Protein AF-0000000081446427 (afdb_homodimer)

Radius of gyration: 42.72 Å; Cα contacts (8 Å, |Δi|>4): 1153; chains: 2; bounding box: 67×138×125 Å

Nearest PDB structures (foldseek):
  2dn9-assembly1_A  TM=9.185E-01  e=9.658E-06  Homo sapiens
  5nro-assembly1_B  TM=9.272E-01  e=4.943E-05  Escherichia coli
  6iws-assembly1_A  TM=8.534E-01  e=2.061E-05  Homo sapiens
  2ctw-assembly1_A  TM=7.966E-01  e=1.632E-05  Mus musculus
  3apq-assembly1_A  TM=7.393E-01  e=1.587E-04  Mus musculus

Solvent-accessible surface area (backbone atoms only — not comparable to full-atom values): 42398 Å² total; per-residue (Å²): 141,85,87,76,82,76,83,71,86,82,63,73,43,49,36,60,68,41,68,43,58,92,82,49,48,63,64,52,51,50,50,33,34,52,55,48,40,58,68,21,25,56,87,74,29,68,91,34,64,66,32,44,50,49,32,51,48,34,50,50,27,39,62,31,56,64,32,68,69,49,27,50,48,39,69,71,40,38,69,38,65,75,47,60,71,28,78,49,31,54,66,86,76,40,51,74,65,51,30,49,52,50,41,49,38,44,68,65,46,43,85,71,52,64,49,83,52,67,67,56,46,50,50,39,25,38,66,46,63,62,64,60,47,79,71,51,45,56,47,35,52,69,77,35,78,48,79,39,73,55,46,69,35,46,70,45,77,51,72,29,46,47,76,32,64,47,46,33,31,38,75,44,54,68,77,36,50,75,56,5,38,34,39,39,38,36,12,76,76,58,37,40,34,32,46,36,37,36,42,75,72,20,46,84,67,45,76,32,62,42,31,80,56,95,71,32,10,36,28,67,47,79,22,27,70,52,69,44,72,45,67,56,75,82,42,69,58,55,45,47,62,74,37,71,83,56,65,64,71,72,53,69,55,69,54,54,40,82,39,74,46,41,72,70,70,65,40,79,41,47,34,33,46,32,16,58,30,65,73,52,60,23,50,39,38,37,32,35,28,46,37,47,83,75,23,47,66,40,50,55,50,48,66,54,51,49,58,51,51,53,52,46,43,56,51,42,55,56,47,46,54,53,49,54,52,48,48,52,54,48,54,50,48,52,51,50,50,51,50,49,39,53,50,52,54,49,51,52,49,49,49,52,51,41,51,54,51,28,54,53,42,25,25,52,85,52,50,71,74,74,69,73,71,73,77,74,77,73,74,82,66,74,84,75,67,71,82,69,125,140,82,83,77,80,73,81,70,86,76,65,73,44,50,36,60,69,42,67,44,60,89,82,49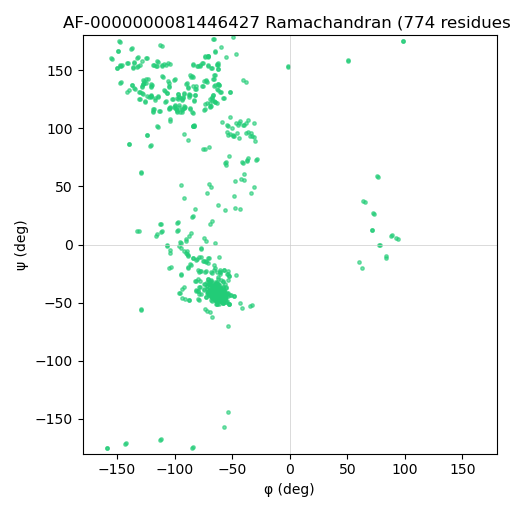,48,63,64,53,50,49,49,33,33,50,54,49,41,58,68,22,26,56,84,75,29,68,91,34,63,66,33,45,50,50,31,50,48,35,50,50,27,39,62,32,55,63,32,66,69,50,26,50,47,38,70,71,42,38,70,39,66,76,48,63,69,29,78,50,32,54,67,86,76,38,52,72,66,51,32,50,51,50,42,49,37,44,69,65,46,42,85,71,52,63,49,84,51,66,68,57,46,51,50,40,24,36,66,47,62,64,62,59,45,78,71,51,46,54,48,34,51,69,77,34,76,47,78,39,73,55,46,70,34,48,70,46,76,51,71,30,47,47,77,33,65,47,46,32,32,36,75,43,54,68,77,37,48,75,55,7,37,35,40,40,37,37,11,76,76,58,37,41,34,32,44,37,36,37,42,75,72,21,45,83,68,44,77,32,63,43,30,81,56,97,72,31,12,36,30,68,48,78,23,26,72,53,71,46,73,46,67,57,75,81,42,67,59,56,44,45,58,74,38,72,83,56,64,64,70,72,54,70,56,68,54,55,40,82,38,73,46,42,72,69,69,66,41,78,41,46,33,33,45,32,16,57,29,65,74,52,61,23,49,38,38,38,33,35,29,47,38,48,83,74,23,47,66,41,51,54,52,47,66,54,52,48,57,49,51,53,52,46,45,57,50,43,55,56,47,47,54,54,48,54,51,48,49,51,53,48,53,48,48,52,52,50,49,51,50,50,41,54,50,51,53,49,51,51,49,50,51,52,51,40,52,54,52,29,53,54,42,25,25,52,84,52,50,71,74,72,69,73,70,71,73,73,75,71,77,78,74,74,83,62,82,58,70,80,131

Sequence (778 aa):
MSVNAIKSSQDIDFYAILGVERNASEQDIKNAYRKLAIRYHPDKNPGNEEAQEMFKKISIAYAILSDPNKRRQYDVSGPSSALTDFEGLDISELGGVGRFFGAMFTKLGIPIPTQIGPKVLAQARDLCMGKITHTARYEVKKRFKGLRELMPGEPVSESVSNQEADFFRIVMREDWQKYGVVIRCKSTSMSKFKLVLFDRDGSVRMIRESQTKKKITSAELFFVPFQRVHIGEFVPMQHIMEDKETPLPFHYLDRLETQGGHSLEAREHVLCVYGDNFIQSVKYKLTFLPLNEFCMDHVIKLKEIEPDIINKKNEMASFQREYMDLKKRWEAAKQRLKEEDDYITKKLKDRDDTYEEMFEAAAAPYKPPMTQNNKSSSGFFSSIFGSKSMSVNAIKSSQDIDFYAILGVERNASEQDIKNAYRKLAIRYHPDKNPGNEEAQEMFKKISIAYAILSDPNKRRQYDVSGPSSALTDFEGLDISELGGVGRFFGAMFTKLGIPIPTQIGPKVLAQARDLCMGKITHTARYEVKKRFKGLRELMPGEPVSESVSNQEADFFRIVMREDWQKYGVVIRCKSTSMSKFKLVLFDRDGSVRMIRESQTKKKITSAELFFVPFQRVHIGEFVPMQHIMEDKETPLPFHYLDRLETQGGHSLEAREHVLCVYGDNFIQSVKYKLTFLPLNEFCMDHVIKLKEIEPDIINKKNEMASFQREYMDLKKRWEAAKQRLKEEDDYITKKLKDRDDTYEEMFEAAAAPYKPPMTQNNKSSSGFFSSIFGSKS

Foldseek 3Di:
DDDDPCVDDQAPDLCVLLPHDLPDDLVRLVVSLVVLCVVLPCVVVPPPPVSVLSNLSSVLSNVQCNDPVSSVCCVVCPLCNLQVVQPADALVPDDPSSLVSVQSCVVSVNDRHHHQDPVQLVVLQCVLVVPCPPVNCVVCVVVAVDAAEADAPDKDKDWAAASDKHKYKYAADPVLQQFWKKKKKKAQVQFWKKKFWADSRSHTDDIWIWEDDDRMTMTMDTQGQAKAKDADHDRQVVCCSRPVPADRVLCRRVRIDIDHHHHDDRGMIMIIIHGNRSHGITIMMIHMHRDDPVCVVVVVVRVVPGVVVVVVNVVSVVVRVVVVVVVVVVVVVVVVVVVVVVVVVVVVVVVVVVVVVVVVVVCVVVDPDPPPPPPPPPPPPDDPPPPPD/DCPDPCVDAQFPDLCVLLPHDLPDDLVRLVVSLVVLCVVLPCVVVPPPPVSVLSNLSSVLSNVQCNDPVSSVCCVVCPLCNLQVVQPADALVPDDPSSLVSVQSCVVSVNDRHHHQDPVQLVVLQCVLVVPCPPVNCVVCVVVQVDAAEADAPDKDKDWAAASDKHKYKYAADPVLQVFWKKKKKKAQVQFWKKKFWADNNSHTDDIWIWEDDDRMTMTMDTQGQAKAKDADHDRQVVCCSRPVPADRVLCRRVRIDIDHHHHDDRGMIMIIIHGNRSHGITIMMIHMHRDDPVCVVVVVVRVVPGVVVVVVNVVSVVVRVVVVVVVVVVVVVVVVVVVVVVVVVVVVVVVVVVVVVVVCVVCVVVDPDPPPPPPPPPPPPPPVPPPDD

Organism: NCBI:txid290746

Secondary structure (DSSP, 8-state):
-------------HHHHHT--TT--HHHHHHHHHHHHHHT-TTTSTT-HHHHHHHHHHHHHHHHHTSHHHHHHHHHHTHHHHHHT-TTB-GGG--HHHHHHHHHHHHTT----B---HHHHHHHHHHHH----HHHHHHHHHHS---EEPPBT--EEEEE-TT-EEEEEEE--GGGGTT-EEEEEEETT---EEEEEE-TTS-EEEEEE-EE-SS-EEEEEEE-SS-EEEEPPP-HHHHHHH-SSS-GGGGTTTTEEEE------SSEEEEEEEE--SSSPEEEEEEEEE--GGGHHHHHHHHHHHHHHHHHHHHHHHHHHHHHHHHHHHHHHHHHHHHHHHHHHHHHHHHHHHHHHHHHHHHGGGS-----------------TTTT-/-------------HHHHHT--TT--HHHHHHHHHHHHHHT-TTTSTT-HHHHHHHHHHHHHHHHHTSHHHHHHHHHHTHHHHHHT-TTB-GGG--HHHHHHHHHHHHTT-PPPB---HHHHHHHHHHHHT---HHHHHHHHHHS---EEPPBT--EEEEE-TT-EEEEEEE--GGGGTT-EEEEEEETT---EEEEEE-TTS-EEEEEE-EE-SS-EEEEEEE-SS-EEEEPPP-HHHHHHH-SSS-GGGGTTTTEEEE------SSEEEEEEEE--SSSPEEEEEEEEE--GGGHHHHHHHHHHHHHHHHHHHHHHHHHHHHHHHHHHHHHHHHHHHHHHHHHHHHHHHHHHHHHHHHHHHHGGGS-----------------TT---

pLDDT: mean 80.24, std 20.5, range [18.02, 98.19]

InterPro domains:
  IPR001623 DnaJ domain [PF00226] (13-75)
  IPR001623 DnaJ domain [PR00625] (15-33)
  IPR001623 DnaJ domain [PR00625] (33-48)
  IPR001623 DnaJ domain [PR00625] (50-70)
  IPR001623 DnaJ domain [PR00625] (70-89)
  IPR001623 DnaJ domain [PS50076] (13-78)
  IPR001623 DnaJ domain [SM00271] (12-70)
  IPR001623 DnaJ domain [cd06257] (13-67)
  IPR018253 DnaJ domain, conserved site [PS00636] (55-74)
  IPR036869 Chaperone J-domain superfamily [G3DSA:1.10.287.110] (2-86)
  IPR036869 Chaperone J-domain superfamily [SSF46565] (8-106)
  IPR052812 Plant DnaJ domain-containing protein [PTHR44272] (10-364)

Structure (mmCIF, N/CA/C/O backbone):
data_AF-0000000081446427-model_v1
#
loop_
_entity.id
_entity.type
_entity.pdbx_description
1 polymer 'J domain-containing protein'
#
loop_
_atom_site.group_PDB
_atom_site.id
_atom_site.type_symbol
_atom_site.label_atom_id
_atom_site.label_alt_id
_atom_site.label_comp_id
_atom_site.label_asym_id
_atom_site.label_entity_id
_atom_site.label_seq_id
_atom_site.pdbx_PDB_ins_code
_atom_site.Cartn_x
_atom_site.Cartn_y
_atom_site.Cartn_z
_atom_site.occupancy
_atom_site.B_iso_or_equiv
_atom_site.auth_seq_id
_atom_site.auth_comp_id
_atom_site.auth_asym_id
_atom_site.auth_atom_id
_atom_site.pdbx_PDB_model_num
ATOM 1 N N . MET A 1 1 ? 17.703 -35.781 29.906 1 23.03 1 MET A N 1
ATOM 2 C CA . MET A 1 1 ? 18.031 -35.125 28.656 1 23.03 1 MET A CA 1
ATOM 3 C C . MET A 1 1 ? 16.766 -34.75 27.906 1 23.03 1 MET A C 1
ATOM 5 O O . MET A 1 1 ? 15.859 -35.562 27.75 1 23.03 1 MET A O 1
ATOM 9 N N . SER A 1 2 ? 16.422 -33.344 27.828 1 22.62 2 SER A N 1
ATOM 10 C CA . SER A 1 2 ? 15.438 -32.281 27.641 1 22.62 2 SER A CA 1
ATOM 11 C C . SER A 1 2 ? 14.938 -32.219 26.203 1 22.62 2 SER A C 1
ATOM 13 O O . SER A 1 2 ? 15.727 -32.031 25.266 1 22.62 2 SER A O 1
ATOM 15 N N . VAL A 1 3 ? 13.945 -33.062 25.922 1 24.58 3 VAL A N 1
ATOM 16 C CA . VAL A 1 3 ? 13.172 -33.344 24.719 1 24.58 3 VAL A CA 1
ATOM 17 C C . VAL A 1 3 ? 12.758 -32.062 24.031 1 24.58 3 VAL A C 1
ATOM 19 O O . VAL A 1 3 ? 12.023 -31.25 24.609 1 24.58 3 VAL A O 1
ATOM 22 N N . ASN A 1 4 ? 13.578 -31.516 23.047 1 24.83 4 ASN A N 1
ATOM 23 C CA . ASN A 1 4 ? 13.852 -30.391 22.156 1 24.83 4 ASN A CA 1
ATOM 24 C C . ASN A 1 4 ? 12.617 -30.016 21.344 1 24.83 4 ASN A C 1
ATOM 26 O O . ASN A 1 4 ? 12.016 -30.875 20.688 1 24.83 4 ASN A O 1
ATOM 30 N N . ALA A 1 5 ? 11.922 -28.828 21.594 1 25.88 5 ALA A N 1
ATOM 31 C CA . ALA A 1 5 ? 10.797 -28.016 21.141 1 25.88 5 ALA A CA 1
ATOM 32 C C . ALA A 1 5 ? 10.844 -27.828 19.625 1 25.88 5 ALA A C 1
ATOM 34 O O . ALA A 1 5 ? 11.453 -26.875 19.141 1 25.88 5 ALA A O 1
ATOM 35 N N . ILE A 1 6 ? 11.148 -28.781 18.844 1 23.92 6 ILE A N 1
ATOM 36 C CA . ILE A 1 6 ? 11.125 -28.516 17.406 1 23.92 6 ILE A CA 1
ATOM 37 C C . ILE A 1 6 ? 9.781 -27.922 17.016 1 23.92 6 ILE A C 1
ATOM 39 O O . ILE A 1 6 ? 8.75 -28.594 17.094 1 23.92 6 ILE A O 1
ATOM 43 N N . LYS A 1 7 ? 9.445 -26.703 17.25 1 31.89 7 LYS A N 1
ATOM 44 C CA . LYS A 1 7 ? 8.484 -25.719 16.781 1 31.89 7 LYS A CA 1
ATOM 45 C C . LYS A 1 7 ? 8.219 -25.891 15.281 1 31.89 7 LYS A C 1
ATOM 47 O O . LYS A 1 7 ? 8.898 -25.297 14.445 1 31.89 7 LYS A O 1
ATOM 52 N N . SER A 1 8 ? 8.023 -27.094 14.734 1 28.16 8 SER A N 1
ATOM 53 C CA . SER A 1 8 ? 7.938 -27.531 13.344 1 28.16 8 SER A CA 1
ATOM 54 C C . SER A 1 8 ? 6.965 -26.656 12.555 1 28.16 8 SER A C 1
ATOM 56 O O . SER A 1 8 ? 6.133 -25.969 13.133 1 28.16 8 SER A O 1
ATOM 58 N N . SER A 1 9 ? 6.746 -26.875 11.164 1 32.66 9 SER A N 1
ATOM 59 C CA . SER A 1 9 ? 6.336 -26.25 9.914 1 32.66 9 SER A CA 1
ATOM 60 C C . SER A 1 9 ? 4.922 -25.688 10.016 1 32.66 9 SER A C 1
ATOM 62 O O . SER A 1 9 ? 4.148 -26.094 10.883 1 32.66 9 SER A O 1
ATOM 64 N N . GLN A 1 10 ? 4.41 -24.797 8.898 1 40.09 10 GLN A N 1
ATOM 65 C CA . GLN A 1 10 ? 3.527 -23.781 8.336 1 40.09 10 GLN A CA 1
ATOM 66 C C . GLN A 1 10 ? 2.096 -24.297 8.219 1 40.09 10 GLN A C 1
ATOM 68 O O . GLN A 1 10 ? 1.742 -24.938 7.234 1 40.09 10 GLN A O 1
ATOM 73 N N . ASP A 1 11 ? 1.502 -24.828 9.078 1 45.06 11 ASP A N 1
ATOM 74 C CA . ASP A 1 11 ? 0.173 -25.391 9.281 1 45.06 11 ASP A CA 1
ATOM 75 C C . ASP A 1 11 ? -0.915 -24.406 8.859 1 45.06 11 ASP A C 1
ATOM 77 O O . ASP A 1 11 ? -0.909 -23.25 9.281 1 45.06 11 ASP A O 1
ATOM 81 N N . ILE A 1 12 ? -1.404 -24.688 7.641 1 57.75 12 ILE A N 1
ATOM 82 C CA . ILE A 1 12 ? -2.635 -24 7.27 1 57.75 12 ILE A CA 1
ATOM 83 C C . ILE A 1 12 ? -3.654 -24.125 8.398 1 57.75 12 ILE A C 1
ATOM 85 O O . ILE A 1 12 ? -4.027 -25.219 8.797 1 57.75 12 ILE A O 1
ATOM 89 N N . ASP A 1 13 ? -3.748 -23.188 9.305 1 72.19 13 ASP A N 1
ATOM 90 C CA . ASP A 1 13 ? -4.758 -23.078 10.352 1 72.19 13 ASP A CA 1
ATOM 91 C C . ASP A 1 13 ? -6.023 -22.406 9.828 1 72.19 13 ASP A C 1
ATOM 93 O O . ASP A 1 13 ? -6.043 -21.188 9.602 1 72.19 13 ASP A O 1
ATOM 97 N N . PHE A 1 14 ? -6.98 -23.438 9.602 1 78.75 14 PHE A N 1
ATOM 98 C CA . PHE A 1 14 ? -8.242 -22.969 9.031 1 78.75 14 PHE A CA 1
ATOM 99 C C . PHE A 1 14 ? -8.836 -21.859 9.883 1 78.75 14 PHE A C 1
ATOM 101 O O . PHE A 1 14 ? -9.523 -20.969 9.367 1 78.75 14 PHE A O 1
ATOM 108 N N . TYR A 1 15 ? -8.461 -21.875 11.172 1 84 15 TYR A N 1
ATOM 109 C CA . TYR A 1 15 ? -8.93 -20.797 12.023 1 84 15 TYR A CA 1
ATOM 110 C C . TYR A 1 15 ? -8.234 -19.484 11.664 1 84 15 TYR A C 1
ATOM 112 O O . TYR A 1 15 ? -8.867 -18.438 11.609 1 84 15 TYR A O 1
ATOM 120 N N . ALA A 1 16 ? -6.996 -19.672 11.438 1 81.81 16 ALA A N 1
ATOM 121 C CA . ALA A 1 16 ? -6.219 -18.484 11.07 1 81.81 16 ALA A CA 1
ATOM 122 C C . ALA A 1 16 ? -6.684 -17.922 9.734 1 81.81 16 ALA A C 1
ATOM 124 O O . ALA A 1 16 ? -6.738 -16.703 9.555 1 81.81 16 ALA A O 1
ATOM 125 N N . ILE A 1 17 ? -7.004 -18.875 8.852 1 81.25 17 ILE A N 1
ATOM 126 C CA . ILE A 1 17 ? -7.469 -18.453 7.535 1 81.25 17 ILE A CA 1
ATOM 127 C C . ILE A 1 17 ? -8.742 -17.625 7.672 1 81.25 17 ILE A C 1
ATOM 129 O O . ILE A 1 17 ? -8.906 -16.609 6.996 1 81.25 17 ILE A O 1
ATOM 133 N N . LEU A 1 18 ? -9.602 -18.016 8.586 1 87.38 18 LEU A N 1
ATOM 134 C CA . LEU A 1 18 ? -10.852 -17.297 8.781 1 87.38 18 LEU A CA 1
ATOM 135 C C . LEU A 1 18 ? -10.68 -16.156 9.781 1 87.38 18 LEU A C 1
ATOM 137 O O . LEU A 1 18 ? -11.586 -15.344 9.953 1 87.38 18 LEU A O 1
ATOM 141 N N . GLY A 1 19 ? -9.477 -16.188 10.406 1 85.88 19 GLY A N 1
ATOM 142 C CA . GLY A 1 19 ? -9.188 -15.125 11.359 1 85.88 19 GLY A CA 1
ATOM 143 C C . GLY A 1 19 ? -9.969 -15.266 12.656 1 85.88 19 GLY A C 1
ATOM 144 O O . GLY A 1 19 ? -10.414 -14.266 13.227 1 85.88 19 GLY A O 1
ATOM 145 N N . VAL A 1 20 ? -10.305 -16.438 12.93 1 86.5 20 VAL A N 1
ATOM 146 C CA . VAL A 1 20 ? -11.055 -16.703 14.156 1 86.5 20 VAL A CA 1
ATOM 147 C C . VAL A 1 20 ? -10.211 -17.547 15.109 1 86.5 20 VAL A C 1
ATOM 149 O O . VAL A 1 20 ? -9.234 -18.172 14.695 1 86.5 20 VAL A O 1
ATOM 152 N N . GLU A 1 21 ? -10.57 -17.453 16.406 1 85.69 21 GLU A N 1
ATOM 153 C CA . GLU A 1 21 ? -9.891 -18.266 17.406 1 85.69 21 GLU A CA 1
ATOM 154 C C . GLU A 1 21 ? -10.383 -19.719 17.359 1 85.69 21 GLU A C 1
ATOM 156 O O . GLU A 1 21 ? -11.477 -19.984 16.859 1 85.69 21 GLU A O 1
ATOM 161 N N . ARG A 1 22 ? -9.586 -20.703 17.828 1 84.75 22 ARG A N 1
ATOM 162 C CA . ARG A 1 22 ? -9.914 -22.125 17.797 1 84.75 22 ARG A CA 1
ATOM 163 C C . ARG A 1 22 ? -11.18 -22.422 18.594 1 84.75 22 ARG A C 1
ATOM 165 O O . ARG A 1 22 ? -11.906 -23.359 18.281 1 84.75 22 ARG A O 1
ATOM 172 N N . ASN A 1 23 ? -11.391 -21.484 19.516 1 84.75 23 ASN A N 1
ATOM 173 C CA . ASN A 1 23 ? -12.578 -21.703 20.344 1 84.75 23 ASN A CA 1
ATOM 174 C C . ASN A 1 23 ? -13.758 -20.875 19.828 1 84.75 23 ASN A C 1
ATOM 176 O O . ASN A 1 23 ? -14.75 -20.703 20.531 1 84.75 23 ASN A O 1
ATOM 180 N N . ALA A 1 24 ? -13.617 -20.469 18.594 1 86.81 24 ALA A N 1
ATOM 181 C CA . ALA A 1 24 ? -14.68 -19.625 18.016 1 86.81 24 ALA A CA 1
ATOM 182 C C . ALA A 1 24 ? -15.977 -20.422 17.875 1 86.81 24 ALA A C 1
ATOM 184 O O . ALA A 1 24 ? -15.953 -21.625 17.609 1 86.81 24 ALA A O 1
ATOM 185 N N . SER A 1 25 ? -17.078 -19.734 18.141 1 87.44 25 SER A N 1
ATOM 186 C CA . SER A 1 25 ? -18.391 -20.344 17.969 1 87.44 25 SER A CA 1
ATOM 187 C C . SER A 1 25 ? -18.719 -20.531 16.484 1 87.44 25 SER A C 1
ATOM 189 O O . SER A 1 25 ? -18.062 -19.953 15.617 1 87.44 25 SER A O 1
ATOM 191 N N . GLU A 1 26 ? -19.688 -21.375 16.234 1 84.31 26 GLU A N 1
ATOM 192 C CA . GLU A 1 26 ? -20.156 -21.594 14.867 1 84.31 26 GLU A CA 1
ATOM 193 C C . GLU A 1 26 ? -20.578 -20.297 14.203 1 84.31 26 GLU A C 1
ATOM 195 O O . GLU A 1 26 ? -20.328 -20.078 13.016 1 84.31 26 GLU A O 1
ATOM 200 N N . GLN A 1 27 ? -21.156 -19.5 15.039 1 86.75 27 GLN A N 1
ATOM 201 C CA . GLN A 1 27 ? -21.609 -18.203 14.516 1 86.75 27 GLN A CA 1
ATOM 202 C C . GLN A 1 27 ? -20.422 -17.312 14.164 1 86.75 27 GLN A C 1
ATOM 204 O O . GLN A 1 27 ? -20.438 -16.625 13.141 1 86.75 27 GLN A O 1
ATOM 209 N N . ASP A 1 28 ? -19.422 -17.359 15.031 1 88.62 28 ASP A N 1
ATOM 210 C CA . ASP A 1 28 ? -18.203 -16.594 14.766 1 88.62 28 ASP A CA 1
ATOM 211 C C . ASP A 1 28 ? -17.547 -17.031 13.461 1 88.62 28 ASP A C 1
ATOM 213 O O . ASP A 1 28 ? -17.109 -16.203 12.672 1 88.62 28 ASP A O 1
ATOM 217 N N . ILE A 1 29 ? -17.516 -18.281 13.281 1 89.06 29 ILE A N 1
ATOM 218 C CA . ILE A 1 29 ? -16.906 -18.875 12.094 1 89.06 29 ILE A CA 1
ATOM 219 C C . ILE A 1 29 ? -17.688 -18.469 10.852 1 89.06 29 ILE A C 1
ATOM 221 O O . ILE A 1 29 ? -17.094 -18.047 9.844 1 89.06 29 ILE A O 1
ATOM 225 N N . LYS A 1 30 ? -18.922 -18.547 11 1 86.38 30 LYS A N 1
ATOM 226 C CA . LYS A 1 30 ? -19.797 -18.188 9.898 1 86.38 30 LYS A CA 1
ATOM 227 C C . LYS A 1 30 ? -19.656 -16.703 9.547 1 86.38 30 LYS A C 1
ATOM 229 O O . LYS A 1 30 ? -19.547 -16.344 8.375 1 86.38 30 LYS A O 1
ATOM 234 N N . ASN A 1 31 ? -19.641 -15.883 10.562 1 87.12 31 ASN A N 1
ATOM 235 C CA . ASN A 1 31 ? -19.5 -14.445 10.352 1 87.12 31 ASN A CA 1
ATOM 236 C C . ASN A 1 31 ? -18.156 -14.102 9.695 1 87.12 31 ASN A C 1
ATOM 238 O O . ASN A 1 31 ? -18.094 -13.266 8.797 1 87.12 31 ASN A O 1
ATOM 242 N N . ALA A 1 32 ? -17.156 -14.688 10.25 1 88.31 32 ALA A N 1
ATOM 243 C CA . ALA A 1 32 ? -15.828 -14.461 9.695 1 88.31 32 ALA A CA 1
ATOM 244 C C . ALA A 1 32 ? -15.773 -14.859 8.219 1 88.31 32 ALA A C 1
ATOM 246 O O . ALA A 1 32 ? -15.203 -14.141 7.398 1 88.31 32 ALA A O 1
ATOM 247 N N . TYR A 1 33 ? -16.391 -16.047 7.938 1 86.25 33 TYR A N 1
ATOM 248 C CA . TYR A 1 33 ? -16.438 -16.516 6.555 1 86.25 33 TYR A CA 1
ATOM 249 C C . TYR A 1 33 ? -17.156 -15.516 5.664 1 86.25 33 TYR A C 1
ATOM 251 O O . TYR A 1 33 ? -16.688 -15.188 4.5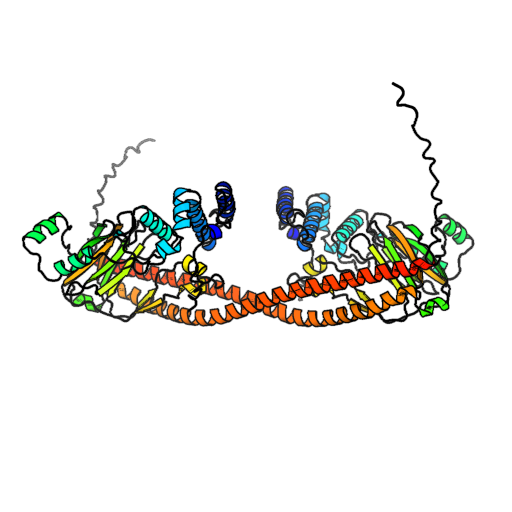7 1 86.25 33 TYR A O 1
ATOM 259 N N . ARG A 1 34 ? -18.281 -15.062 6.223 1 83.44 34 ARG A N 1
ATOM 260 C CA . ARG A 1 34 ? -19.078 -14.133 5.43 1 83.44 34 ARG A CA 1
ATOM 261 C C . ARG A 1 34 ? -18.297 -12.859 5.129 1 83.44 34 ARG A C 1
ATOM 263 O O . ARG A 1 34 ? -18.312 -12.375 3.998 1 83.44 34 ARG A O 1
ATOM 270 N N . LYS A 1 35 ? -17.641 -12.367 6.137 1 85.5 35 LYS A N 1
ATOM 271 C CA . LYS A 1 35 ? -16.844 -11.156 5.969 1 85.5 35 LYS A CA 1
ATOM 272 C C . LYS A 1 35 ? -15.734 -11.359 4.941 1 85.5 35 LYS A C 1
ATOM 274 O O . LYS A 1 35 ? -15.547 -10.523 4.051 1 85.5 35 LYS A O 1
ATOM 279 N N . LEU A 1 36 ? -15.047 -12.492 5.113 1 87.12 36 LEU A N 1
ATOM 280 C CA . LEU A 1 36 ? -13.93 -12.773 4.215 1 87.12 36 LEU A CA 1
ATOM 281 C C . LEU A 1 36 ? -14.43 -13.133 2.822 1 87.12 36 LEU A C 1
ATOM 283 O O . LEU A 1 36 ? -13.797 -12.789 1.821 1 87.12 36 LEU A O 1
ATOM 287 N N . ALA A 1 37 ? -15.586 -13.844 2.801 1 80.56 37 ALA A N 1
ATOM 288 C CA . ALA A 1 37 ? -16.172 -14.227 1.524 1 80.56 37 ALA A CA 1
ATOM 289 C C . ALA A 1 37 ? -16.578 -13 0.709 1 80.56 37 ALA A C 1
ATOM 291 O O . ALA A 1 37 ? -16.375 -12.969 -0.507 1 80.56 37 ALA A O 1
ATOM 292 N N . ILE A 1 38 ? -17.016 -12.016 1.394 1 77.88 38 ILE A N 1
ATOM 293 C CA . ILE A 1 38 ? -17.391 -10.766 0.734 1 77.88 38 ILE A CA 1
ATOM 294 C C . ILE A 1 38 ? -16.125 -10.062 0.225 1 77.88 38 ILE A C 1
ATOM 296 O O . ILE A 1 38 ? -16.094 -9.578 -0.908 1 77.88 38 ILE A O 1
ATOM 300 N N . ARG A 1 39 ? -15.156 -10.07 1.066 1 81.25 39 ARG A N 1
ATOM 301 C CA . ARG A 1 39 ? -13.898 -9.398 0.736 1 81.25 39 ARG A CA 1
ATOM 302 C C . ARG A 1 39 ? -13.234 -10.039 -0.475 1 81.25 39 ARG A C 1
ATOM 304 O O . ARG A 1 39 ? -12.688 -9.344 -1.335 1 81.25 39 ARG A O 1
ATOM 311 N N . TYR A 1 40 ? -13.383 -11.359 -0.556 1 81.06 40 TYR A N 1
ATOM 312 C CA . TYR A 1 40 ? -12.602 -12.078 -1.558 1 81.06 40 TYR A CA 1
ATOM 313 C C . TYR A 1 40 ? -13.5 -12.648 -2.648 1 81.06 40 TYR A C 1
ATOM 315 O O . TYR A 1 40 ? -13.062 -13.461 -3.463 1 81.06 40 TYR A O 1
ATOM 323 N N . HIS A 1 41 ? -14.828 -12.18 -2.617 1 78.38 41 HIS A N 1
ATOM 324 C CA . HIS A 1 41 ? -15.773 -12.727 -3.588 1 78.38 41 HIS A CA 1
ATOM 325 C C . HIS A 1 41 ? -15.328 -12.422 -5.016 1 78.38 41 HIS A C 1
ATOM 327 O O . HIS A 1 41 ? -14.883 -11.312 -5.312 1 78.38 41 HIS A O 1
ATOM 333 N N . PRO A 1 42 ? -15.461 -13.43 -5.852 1 71.81 42 PRO A N 1
ATOM 334 C CA . PRO A 1 42 ? -15.023 -13.258 -7.238 1 71.81 42 PRO A CA 1
ATOM 335 C C . PRO A 1 42 ? -15.633 -12.023 -7.902 1 71.81 42 PRO A C 1
ATOM 337 O O . PRO A 1 42 ? -14.992 -11.391 -8.75 1 71.81 42 PRO A O 1
ATOM 340 N N . ASP A 1 43 ? -16.734 -11.641 -7.465 1 68.06 43 ASP A N 1
ATOM 341 C CA . ASP A 1 43 ? -17.422 -10.484 -8.047 1 68.06 43 ASP A CA 1
ATOM 342 C C . ASP A 1 43 ? -16.734 -9.18 -7.648 1 68.06 43 ASP A C 1
ATOM 344 O O . ASP A 1 43 ? -16.75 -8.211 -8.406 1 68.06 43 ASP A O 1
ATOM 348 N N . LYS A 1 44 ? -16.203 -9.148 -6.484 1 71.31 44 LYS A N 1
ATOM 349 C CA . LYS A 1 44 ? -15.547 -7.953 -5.984 1 71.31 44 LYS A CA 1
ATOM 350 C C . LYS A 1 44 ? -14.07 -7.93 -6.379 1 71.31 44 LYS A C 1
ATOM 352 O O . LYS A 1 44 ? -13.422 -6.891 -6.305 1 71.31 44 LYS A O 1
ATOM 357 N N . ASN A 1 45 ? -13.656 -9.109 -6.676 1 71.75 45 ASN A N 1
ATOM 358 C CA . ASN A 1 45 ? -12.258 -9.289 -7.051 1 71.75 45 ASN A CA 1
ATOM 359 C C . ASN A 1 45 ? -12.117 -10.055 -8.359 1 71.75 45 ASN A C 1
ATOM 361 O O . ASN A 1 45 ? -11.547 -11.148 -8.391 1 71.75 45 ASN A O 1
ATOM 365 N N . PRO A 1 46 ? -12.672 -9.438 -9.438 1 65.75 46 PRO A N 1
ATOM 366 C CA . PRO A 1 46 ? -12.625 -10.188 -10.688 1 65.75 46 PRO A CA 1
ATOM 367 C C . PRO A 1 46 ? -11.203 -10.375 -11.219 1 65.75 46 PRO A C 1
ATOM 369 O O . PRO A 1 46 ? -10.43 -9.414 -11.266 1 65.75 46 PRO A O 1
ATOM 372 N N . GLY A 1 47 ? -10.891 -11.586 -11.516 1 62.19 47 GLY A N 1
ATOM 373 C CA . GLY A 1 47 ? -9.625 -11.914 -12.156 1 62.19 47 GLY A CA 1
ATOM 374 C C . GLY A 1 47 ? -8.453 -11.906 -11.195 1 62.19 47 GLY A C 1
ATOM 375 O O . GLY A 1 47 ? -7.301 -12.008 -11.617 1 62.19 47 GLY A O 1
ATOM 376 N N . ASN A 1 48 ? -8.75 -11.609 -9.953 1 68.38 48 ASN A N 1
ATOM 377 C CA . ASN A 1 48 ? -7.691 -11.602 -8.938 1 68.38 48 ASN A CA 1
ATOM 378 C C . ASN A 1 48 ? -7.414 -13.008 -8.406 1 68.38 48 ASN A C 1
ATOM 380 O O . ASN A 1 48 ? -8.18 -13.531 -7.598 1 68.38 48 ASN A O 1
ATOM 384 N N . GLU A 1 49 ? -6.332 -13.523 -8.945 1 67.5 49 GLU A N 1
ATOM 385 C CA . GLU A 1 49 ? -5.984 -14.906 -8.617 1 67.5 49 GLU A CA 1
ATOM 386 C C . GLU A 1 49 ? -5.734 -15.07 -7.117 1 67.5 49 GLU A C 1
ATOM 388 O O . GLU A 1 49 ? -6.121 -16.078 -6.527 1 67.5 49 GLU A O 1
ATOM 393 N N . GLU A 1 50 ? -5.18 -14 -6.609 1 70.81 50 GLU A N 1
ATOM 394 C CA . GLU A 1 50 ? -4.93 -14.086 -5.172 1 70.81 50 GLU A CA 1
ATOM 395 C C . GLU A 1 50 ? -6.238 -14.109 -4.387 1 70.81 50 GLU A C 1
ATOM 397 O O . GLU A 1 50 ? -6.383 -14.875 -3.432 1 70.81 50 GLU A O 1
ATOM 402 N N . ALA A 1 51 ? -7.133 -13.258 -4.809 1 76.94 51 ALA A N 1
ATOM 403 C CA . ALA A 1 51 ? -8.43 -13.211 -4.141 1 76.94 51 ALA A CA 1
ATOM 404 C C . ALA A 1 51 ? -9.195 -14.516 -4.34 1 76.94 51 ALA A C 1
ATOM 406 O O . ALA A 1 51 ? -9.836 -15.016 -3.412 1 76.94 51 ALA A O 1
ATOM 407 N N . GLN A 1 52 ? -9.023 -15.102 -5.457 1 73.5 52 GLN A N 1
ATOM 408 C CA . GLN A 1 52 ? -9.688 -16.359 -5.754 1 73.5 52 GLN A CA 1
ATOM 409 C C . GLN A 1 52 ? -9.148 -17.484 -4.879 1 73.5 52 GLN A C 1
ATOM 411 O O . GLN A 1 52 ? -9.922 -18.312 -4.363 1 73.5 52 GLN A O 1
ATOM 416 N N . GLU A 1 53 ? -7.906 -17.422 -4.797 1 73.12 53 GLU A N 1
ATOM 417 C CA . GLU A 1 53 ? -7.281 -18.438 -3.961 1 73.12 53 GLU A CA 1
ATOM 418 C C . GLU A 1 53 ? -7.684 -18.266 -2.498 1 73.12 53 GLU A C 1
ATOM 420 O O . GLU A 1 53 ? -7.973 -19.25 -1.812 1 73.12 53 GLU A O 1
ATOM 425 N N . MET A 1 54 ? -7.68 -17.062 -2.082 1 78.88 54 MET A N 1
ATOM 426 C CA . MET A 1 54 ? -8.094 -16.828 -0.703 1 78.88 54 MET A CA 1
ATOM 427 C C . MET A 1 54 ? -9.555 -17.219 -0.495 1 78.88 54 MET A C 1
ATOM 429 O O . MET A 1 54 ? -9.906 -17.797 0.541 1 78.88 54 MET A O 1
ATOM 433 N N . PHE A 1 55 ? -10.344 -16.938 -1.479 1 79.06 55 PHE A N 1
ATOM 434 C CA . PHE A 1 55 ? -11.75 -17.312 -1.382 1 79.06 55 PHE A CA 1
ATOM 435 C C . PHE A 1 55 ? -11.898 -18.828 -1.252 1 79.06 55 PHE A C 1
ATOM 437 O O . PHE A 1 55 ? -12.703 -19.297 -0.45 1 79.06 55 PHE A O 1
ATOM 444 N N . LYS A 1 56 ? -11.133 -19.516 -2.074 1 73.19 56 LYS A N 1
ATOM 445 C CA . LYS A 1 56 ? -11.141 -20.969 -1.98 1 73.19 56 LYS A CA 1
ATOM 446 C C . LYS A 1 56 ? -10.734 -21.438 -0.586 1 73.19 56 LYS A C 1
ATOM 448 O O . LYS A 1 56 ? -11.391 -22.297 0.005 1 73.19 56 LYS A O 1
ATOM 453 N N . LYS A 1 57 ? -9.766 -20.75 -0.005 1 76.12 57 LYS A N 1
ATOM 454 C CA . LYS A 1 57 ? -9.273 -21.109 1.322 1 76.12 57 LYS A CA 1
ATOM 455 C C . LYS A 1 57 ? -10.344 -20.875 2.387 1 76.12 57 LYS A C 1
ATOM 457 O O . LYS A 1 57 ? -10.57 -21.734 3.242 1 76.12 57 LYS A O 1
ATOM 462 N N . ILE A 1 58 ? -10.875 -19.812 2.229 1 80.88 58 ILE A N 1
ATOM 463 C CA . ILE A 1 58 ? -11.867 -19.453 3.238 1 80.88 58 ILE A CA 1
ATOM 464 C C . ILE A 1 58 ? -13.07 -20.391 3.137 1 80.88 58 ILE A C 1
ATOM 466 O O . ILE A 1 58 ? -13.633 -20.812 4.152 1 80.88 58 ILE A O 1
ATOM 470 N N . SER A 1 59 ? -13.398 -20.75 1.906 1 76 59 SER A N 1
ATOM 471 C CA . SER A 1 59 ? -14.523 -21.656 1.702 1 76 59 SER A CA 1
ATOM 472 C C . SER A 1 59 ? -14.234 -23.031 2.291 1 76 59 SER A C 1
ATOM 474 O O . SER A 1 59 ? -15.094 -23.641 2.934 1 76 59 SER A O 1
ATOM 476 N N . ILE A 1 60 ? -13.031 -23.469 2.08 1 74.19 60 ILE A N 1
ATOM 477 C CA . ILE A 1 60 ? -12.633 -24.781 2.596 1 74.19 60 ILE A CA 1
ATOM 478 C C . ILE A 1 60 ? -12.57 -24.734 4.121 1 74.19 60 ILE A C 1
ATOM 480 O O . ILE A 1 60 ? -13.094 -25.625 4.797 1 74.19 60 ILE A O 1
ATOM 484 N N . ALA A 1 61 ? -11.93 -23.719 4.586 1 78.31 61 ALA A N 1
ATOM 485 C CA . ALA A 1 61 ? -11.867 -23.562 6.039 1 78.31 61 ALA A CA 1
ATOM 486 C C . ALA A 1 61 ? -13.266 -23.547 6.652 1 78.31 61 ALA A C 1
ATOM 488 O O . ALA A 1 61 ? -13.508 -24.219 7.656 1 78.31 61 ALA A O 1
ATOM 489 N N . TYR A 1 62 ? -14.117 -22.844 6 1 80.56 62 TYR A N 1
ATOM 490 C CA . TYR A 1 62 ? -15.484 -22.766 6.492 1 80.56 62 TYR A CA 1
ATOM 491 C C . TYR A 1 62 ? -16.172 -24.125 6.414 1 80.56 62 TYR A C 1
ATOM 493 O O . TYR A 1 62 ? -16.891 -24.531 7.332 1 80.56 62 TYR A O 1
ATOM 501 N N . ALA A 1 63 ? -15.922 -24.766 5.266 1 75.31 63 ALA A N 1
ATOM 502 C CA . ALA A 1 63 ? -16.547 -26.078 5.07 1 75.31 63 ALA A CA 1
ATOM 503 C C . ALA A 1 63 ? -16.141 -27.047 6.176 1 75.31 63 ALA A C 1
ATOM 505 O O . ALA A 1 63 ? -16.922 -27.891 6.594 1 75.31 63 ALA A O 1
ATOM 506 N N . ILE A 1 64 ? -14.945 -26.844 6.664 1 74.88 64 ILE A N 1
ATOM 507 C CA . ILE A 1 64 ? -14.43 -27.75 7.691 1 74.88 64 ILE A CA 1
ATOM 508 C C . ILE A 1 64 ? -14.859 -27.25 9.07 1 74.88 64 ILE A C 1
ATOM 510 O O . ILE A 1 64 ? -15.383 -28.016 9.883 1 74.88 64 ILE A O 1
ATOM 514 N N . LEU A 1 65 ? -14.656 -26.078 9.242 1 82 65 LEU A N 1
ATOM 515 C CA . LEU A 1 65 ? -14.836 -25.547 10.586 1 82 65 LEU A CA 1
ATOM 516 C C . LEU A 1 65 ? -16.312 -25.312 10.883 1 82 65 LEU A C 1
ATOM 518 O O . LEU A 1 65 ? -16.703 -25.219 12.047 1 82 65 LEU A O 1
ATOM 522 N N . SER A 1 66 ? -17.094 -25.172 9.859 1 80.31 66 SER A N 1
ATOM 523 C CA . SER A 1 66 ? -18.516 -24.922 10.078 1 80.31 66 SER A CA 1
ATOM 524 C C . SER A 1 66 ? -19.25 -26.219 10.453 1 80.31 66 SER A C 1
ATOM 526 O O . SER A 1 66 ? -20.344 -26.172 11.016 1 80.31 66 SER A O 1
ATOM 528 N N . ASP A 1 67 ? -18.672 -27.375 10.07 1 75.38 67 ASP A N 1
ATOM 529 C CA . ASP A 1 67 ? -19.219 -28.672 10.438 1 75.38 67 ASP A CA 1
ATOM 530 C C . ASP A 1 67 ? -18.562 -29.203 11.719 1 75.38 67 ASP A C 1
ATOM 532 O O . ASP A 1 67 ? -17.359 -29.422 11.75 1 75.38 67 ASP A O 1
ATOM 536 N N . PRO A 1 68 ? -19.438 -29.328 12.727 1 78.38 68 PRO A N 1
ATOM 537 C CA . PRO A 1 68 ? -18.875 -29.719 14.016 1 78.38 68 PRO A CA 1
ATOM 538 C C . PRO A 1 68 ? -18.047 -31 13.938 1 78.38 68 PRO A C 1
ATOM 540 O O . PRO A 1 68 ? -17.016 -31.109 14.602 1 78.38 68 PRO A O 1
ATOM 543 N N . ASN A 1 69 ? -18.562 -31.953 13.188 1 73.31 69 ASN A N 1
ATOM 544 C CA . ASN A 1 69 ? -17.828 -33.219 13.078 1 73.31 69 ASN A CA 1
ATOM 545 C C . ASN A 1 69 ? -16.484 -33.031 12.375 1 73.31 69 ASN A C 1
ATOM 547 O O . ASN A 1 69 ? -15.461 -33.531 12.828 1 73.31 69 ASN A O 1
ATOM 551 N N . LYS A 1 70 ? -16.484 -32.344 11.289 1 72.5 70 LYS A N 1
ATOM 552 C CA . LYS A 1 70 ? -15.25 -32.062 10.562 1 72.5 70 LYS A CA 1
ATOM 553 C C . LYS A 1 70 ? -14.297 -31.219 11.391 1 72.5 70 LYS A C 1
ATOM 555 O O . LYS A 1 70 ? -13.086 -31.438 11.367 1 72.5 70 LYS A O 1
ATOM 560 N N . ARG A 1 71 ? -14.875 -30.297 12.117 1 79.19 71 ARG A N 1
ATOM 561 C CA . ARG A 1 71 ? -14.086 -29.406 12.969 1 79.19 71 ARG A CA 1
ATOM 562 C C . ARG A 1 71 ? -13.383 -30.203 14.062 1 79.19 71 ARG A C 1
ATOM 564 O O . ARG A 1 71 ? -12.195 -30 14.32 1 79.19 71 ARG A O 1
ATOM 571 N N . ARG A 1 72 ? -14.102 -31.016 14.711 1 74.75 72 ARG A N 1
ATOM 572 C CA . ARG A 1 72 ? -13.523 -31.859 15.742 1 74.75 72 ARG A CA 1
ATOM 573 C C . ARG A 1 72 ? -12.367 -32.688 15.195 1 74.75 72 ARG A C 1
ATOM 575 O O . ARG A 1 72 ? -11.32 -32.812 15.844 1 74.75 72 ARG A O 1
ATOM 582 N N . GLN A 1 73 ? -12.641 -33.219 14.078 1 69.19 73 GLN A N 1
ATOM 583 C CA . GLN A 1 73 ? -11.594 -34 13.461 1 69.19 73 GLN A CA 1
ATOM 584 C C . GLN A 1 73 ? -10.367 -33.156 13.133 1 69.19 73 GLN A C 1
ATOM 586 O O . GLN A 1 73 ? -9.234 -33.594 13.312 1 69.19 73 GLN A O 1
ATOM 591 N N . TYR A 1 74 ? -10.711 -32.031 12.57 1 71.56 74 TYR A N 1
ATOM 592 C CA . TYR A 1 74 ? -9.648 -31.062 12.281 1 71.56 74 TYR A CA 1
ATOM 593 C C . TYR A 1 74 ? -8.867 -30.719 13.547 1 71.56 74 TYR A C 1
ATOM 595 O O . TYR A 1 74 ? -7.637 -30.641 13.523 1 71.56 74 TYR A O 1
ATOM 603 N N . ASP A 1 75 ? -9.555 -30.438 14.609 1 72.31 75 ASP A N 1
ATOM 604 C CA . ASP A 1 75 ? -8.953 -30 15.867 1 72.31 75 ASP A CA 1
ATOM 605 C C . ASP A 1 75 ? -8.125 -31.125 16.5 1 72.31 75 ASP A C 1
ATOM 607 O O . ASP A 1 75 ? -7.125 -30.859 17.172 1 72.31 75 ASP A O 1
ATOM 611 N N . VAL A 1 76 ? -8.609 -32.25 16.375 1 66 76 VAL A N 1
ATOM 612 C CA . VAL A 1 76 ? -7.922 -33.375 17 1 66 76 VAL A CA 1
ATOM 613 C C . VAL A 1 76 ? -6.738 -33.812 16.125 1 66 76 VAL A C 1
ATOM 615 O O . VAL A 1 76 ? -5.645 -34.062 16.625 1 66 76 VAL A O 1
ATOM 618 N N . SER A 1 77 ? -6.969 -33.938 14.883 1 59.12 77 SER A N 1
ATOM 619 C CA . SER A 1 77 ? -5.973 -34.531 14 1 59.12 77 SER A CA 1
ATOM 620 C C . SER A 1 77 ? -5.117 -33.469 13.328 1 59.12 77 SER A C 1
ATOM 622 O O . SER A 1 77 ? -4.016 -33.75 12.852 1 59.12 77 SER A O 1
ATOM 624 N N . GLY A 1 78 ? -5.332 -32.125 13.656 1 52.84 78 GLY A N 1
ATOM 625 C CA . GLY A 1 78 ? -4.656 -31.031 12.984 1 52.84 78 GLY A CA 1
ATOM 626 C C . GLY A 1 78 ? -4.738 -31.109 11.477 1 52.84 78 GLY A C 1
ATOM 627 O O . GLY A 1 78 ? -5.188 -32.125 10.922 1 52.84 78 GLY A O 1
ATOM 628 N N . PRO A 1 79 ? -4.516 -29.844 10.836 1 50.72 79 PRO A N 1
ATOM 629 C CA . PRO A 1 79 ? -4.426 -29.984 9.375 1 50.72 79 PRO A CA 1
ATOM 630 C C . PRO A 1 79 ? -3.402 -31.047 8.953 1 50.72 79 PRO A C 1
ATOM 632 O O . PRO A 1 79 ? -3.613 -31.75 7.965 1 50.72 79 PRO A O 1
ATOM 635 N N . SER A 1 80 ? -2.248 -30.875 9.523 1 45.84 80 SER A N 1
ATOM 636 C CA . SER A 1 80 ? -1.001 -31.562 9.188 1 45.84 80 SER A CA 1
ATOM 637 C C . SER A 1 80 ? -1.033 -33.031 9.633 1 45.84 80 SER A C 1
ATOM 639 O O . SER A 1 80 ? -0.488 -33.906 8.953 1 45.84 80 SER A O 1
ATOM 641 N N . SER A 1 81 ? -1.271 -33.188 10.938 1 41.94 81 SER A N 1
ATOM 642 C CA . SER A 1 81 ? -1.064 -34.562 11.406 1 41.94 81 SER A CA 1
ATOM 643 C C . SER A 1 81 ? -1.767 -35.562 10.5 1 41.94 81 SER A C 1
ATOM 645 O O . SER A 1 81 ? -1.276 -36.688 10.305 1 41.94 81 SER A O 1
ATOM 647 N N . ALA A 1 82 ? -2.93 -35.375 10.094 1 38.44 82 ALA A N 1
ATOM 648 C CA . ALA A 1 82 ? -3.514 -36.25 9.094 1 38.44 82 ALA A CA 1
ATOM 649 C C . ALA A 1 82 ? -2.75 -36.156 7.773 1 38.44 82 ALA A C 1
ATOM 651 O O . ALA A 1 82 ? -2.635 -37.156 7.055 1 38.44 82 ALA A O 1
ATOM 652 N N . LEU A 1 83 ? -2.25 -34.969 7.449 1 42.75 83 LEU A N 1
ATOM 653 C CA . LEU A 1 83 ? -1.522 -34.719 6.203 1 42.75 83 LEU A CA 1
ATOM 654 C C . LEU A 1 83 ? -0.02 -34.875 6.422 1 42.75 83 LEU A C 1
ATOM 656 O O . LEU A 1 83 ? 0.754 -34.844 5.461 1 42.75 83 LEU A O 1
ATOM 660 N N . THR A 1 84 ? 0.597 -34.5 7.484 1 39.69 84 THR A N 1
ATOM 661 C CA . THR A 1 84 ? 2.031 -34.469 7.746 1 39.69 84 THR A CA 1
ATOM 662 C C . THR A 1 84 ? 2.725 -35.719 7.207 1 39.69 84 THR A C 1
ATOM 664 O O . THR A 1 84 ? 3.879 -35.656 6.781 1 39.69 84 THR A O 1
ATOM 667 N N . ASP A 1 85 ? 2.264 -36.875 7.605 1 38.38 85 ASP A N 1
ATOM 668 C CA . ASP A 1 85 ? 3.027 -38.062 7.195 1 38.38 85 ASP A CA 1
ATOM 669 C C . ASP A 1 85 ? 2.934 -38.281 5.688 1 38.38 85 ASP A C 1
ATOM 671 O O . ASP A 1 85 ? 2.969 -39.438 5.219 1 38.38 85 ASP A O 1
ATOM 675 N N . PHE A 1 86 ? 2.604 -37.281 5.023 1 39.84 86 PHE A N 1
ATOM 676 C CA . PHE A 1 86 ? 2.23 -37.562 3.639 1 39.84 86 PHE A CA 1
ATOM 677 C C . PHE A 1 86 ? 3.455 -37.906 2.807 1 39.84 86 PHE A C 1
ATOM 679 O O . PHE A 1 86 ? 3.398 -37.906 1.575 1 39.84 86 PHE A O 1
ATOM 686 N N . GLU A 1 87 ? 4.477 -37.969 3.328 1 44.16 87 GLU A N 1
ATOM 687 C CA . GLU A 1 87 ? 5.426 -38.594 2.396 1 44.16 87 GLU A CA 1
ATOM 688 C C . GLU A 1 87 ? 4.871 -39.875 1.799 1 44.16 87 GLU A C 1
ATOM 690 O O . GLU A 1 87 ? 4.691 -40.875 2.508 1 44.16 87 GLU A O 1
ATOM 695 N N . GLY A 1 88 ? 4.27 -39.75 0.677 1 58.47 88 GLY A N 1
ATOM 696 C CA . GLY A 1 88 ? 3.799 -40.875 -0.122 1 58.47 88 GLY A CA 1
ATOM 697 C C . GLY A 1 88 ? 2.539 -41.5 0.431 1 58.47 88 GLY A C 1
ATOM 698 O O . GLY A 1 88 ? 2.564 -42.656 0.877 1 58.47 88 GLY A O 1
ATOM 699 N N . LEU A 1 89 ? 1.463 -40.75 0.557 1 60.66 89 LEU A N 1
ATOM 700 C CA . LEU A 1 89 ? 0.207 -41.188 1.146 1 60.66 89 LEU A CA 1
ATOM 701 C C . LEU A 1 89 ? -0.409 -42.312 0.314 1 60.66 89 LEU A C 1
ATOM 703 O O . LEU A 1 89 ? -0.486 -42.219 -0.913 1 60.66 89 LEU A O 1
ATOM 707 N N . ASP A 1 90 ? -0.579 -43.406 1.063 1 61.78 90 ASP A N 1
ATOM 708 C CA . ASP A 1 90 ? -1.402 -44.469 0.47 1 61.78 90 ASP A CA 1
ATOM 709 C C . ASP A 1 90 ? -2.887 -44.188 0.697 1 61.78 90 ASP A C 1
ATOM 711 O O . ASP A 1 90 ? -3.398 -44.375 1.802 1 61.78 90 ASP A O 1
ATOM 715 N N . ILE A 1 91 ? -3.566 -43.719 -0.282 1 66.44 91 ILE A N 1
ATOM 716 C CA . ILE A 1 91 ? -4.965 -43.344 -0.211 1 66.44 91 ILE A CA 1
ATOM 717 C C . ILE A 1 91 ? -5.82 -44.5 0.257 1 66.44 91 ILE A C 1
ATOM 719 O O . ILE A 1 91 ? -6.836 -44.312 0.931 1 66.44 91 ILE A O 1
ATOM 723 N N . SER A 1 92 ? -5.391 -45.688 -0.151 1 65.56 92 SER A N 1
ATOM 724 C CA . SER A 1 92 ? -6.164 -46.875 0.208 1 65.56 92 SER A CA 1
ATOM 725 C C . SER A 1 92 ? -6.258 -47.031 1.722 1 65.56 92 SER A C 1
ATOM 727 O O . SER A 1 92 ? -7.188 -47.656 2.227 1 65.56 92 SER A O 1
ATOM 729 N N . GLU A 1 93 ? -5.355 -46.469 2.412 1 63.44 93 GLU A N 1
ATOM 730 C CA . GLU A 1 93 ? -5.305 -46.594 3.865 1 63.44 93 GLU A CA 1
ATOM 731 C C . GLU A 1 93 ? -6.109 -45.5 4.547 1 63.44 93 GLU A C 1
ATOM 733 O O . GLU A 1 93 ? -6.324 -45.531 5.762 1 63.44 93 GLU A O 1
ATOM 738 N N . LEU A 1 94 ? -6.516 -44.688 3.662 1 65.94 94 LEU A N 1
ATOM 739 C CA . LEU A 1 94 ? -7.277 -43.594 4.227 1 65.94 94 LEU A CA 1
ATOM 740 C C . LEU A 1 94 ? -8.75 -43.938 4.367 1 65.94 94 LEU A C 1
ATOM 742 O O . LEU A 1 94 ? -9.328 -44.594 3.479 1 65.94 94 LEU A O 1
ATOM 746 N N . GLY A 1 95 ? -9.266 -43.781 5.508 1 63.69 95 GLY A N 1
ATOM 747 C CA . GLY A 1 95 ? -10.703 -43.938 5.656 1 63.69 95 GLY A CA 1
ATOM 748 C C . GLY A 1 95 ? -11.484 -42.875 4.902 1 63.69 95 GLY A C 1
ATOM 749 O O . GLY A 1 95 ? -10.914 -42.094 4.121 1 63.69 95 GLY A O 1
ATOM 750 N N . GLY A 1 96 ? -12.75 -42.969 4.922 1 63.16 96 GLY A N 1
ATOM 751 C CA . GLY A 1 96 ? -13.625 -42.031 4.227 1 63.16 96 GLY A CA 1
ATOM 752 C C . GLY A 1 96 ? -13.328 -40.594 4.551 1 63.16 96 GLY A C 1
ATOM 753 O O . GLY A 1 96 ? -13.266 -39.75 3.65 1 63.16 96 GLY A O 1
ATOM 754 N N . VAL A 1 97 ? -13.117 -40.375 5.801 1 60.34 97 VAL A N 1
ATOM 755 C CA . VAL A 1 97 ? -12.875 -39 6.25 1 60.34 97 VAL A CA 1
ATOM 756 C C . VAL A 1 97 ? -11.523 -38.531 5.719 1 60.34 97 VAL A C 1
ATOM 758 O O . VAL A 1 97 ? -11.406 -37.375 5.25 1 60.34 97 VAL A O 1
ATOM 761 N N . GLY A 1 98 ? -10.586 -39.281 5.789 1 63.62 98 GLY A N 1
ATOM 762 C CA . GLY A 1 98 ? -9.273 -38.938 5.258 1 63.62 98 GLY A CA 1
ATOM 763 C C . GLY A 1 98 ? -9.297 -38.625 3.775 1 63.62 98 GLY A C 1
ATOM 764 O O . GLY A 1 98 ? -8.656 -37.656 3.334 1 63.62 98 GLY A O 1
ATOM 765 N N . ARG A 1 99 ? -10.094 -39.375 3.113 1 70.81 99 ARG A N 1
ATOM 766 C CA . ARG A 1 99 ? -10.211 -39.156 1.675 1 70.81 99 ARG A CA 1
ATOM 767 C C . ARG A 1 99 ? -10.914 -37.844 1.369 1 70.81 99 ARG A C 1
ATOM 769 O O . ARG A 1 99 ? -10.555 -37.156 0.42 1 70.81 99 ARG A O 1
ATOM 776 N N . PHE A 1 100 ? -11.773 -37.625 2.264 1 66.38 100 PHE A N 1
ATOM 777 C CA . PHE A 1 100 ? -12.492 -36.375 2.092 1 66.38 100 PHE A CA 1
ATOM 778 C C . PHE A 1 100 ? -11.562 -35.188 2.283 1 66.38 100 PHE A C 1
ATOM 780 O O . PHE A 1 100 ? -11.555 -34.25 1.475 1 66.38 100 PHE A O 1
ATOM 787 N N . PHE A 1 101 ? -10.742 -35.312 3.252 1 65 101 PHE A N 1
ATOM 788 C CA . PHE A 1 101 ? -9.812 -34.219 3.527 1 65 101 PHE A CA 1
ATOM 789 C C . PHE A 1 101 ? -8.758 -34.125 2.426 1 65 101 PHE A C 1
ATOM 791 O O . PHE A 1 101 ? -8.391 -33.031 2.016 1 65 101 PHE A O 1
ATOM 798 N N . GLY A 1 102 ? -8.328 -35.188 1.977 1 69.69 102 GLY A N 1
ATOM 799 C CA . GLY A 1 102 ? -7.371 -35.188 0.879 1 69.69 102 GLY A CA 1
ATOM 800 C C . GLY A 1 102 ? -7.91 -34.531 -0.376 1 69.69 102 GLY A C 1
ATOM 801 O O . GLY A 1 102 ? -7.227 -33.719 -1.004 1 69.69 102 GLY A O 1
ATOM 802 N N . ALA A 1 103 ? -9.172 -34.844 -0.589 1 71.38 103 ALA A N 1
ATOM 803 C CA . ALA A 1 103 ? -9.82 -34.25 -1.764 1 71.38 103 ALA A CA 1
ATOM 804 C C . ALA A 1 103 ? -9.953 -32.75 -1.628 1 71.38 103 ALA A C 1
ATOM 806 O O . ALA A 1 103 ? -9.742 -32 -2.594 1 71.38 103 ALA A O 1
ATOM 807 N N . MET A 1 104 ? -10.18 -32.375 -0.47 1 66.75 104 MET A N 1
ATOM 808 C CA . MET A 1 104 ? -10.367 -30.953 -0.215 1 66.75 104 MET A CA 1
ATOM 809 C C . MET A 1 104 ? -9.055 -30.203 -0.356 1 66.75 104 MET A C 1
ATOM 811 O O . MET A 1 104 ? -9.008 -29.141 -0.979 1 66.75 104 MET A O 1
ATOM 815 N N . PHE A 1 105 ? -8.125 -30.859 0.143 1 68.81 105 PHE A N 1
ATOM 816 C CA . PHE A 1 105 ? -6.82 -30.203 0.07 1 68.81 105 PHE A CA 1
ATOM 817 C C . PHE A 1 105 ? -6.332 -30.141 -1.372 1 68.81 105 PHE A C 1
ATOM 819 O O . PHE A 1 105 ? -5.734 -29.141 -1.783 1 68.81 105 PHE A O 1
ATOM 826 N N . THR A 1 106 ? -6.59 -31.141 -2.061 1 71.31 106 THR A N 1
ATOM 827 C CA . THR A 1 106 ? -6.215 -31.156 -3.469 1 71.31 106 THR A CA 1
ATOM 828 C C . THR A 1 106 ? -6.961 -30.078 -4.238 1 71.31 106 THR A C 1
ATOM 830 O O . THR A 1 106 ? -6.387 -29.406 -5.102 1 71.31 106 THR A O 1
ATOM 833 N N . LYS A 1 107 ? -8.109 -29.922 -3.771 1 67.38 107 LYS A N 1
ATOM 834 C CA . LYS A 1 107 ? -8.906 -28.891 -4.434 1 67.38 107 LYS A CA 1
ATOM 835 C C . LYS A 1 107 ? -8.375 -27.5 -4.117 1 67.38 107 LYS A C 1
ATOM 837 O O . LYS A 1 107 ? -8.477 -26.594 -4.945 1 67.38 107 LYS A O 1
ATOM 842 N N . LEU A 1 108 ? -7.836 -27.422 -3.016 1 63.44 108 LEU A N 1
ATOM 843 C CA . LEU A 1 108 ? -7.258 -26.156 -2.604 1 63.44 108 LEU A CA 1
ATOM 844 C C . LEU A 1 108 ? -5.914 -25.922 -3.291 1 63.44 108 LEU A C 1
ATOM 846 O O . LEU A 1 108 ? -5.301 -24.859 -3.123 1 63.44 108 LEU A O 1
ATOM 850 N N . GLY A 1 109 ? -5.617 -27 -4.039 1 64.31 109 GLY A N 1
ATOM 851 C CA . GLY A 1 109 ? -4.379 -26.859 -4.793 1 64.31 109 GLY A CA 1
ATOM 852 C C . GLY A 1 109 ? -3.152 -27.297 -4.012 1 64.31 109 GLY A C 1
ATOM 853 O O . GLY A 1 109 ? -2.023 -26.969 -4.395 1 64.31 109 GLY A O 1
ATOM 854 N N . ILE A 1 110 ? -3.422 -27.844 -2.91 1 65.62 110 ILE A N 1
ATOM 855 C CA . ILE A 1 110 ? -2.299 -28.359 -2.135 1 65.62 110 ILE A CA 1
ATOM 856 C C . ILE A 1 110 ? -1.935 -29.766 -2.621 1 65.62 110 ILE A C 1
ATOM 858 O O . ILE A 1 110 ? -2.738 -30.688 -2.512 1 65.62 110 ILE A O 1
ATOM 862 N N . PRO A 1 111 ? -0.793 -29.812 -3.168 1 67.88 111 PRO A N 1
ATOM 863 C CA . PRO A 1 111 ? -0.418 -31.141 -3.678 1 67.88 111 PRO A CA 1
ATOM 864 C C . PRO A 1 111 ? -0.153 -32.156 -2.562 1 67.88 111 PRO A C 1
ATOM 866 O O . PRO A 1 111 ? 0.556 -31.828 -1.601 1 67.88 111 PRO A O 1
ATOM 869 N N . ILE A 1 112 ? -0.857 -33.156 -2.504 1 71.75 112 ILE A N 1
ATOM 870 C CA . ILE A 1 112 ? -0.608 -34.281 -1.595 1 71.75 112 ILE A CA 1
ATOM 871 C C . ILE A 1 112 ? 0.136 -35.406 -2.332 1 71.75 112 ILE A C 1
ATOM 873 O O . ILE A 1 112 ? -0.39 -35.969 -3.283 1 71.75 112 ILE A O 1
ATOM 877 N N . PRO A 1 113 ? 1.298 -35.625 -1.879 1 75.94 113 PRO A N 1
ATOM 878 C CA . PRO A 1 113 ? 2.031 -36.688 -2.555 1 75.94 113 PRO A CA 1
ATOM 879 C C . PRO A 1 113 ? 1.41 -38.062 -2.322 1 75.94 113 PRO A C 1
ATOM 881 O O . PRO A 1 113 ? 1.056 -38.406 -1.19 1 75.94 113 PRO A O 1
ATOM 884 N N . THR A 1 114 ? 1.158 -38.688 -3.346 1 81.94 114 THR A N 1
ATOM 885 C CA . THR A 1 114 ? 0.574 -40.031 -3.275 1 81.94 114 THR A CA 1
ATOM 886 C C . THR A 1 114 ? 1.514 -41.062 -3.887 1 81.94 114 THR A C 1
ATOM 888 O O . THR A 1 114 ? 2.404 -40.719 -4.664 1 81.94 114 THR A O 1
ATOM 891 N N . GLN A 1 115 ? 1.369 -42.344 -3.42 1 82.88 115 GLN A N 1
ATOM 892 C CA . GLN A 1 115 ? 2.164 -43.438 -3.959 1 82.88 115 GLN A CA 1
ATOM 893 C C . GLN A 1 115 ? 1.297 -44.406 -4.762 1 82.88 115 GLN A C 1
ATOM 895 O O . GLN A 1 115 ? 0.092 -44.5 -4.523 1 82.88 115 GLN A O 1
ATOM 900 N N . ILE A 1 116 ? 1.959 -45.031 -5.648 1 88.25 116 ILE A N 1
ATOM 901 C CA . ILE A 1 116 ? 1.265 -46.062 -6.414 1 88.25 116 ILE A CA 1
ATOM 902 C C . ILE A 1 116 ? 1.091 -47.312 -5.562 1 88.25 116 ILE A C 1
ATOM 904 O O . ILE A 1 116 ? 2.035 -47.781 -4.91 1 88.25 116 ILE A O 1
ATOM 908 N N . GLY A 1 117 ? -0.033 -47.938 -5.574 1 84.94 117 GLY A N 1
ATOM 909 C CA . GLY A 1 117 ? -0.349 -49.094 -4.746 1 84.94 117 GLY A CA 1
ATOM 910 C C . GLY A 1 117 ? 0.443 -50.344 -5.121 1 84.94 117 GLY A C 1
ATOM 911 O O . GLY A 1 117 ? 0.772 -50.531 -6.293 1 84.94 117 GLY A O 1
ATOM 912 N N . PRO A 1 118 ? 0.651 -51.188 -4.141 1 85.44 118 PRO A N 1
ATOM 913 C CA . PRO A 1 118 ? 1.406 -52.406 -4.402 1 85.44 118 PRO A CA 1
ATOM 914 C C . PRO A 1 118 ? 0.699 -53.344 -5.383 1 85.44 118 PRO A C 1
ATOM 916 O O . PRO A 1 118 ? 1.355 -54.062 -6.156 1 85.44 118 PRO A O 1
ATOM 919 N N . LYS A 1 119 ? -0.52 -53.312 -5.305 1 85.56 119 LYS A N 1
ATOM 920 C CA . LYS A 1 119 ? -1.295 -54.125 -6.219 1 85.56 119 LYS A CA 1
ATOM 921 C C . LYS A 1 119 ? -0.997 -53.781 -7.672 1 85.56 119 LYS A C 1
ATOM 923 O O . LYS A 1 119 ? -0.783 -54.656 -8.5 1 85.56 119 LYS A O 1
ATOM 928 N N . VAL A 1 120 ? -0.999 -52.531 -7.91 1 89.12 120 VAL A N 1
ATOM 929 C CA . VAL A 1 120 ? -0.757 -52.062 -9.266 1 89.12 120 VAL A CA 1
ATOM 930 C C . VAL A 1 120 ? 0.671 -52.406 -9.688 1 89.12 120 VAL A C 1
ATOM 932 O O . VAL A 1 120 ? 0.908 -52.812 -10.828 1 89.12 120 VAL A O 1
ATOM 935 N N . LEU A 1 121 ? 1.583 -52.344 -8.828 1 90.06 121 LEU A N 1
ATOM 936 C CA . LEU A 1 121 ? 2.979 -52.656 -9.125 1 90.06 121 LEU A CA 1
ATOM 937 C C . LEU A 1 121 ? 3.15 -54.125 -9.406 1 90.06 121 LEU A C 1
ATOM 939 O O . LEU A 1 121 ? 3.918 -54.531 -10.289 1 90.06 121 LEU A O 1
ATOM 943 N N . ALA A 1 122 ? 2.451 -54.875 -8.648 1 87.38 122 ALA A N 1
ATOM 944 C CA . ALA A 1 122 ? 2.494 -56.312 -8.859 1 87.38 122 ALA A CA 1
ATOM 945 C C . ALA A 1 122 ? 1.925 -56.688 -10.234 1 87.38 122 ALA A C 1
ATOM 947 O O . ALA A 1 122 ? 2.482 -57.531 -10.938 1 87.38 122 ALA A O 1
ATOM 948 N N . GLN A 1 123 ? 0.876 -56.062 -10.539 1 87.56 123 GLN A N 1
ATOM 949 C CA . GLN A 1 123 ? 0.269 -56.281 -11.852 1 87.56 123 GLN A CA 1
ATOM 950 C C . GLN A 1 123 ? 1.234 -55.906 -12.977 1 87.56 123 GLN A C 1
ATOM 952 O O . GLN A 1 123 ? 1.338 -56.656 -13.969 1 87.56 123 GLN A O 1
ATOM 957 N N . ALA A 1 124 ? 1.909 -54.844 -12.812 1 90.38 124 ALA A N 1
ATOM 958 C CA . ALA A 1 124 ? 2.885 -54.406 -13.805 1 90.38 124 ALA A CA 1
ATOM 959 C C . ALA A 1 124 ? 3.99 -55.438 -13.984 1 90.38 124 ALA A C 1
ATOM 961 O O . ALA A 1 124 ? 4.375 -55.781 -15.117 1 90.38 124 ALA A O 1
ATOM 962 N N . ARG A 1 125 ? 4.484 -56 -12.969 1 88.94 125 ARG A N 1
ATOM 963 C CA . ARG A 1 125 ? 5.531 -57 -13.016 1 88.94 125 ARG A CA 1
ATOM 964 C C . ARG A 1 125 ? 5.047 -58.25 -13.742 1 88.94 125 ARG A C 1
ATOM 966 O O . ARG A 1 125 ? 5.777 -58.812 -14.555 1 88.94 125 ARG A O 1
ATOM 973 N N . ASP A 1 126 ? 3.867 -58.594 -13.383 1 86.44 126 ASP A N 1
ATOM 974 C CA . ASP A 1 126 ? 3.291 -59.781 -14.016 1 86.44 126 ASP A CA 1
ATOM 975 C C . ASP A 1 126 ? 3.154 -59.594 -15.523 1 86.44 126 ASP A C 1
ATOM 977 O O . ASP A 1 126 ? 3.439 -60.5 -16.297 1 86.44 126 ASP A O 1
ATOM 981 N N . LEU A 1 127 ? 2.719 -58.469 -15.898 1 85.94 127 LEU A N 1
ATOM 982 C CA . LEU A 1 127 ? 2.492 -58.156 -17.312 1 85.94 127 LEU A CA 1
ATOM 983 C C . LEU A 1 127 ? 3.811 -58.125 -18.078 1 85.94 127 LEU A C 1
ATOM 985 O O . LEU A 1 127 ? 3.893 -58.594 -19.203 1 85.94 127 LEU A O 1
ATOM 989 N N . CYS A 1 128 ? 4.84 -57.625 -17.453 1 86.06 128 CYS A N 1
ATOM 990 C CA . CYS A 1 128 ? 6.125 -57.469 -18.125 1 86.06 128 CYS A CA 1
ATOM 991 C C . CYS A 1 128 ? 6.883 -58.781 -18.172 1 86.06 128 CYS A C 1
ATOM 993 O O . CYS A 1 128 ? 7.582 -59.062 -19.156 1 86.06 128 CYS A O 1
ATOM 995 N N . MET A 1 129 ? 6.914 -59.656 -17.125 1 80.38 129 MET A N 1
ATOM 996 C CA . MET A 1 129 ? 7.664 -60.938 -17.062 1 80.38 129 MET A CA 1
ATOM 997 C C . MET A 1 129 ? 6.875 -62.062 -17.719 1 80.38 129 MET A C 1
ATOM 999 O O . MET A 1 129 ? 7.41 -63.156 -17.938 1 80.38 129 MET A O 1
ATOM 1003 N N . GLY A 1 130 ? 6.031 -62 -18.547 1 66.62 130 GLY A N 1
ATOM 1004 C CA . GLY A 1 130 ? 5.332 -63.062 -19.297 1 66.62 130 GLY A CA 1
ATOM 1005 C C . GLY A 1 130 ? 4.527 -63.969 -18.391 1 66.62 130 GLY A C 1
ATOM 1006 O O . GLY A 1 130 ? 4.012 -65 -18.859 1 66.62 130 GLY A O 1
ATOM 1007 N N . LYS A 1 131 ? 4.762 -64.062 -17.156 1 51.44 131 LYS A N 1
ATOM 1008 C CA . LYS A 1 131 ? 4.109 -65.062 -16.328 1 51.44 131 LYS A CA 1
ATOM 1009 C C . LYS A 1 131 ? 2.59 -64.938 -16.422 1 51.44 131 LYS A C 1
ATOM 1011 O O . LYS A 1 131 ? 1.951 -64.375 -15.516 1 51.44 131 LYS A O 1
ATOM 1016 N N . ILE A 1 132 ? 1.989 -64.5 -17.484 1 46.88 132 ILE A N 1
ATOM 1017 C CA . ILE A 1 132 ? 0.541 -64.688 -17.484 1 46.88 132 ILE A CA 1
ATOM 1018 C C . ILE A 1 132 ? 0.198 -66.188 -17.266 1 46.88 132 ILE A C 1
ATOM 1020 O O . ILE A 1 132 ? 0.49 -67 -18.109 1 46.88 132 ILE A O 1
ATOM 1024 N N . THR A 1 133 ? 0.399 -66.75 -16.25 1 42.34 133 THR A N 1
ATOM 1025 C CA . THR A 1 133 ? -0.149 -68.125 -16.016 1 42.34 133 THR A CA 1
ATOM 1026 C C . THR A 1 133 ? -1.562 -68.188 -16.578 1 42.34 133 THR A C 1
ATOM 1028 O O . THR A 1 133 ? -2.238 -67.188 -16.766 1 42.34 133 THR A O 1
ATOM 1031 N N . HIS A 1 134 ? -1.974 -69.375 -17.234 1 43.53 134 HIS A N 1
ATOM 1032 C CA . HIS A 1 134 ? -3.287 -69.75 -17.766 1 43.53 134 HIS A CA 1
ATOM 1033 C C . HIS A 1 134 ? -4.402 -69.125 -16.891 1 43.53 134 HIS A C 1
ATOM 1035 O O . HIS A 1 134 ? -5.434 -68.688 -17.406 1 43.53 134 HIS A O 1
ATOM 1041 N N . THR A 1 135 ? -4.398 -69.312 -15.531 1 43.19 135 THR A N 1
ATOM 1042 C CA . THR A 1 135 ? -5.441 -68.938 -14.594 1 43.19 135 THR A CA 1
ATOM 1043 C C . THR A 1 135 ? -5.551 -67.438 -14.508 1 43.19 135 THR A C 1
ATOM 1045 O O . THR A 1 135 ? -6.641 -66.875 -14.312 1 43.19 135 THR A O 1
ATOM 1048 N N . ALA A 1 136 ? -4.453 -66.688 -14.5 1 43.34 136 ALA A N 1
ATOM 1049 C CA . ALA A 1 136 ? -4.473 -65.25 -14.344 1 43.34 136 ALA A CA 1
ATOM 1050 C C . ALA A 1 136 ? -4.828 -64.562 -15.656 1 43.34 136 ALA A C 1
ATOM 1052 O O . ALA A 1 136 ? -5.242 -63.406 -15.664 1 43.34 136 ALA A O 1
ATOM 1053 N N . ARG A 1 137 ? -4.5 -65.125 -16.828 1 43.69 137 ARG A N 1
ATOM 1054 C CA . ARG A 1 137 ? -4.992 -64.625 -18.109 1 43.69 137 ARG A CA 1
ATOM 1055 C C . ARG A 1 137 ? -6.516 -64.5 -18.109 1 43.69 137 ARG A C 1
ATOM 1057 O O . ARG A 1 137 ? -7.086 -63.562 -18.625 1 43.69 137 ARG A O 1
ATOM 1064 N N . TYR A 1 138 ? -7.113 -65.625 -17.703 1 42.53 138 TYR A N 1
ATOM 1065 C CA . TYR A 1 138 ? -8.57 -65.688 -17.656 1 42.53 138 TYR A CA 1
ATOM 1066 C C . TYR A 1 138 ? -9.109 -64.625 -16.672 1 42.53 138 TYR A C 1
ATOM 1068 O O . TYR A 1 138 ? -10.102 -63.969 -16.938 1 42.53 138 TYR A O 1
ATOM 1076 N N . GLU A 1 139 ? -8.586 -64.562 -15.414 1 42.59 139 GLU A N 1
ATOM 1077 C CA . GLU A 1 139 ? -9.086 -63.625 -14.445 1 42.59 139 GLU A CA 1
ATOM 1078 C C . GLU A 1 139 ? -8.656 -62.188 -14.82 1 42.59 139 GLU A C 1
ATOM 1080 O O . GLU A 1 139 ? -9.398 -61.25 -14.578 1 42.59 139 GLU A O 1
ATOM 1085 N N . VAL A 1 140 ? -7.438 -62 -15.258 1 43.69 140 VAL A N 1
ATOM 1086 C CA . VAL A 1 140 ? -6.996 -60.688 -15.719 1 43.69 140 VAL A CA 1
ATOM 1087 C C . VAL A 1 140 ? -7.812 -60.25 -16.938 1 43.69 140 VAL A C 1
ATOM 1089 O O . VAL A 1 140 ? -8.172 -59.094 -17.062 1 43.69 140 VAL A O 1
ATOM 1092 N N . LYS A 1 141 ? -8 -61.094 -17.938 1 45.38 141 LYS A N 1
ATOM 1093 C CA . LYS A 1 141 ? -8.922 -60.719 -19 1 45.38 141 LYS A CA 1
ATOM 1094 C C . LYS A 1 141 ? -10.289 -60.344 -18.453 1 45.38 141 LYS A C 1
ATOM 1096 O O . LYS A 1 141 ? -10.961 -59.469 -18.984 1 45.38 141 LYS A O 1
ATOM 1101 N N . LYS A 1 142 ? -10.836 -61.094 -17.531 1 44.62 142 LYS A N 1
ATOM 1102 C CA . LYS A 1 142 ? -12.148 -60.781 -16.953 1 44.62 142 LYS A CA 1
ATOM 1103 C C . LYS A 1 142 ? -12.086 -59.531 -16.094 1 44.62 142 LYS A C 1
ATOM 1105 O O . LYS A 1 142 ? -13.031 -58.75 -16.078 1 44.62 142 LYS A O 1
ATOM 1110 N N . ARG A 1 143 ? -11.211 -59.469 -15.016 1 43.25 143 ARG A N 1
ATOM 1111 C CA . ARG A 1 143 ? -11.164 -58.375 -14.07 1 43.25 143 ARG A CA 1
ATOM 1112 C C . ARG A 1 143 ? -10.414 -57.188 -14.656 1 43.25 143 ARG A C 1
ATOM 1114 O O . ARG A 1 143 ? -10.648 -56.031 -14.258 1 43.25 143 ARG A O 1
ATOM 1121 N N . PHE A 1 144 ? -9.148 -57.438 -15.43 1 47.03 144 PHE A N 1
ATOM 1122 C CA . PHE A 1 144 ? -8.32 -56.375 -15.984 1 47.03 144 PHE A CA 1
ATOM 1123 C C . PHE A 1 144 ? -8.742 -56.062 -17.422 1 47.03 144 PHE A C 1
ATOM 1125 O O . PHE A 1 144 ? -8.922 -56.969 -18.234 1 47.03 144 PHE A O 1
ATOM 1132 N N . LYS A 1 145 ? -9.445 -55.25 -17.656 1 51.41 145 LYS A N 1
ATOM 1133 C CA . LYS A 1 145 ? -9.523 -54.781 -19.047 1 51.41 145 LYS A CA 1
ATOM 1134 C C . LYS A 1 145 ? -8.195 -54.969 -19.766 1 51.41 145 LYS A C 1
ATOM 1136 O O . LYS A 1 145 ? -7.172 -54.438 -19.328 1 51.41 145 LYS A O 1
ATOM 1141 N N . GLY A 1 146 ? -7.73 -56.188 -20.156 1 58.66 146 GLY A N 1
ATOM 1142 C CA . GLY A 1 146 ? -6.551 -56.656 -20.859 1 58.66 146 GLY A CA 1
ATOM 1143 C C . GLY A 1 146 ? -5.633 -55.531 -21.297 1 58.66 146 GLY A C 1
ATOM 1144 O O . GLY A 1 146 ? -5.965 -54.344 -21.141 1 58.66 146 GLY A O 1
ATOM 1145 N N . LEU A 1 147 ? -4.285 -55.906 -21.406 1 79.06 147 LEU A N 1
ATOM 1146 C CA . LEU A 1 147 ? -3.277 -55.062 -22.047 1 79.06 147 LEU A CA 1
ATOM 1147 C C . LEU A 1 147 ? -3.711 -54.656 -23.453 1 79.06 147 LEU A C 1
ATOM 1149 O O . LEU A 1 147 ? -3.881 -55.531 -24.328 1 79.06 147 LEU A O 1
ATOM 1153 N N . ARG A 1 148 ? -4.133 -53.469 -23.453 1 86.75 148 ARG A N 1
ATOM 1154 C CA . ARG A 1 148 ? -4.531 -52.938 -24.766 1 86.75 148 ARG A CA 1
ATOM 1155 C C . ARG A 1 148 ? -3.355 -52.281 -25.469 1 86.75 148 ARG A C 1
ATOM 1157 O O . ARG A 1 148 ? -2.527 -51.625 -24.828 1 86.75 148 ARG A O 1
ATOM 1164 N N . GLU A 1 149 ? -3.273 -52.531 -26.734 1 91.06 149 GLU A N 1
ATOM 1165 C CA . GLU A 1 149 ? -2.219 -51.906 -27.516 1 91.06 149 GLU A CA 1
ATOM 1166 C C . GLU A 1 149 ? -2.611 -50.469 -27.922 1 91.06 149 GLU A C 1
ATOM 1168 O O . GLU A 1 149 ? -3.732 -50.25 -28.391 1 91.06 149 GLU A O 1
ATOM 1173 N N . LEU A 1 150 ? -1.752 -49.594 -27.656 1 94.12 150 LEU A N 1
ATOM 1174 C CA . LEU A 1 150 ? -1.96 -48.219 -28.094 1 94.12 150 LEU A CA 1
ATOM 1175 C C . LEU A 1 150 ? -1.432 -48 -29.516 1 94.12 150 LEU A C 1
ATOM 1177 O O . LEU A 1 150 ? -0.229 -48.125 -29.75 1 94.12 150 LEU A O 1
ATOM 1181 N N . MET A 1 151 ? -2.35 -47.656 -30.406 1 94.06 151 MET A N 1
ATOM 1182 C CA . MET A 1 151 ? -1.963 -47.406 -31.797 1 94.06 151 MET A CA 1
ATOM 1183 C C . MET A 1 151 ? -1.503 -45.969 -31.969 1 94.06 151 MET A C 1
ATOM 1185 O O . MET A 1 151 ? -2.059 -45.062 -31.359 1 94.06 151 MET A O 1
ATOM 1189 N N . PRO A 1 152 ? -0.52 -45.812 -32.812 1 95.19 152 PRO A N 1
ATOM 1190 C CA . PRO A 1 152 ? -0.038 -44.438 -33.031 1 95.19 152 PRO A CA 1
ATOM 1191 C C . PRO A 1 152 ? -1.135 -43.5 -33.5 1 95.19 152 PRO A C 1
ATOM 1193 O O . PRO A 1 152 ? -1.87 -43.812 -34.438 1 95.19 152 PRO A O 1
ATOM 1196 N N . GLY A 1 153 ? -1.29 -42.406 -32.781 1 93.38 153 GLY A N 1
ATOM 1197 C CA . GLY A 1 153 ? -2.182 -41.344 -33.219 1 93.38 153 GLY A CA 1
ATOM 1198 C C . GLY A 1 153 ? -3.629 -41.594 -32.844 1 93.38 153 GLY A C 1
ATOM 1199 O O . GLY A 1 153 ? -4.477 -40.688 -33 1 93.38 153 GLY A O 1
ATOM 1200 N N . GLU A 1 154 ? -3.996 -42.75 -32.375 1 92 154 GLU A N 1
ATOM 1201 C CA . GLU A 1 154 ? -5.375 -43.094 -32.031 1 92 154 GLU A CA 1
ATOM 1202 C C . GLU A 1 154 ? -5.637 -42.875 -30.531 1 92 154 GLU A C 1
ATOM 1204 O O . GLU A 1 154 ? -5.113 -43.594 -29.688 1 92 154 GLU A O 1
ATOM 1209 N N . PRO A 1 155 ? -6.453 -41.969 -30.266 1 94.25 155 PRO A N 1
ATOM 1210 C CA . PRO A 1 155 ? -6.742 -41.719 -28.844 1 94.25 155 PRO A CA 1
ATOM 1211 C C . PRO A 1 155 ? -7.617 -42.781 -28.219 1 94.25 155 PRO A C 1
ATOM 1213 O O . PRO A 1 155 ? -8.516 -43.312 -28.875 1 94.25 155 PRO A O 1
ATOM 1216 N N . VAL A 1 156 ? -7.367 -43.156 -27.016 1 95 156 VAL A N 1
ATOM 1217 C CA . VAL A 1 156 ? -8.172 -44.062 -26.219 1 95 156 VAL A CA 1
ATOM 1218 C C . VAL A 1 156 ? -8.812 -43.344 -25.047 1 95 156 VAL A C 1
ATOM 1220 O O . VAL A 1 156 ? -8.109 -42.781 -24.203 1 95 156 VAL A O 1
ATOM 1223 N N . SER A 1 157 ? -10.117 -43.281 -25.078 1 94.75 157 SER A N 1
ATOM 1224 C CA . SER A 1 157 ? -10.867 -42.656 -23.984 1 94.75 157 SER A CA 1
ATOM 1225 C C . SER A 1 157 ? -11.438 -43.688 -23.031 1 94.75 157 SER A C 1
ATOM 1227 O O . SER A 1 157 ? -12.25 -44.531 -23.438 1 94.75 157 SER A O 1
ATOM 1229 N N . GLU A 1 158 ? -11.039 -43.594 -21.797 1 93.19 158 GLU A N 1
ATOM 1230 C CA . GLU A 1 158 ? -11.484 -44.594 -20.812 1 93.19 158 GLU A CA 1
ATOM 1231 C C . GLU A 1 158 ? -11.617 -43.969 -19.422 1 93.19 158 GLU A C 1
ATOM 1233 O O . GLU A 1 158 ? -11.438 -42.75 -19.266 1 93.19 158 GLU A O 1
ATOM 1238 N N . SER A 1 159 ? -12.109 -44.781 -18.547 1 94.19 159 SER A N 1
ATOM 1239 C CA . SER A 1 159 ? -12.203 -44.406 -17.141 1 94.19 159 SER A CA 1
ATOM 1240 C C . SER A 1 159 ? -11.562 -45.469 -16.234 1 94.19 159 SER A C 1
ATOM 1242 O O . SER A 1 159 ? -11.672 -46.656 -16.5 1 94.19 159 SER A O 1
ATOM 1244 N N . VAL A 1 160 ? -10.883 -45 -15.297 1 93.19 160 VAL A N 1
ATOM 1245 C CA . VAL A 1 160 ? -10.25 -45.906 -14.352 1 93.19 160 VAL A CA 1
ATOM 1246 C C . VAL A 1 160 ? -10.625 -45.531 -12.922 1 93.19 160 VAL A C 1
ATOM 1248 O O . VAL A 1 160 ? -10.703 -44.344 -12.602 1 93.19 160 VAL A O 1
ATOM 1251 N N . SER A 1 161 ? -10.852 -46.5 -12.125 1 88.94 161 SER A N 1
ATOM 1252 C CA . SER A 1 161 ? -11.219 -46.25 -10.734 1 88.94 161 SER A CA 1
ATOM 1253 C C . SER A 1 161 ? -10.039 -45.719 -9.938 1 88.94 161 SER A C 1
ATOM 1255 O O . SER A 1 161 ? -8.883 -45.906 -10.32 1 88.94 161 SER A O 1
ATOM 1257 N N . ASN A 1 162 ? -10.422 -45.125 -8.82 1 86.31 162 ASN A N 1
ATOM 1258 C CA . ASN A 1 162 ? -9.375 -44.625 -7.938 1 86.31 162 ASN A CA 1
ATOM 1259 C C . ASN A 1 162 ? -8.492 -45.75 -7.418 1 86.31 162 ASN A C 1
ATOM 1261 O O . ASN A 1 162 ? -8.992 -46.844 -7.098 1 86.31 162 ASN A O 1
ATOM 1265 N N . GLN A 1 163 ? -7.188 -45.562 -7.477 1 84.25 163 GLN A N 1
ATOM 1266 C CA . GLN A 1 163 ? -6.16 -46.469 -6.973 1 84.25 163 GLN A CA 1
ATOM 1267 C C . GLN A 1 163 ? -6.051 -47.719 -7.844 1 84.25 163 GLN A C 1
ATOM 1269 O O . GLN A 1 163 ? -5.508 -48.719 -7.41 1 84.25 163 GLN A O 1
ATOM 1274 N N . GLU A 1 164 ? -6.637 -47.656 -8.914 1 90.19 164 GLU A N 1
ATOM 1275 C CA . GLU A 1 164 ? -6.477 -48.688 -9.914 1 90.19 164 GLU A CA 1
ATOM 1276 C C . GLU A 1 164 ? -5.719 -48.188 -11.133 1 90.19 164 GLU A C 1
ATOM 1278 O O . GLU A 1 164 ? -5.422 -47 -11.227 1 90.19 164 GLU A O 1
ATOM 1283 N N . ALA A 1 165 ? -5.395 -49.188 -11.992 1 93.62 165 ALA A N 1
ATOM 1284 C CA . ALA A 1 165 ? -4.621 -48.781 -13.156 1 93.62 165 ALA A CA 1
ATOM 1285 C C . ALA A 1 165 ? -5.141 -49.469 -14.422 1 93.62 165 ALA A C 1
ATOM 1287 O O . ALA A 1 165 ? -5.59 -50.594 -14.375 1 93.62 165 ALA A O 1
ATOM 1288 N N . ASP A 1 166 ? -5.23 -48.688 -15.469 1 94.56 166 ASP A N 1
ATOM 1289 C CA . ASP A 1 166 ? -5.406 -49.25 -16.812 1 94.56 166 ASP A CA 1
ATOM 1290 C C . ASP A 1 166 ? -4.066 -49.438 -17.516 1 94.56 166 ASP A C 1
ATOM 1292 O O . ASP A 1 166 ? -3.307 -48.469 -17.672 1 94.56 166 ASP A O 1
ATOM 1296 N N . PHE A 1 167 ? -3.809 -50.656 -17.969 1 93.69 167 PHE A N 1
ATOM 1297 C CA . PHE A 1 167 ? -2.508 -50.969 -18.562 1 93.69 167 PHE A CA 1
ATOM 1298 C C . PHE A 1 167 ? -2.588 -50.969 -20.078 1 93.69 167 PHE A C 1
ATOM 1300 O O . PHE A 1 167 ? -3.582 -51.406 -20.656 1 93.69 167 PHE A O 1
ATOM 1307 N N . PHE A 1 168 ? -1.544 -50.469 -20.656 1 94.69 168 PHE A N 1
ATOM 1308 C CA . PHE A 1 168 ? -1.435 -50.406 -22.109 1 94.69 168 PHE A CA 1
ATOM 1309 C C . PHE A 1 168 ? -0.061 -50.844 -22.578 1 94.69 168 PHE A C 1
ATOM 1311 O O . PHE A 1 168 ? 0.891 -50.875 -21.797 1 94.69 168 PHE A O 1
ATOM 1318 N N . ARG A 1 169 ? -0.027 -51.281 -23.844 1 93.12 169 ARG A N 1
ATOM 1319 C CA . ARG A 1 169 ? 1.229 -51.688 -24.484 1 93.12 169 ARG A CA 1
ATOM 1320 C C . ARG A 1 169 ? 1.502 -50.812 -25.719 1 93.12 169 ARG A C 1
ATOM 1322 O O . ARG A 1 169 ? 0.58 -50.5 -26.469 1 93.12 169 ARG A O 1
ATOM 1329 N N . ILE A 1 170 ? 2.707 -50.406 -25.875 1 94.5 170 ILE A N 1
ATOM 1330 C CA . ILE A 1 170 ? 3.156 -49.719 -27.078 1 94.5 170 ILE A CA 1
ATOM 1331 C C . ILE A 1 170 ? 4.289 -50.5 -27.734 1 94.5 170 ILE A C 1
ATOM 1333 O O . ILE A 1 170 ? 5.152 -51.031 -27.047 1 94.5 170 ILE A O 1
ATOM 1337 N N . VAL A 1 171 ? 4.164 -50.594 -29.062 1 94.62 171 VAL A N 1
ATOM 1338 C CA . VAL A 1 171 ? 5.25 -51.188 -29.812 1 94.62 171 VAL A CA 1
ATOM 1339 C C . VAL A 1 171 ? 6.055 -50.125 -30.531 1 94.62 171 VAL A C 1
ATOM 1341 O O . VAL A 1 171 ? 5.613 -49.594 -31.562 1 94.62 171 VAL A O 1
ATOM 1344 N N . MET A 1 172 ? 7.223 -49.906 -30.031 1 95.69 172 MET A N 1
ATOM 1345 C CA . MET A 1 172 ? 8.062 -48.812 -30.562 1 95.69 172 MET A CA 1
ATOM 1346 C C . MET A 1 172 ? 8.82 -49.281 -31.797 1 95.69 172 MET A C 1
ATOM 1348 O O . MET A 1 172 ? 9.367 -50.375 -31.828 1 95.69 172 MET A O 1
ATOM 1352 N N . ARG A 1 173 ? 8.828 -48.406 -32.781 1 95.81 173 ARG A N 1
ATOM 1353 C CA . ARG A 1 173 ? 9.555 -48.656 -34.031 1 95.81 173 ARG A CA 1
ATOM 1354 C C . ARG A 1 173 ? 10.844 -47.844 -34.062 1 95.81 173 ARG A C 1
ATOM 1356 O O . ARG A 1 173 ? 10.914 -46.75 -33.5 1 95.81 173 ARG A O 1
ATOM 1363 N N . GLU A 1 174 ? 11.805 -48.281 -34.812 1 94.75 174 GLU A N 1
ATOM 1364 C CA . GLU A 1 174 ? 13.094 -47.594 -34.938 1 94.75 174 GLU A CA 1
ATOM 1365 C C . GLU A 1 174 ? 12.953 -46.281 -35.719 1 94.75 174 GLU A C 1
ATOM 1367 O O . GLU A 1 174 ? 13.656 -45.312 -35.406 1 94.75 174 GLU A O 1
ATOM 1372 N N . ASP A 1 175 ? 12.078 -46.188 -36.656 1 93.81 175 ASP A N 1
ATOM 1373 C CA . ASP A 1 175 ? 11.922 -45 -37.469 1 93.81 175 ASP A CA 1
ATOM 1374 C C . ASP A 1 175 ? 11.367 -43.844 -36.656 1 93.81 175 ASP A C 1
ATOM 1376 O O . ASP A 1 175 ? 11.555 -42.688 -37 1 93.81 175 ASP A O 1
ATOM 1380 N N . TRP A 1 176 ? 10.703 -44.156 -35.594 1 95.75 176 TRP A N 1
ATOM 1381 C CA . TRP A 1 176 ? 10.102 -43.125 -34.781 1 95.75 176 TRP A CA 1
ATOM 1382 C C . TRP A 1 176 ? 11.156 -42.469 -33.906 1 95.75 176 TRP A C 1
ATOM 1384 O O . TRP A 1 176 ? 10.906 -41.406 -33.312 1 95.75 176 TRP A O 1
ATOM 1394 N N . GLN A 1 177 ? 12.336 -43.031 -33.844 1 94.56 177 GLN A N 1
ATOM 1395 C CA . GLN A 1 177 ? 13.398 -42.5 -33 1 94.56 177 GLN A CA 1
ATOM 1396 C C . GLN A 1 177 ? 13.992 -41.219 -33.594 1 94.56 177 GLN A C 1
ATOM 1398 O O . GLN A 1 177 ? 14.586 -40.406 -32.875 1 94.56 177 GLN A O 1
ATOM 1403 N N . LYS A 1 178 ? 13.828 -41.094 -34.875 1 94.69 178 LYS A N 1
ATOM 1404 C CA . LYS A 1 178 ? 14.398 -39.969 -35.562 1 94.69 178 LYS A CA 1
ATOM 1405 C C . LYS A 1 178 ? 13.875 -38.656 -35 1 94.69 178 LYS A C 1
ATOM 1407 O O . LYS A 1 178 ? 14.664 -37.75 -34.656 1 94.69 178 LYS A O 1
ATOM 1412 N N . TYR A 1 179 ? 12.57 -38.594 -34.875 1 95.69 179 TYR A N 1
ATOM 1413 C CA . TYR A 1 179 ? 11.953 -37.344 -34.375 1 95.69 179 TYR A CA 1
ATOM 1414 C C . TYR A 1 179 ? 11.523 -37.469 -32.938 1 95.69 179 TYR A C 1
ATOM 1416 O O . TYR A 1 179 ? 11.312 -36.469 -32.25 1 95.69 179 TYR A O 1
ATOM 1424 N N . GLY A 1 180 ? 11.367 -38.719 -32.469 1 96.56 180 GLY A N 1
ATOM 1425 C CA . GLY A 1 180 ? 10.945 -38.969 -31.094 1 96.56 180 GLY A CA 1
ATOM 1426 C C . GLY A 1 180 ? 9.461 -39.25 -30.969 1 96.56 180 GLY A C 1
ATOM 1427 O O . GLY A 1 180 ? 8.734 -39.219 -31.969 1 96.56 180 GLY A O 1
ATOM 1428 N N . VAL A 1 181 ? 9.031 -39.594 -29.75 1 97.69 181 VAL A N 1
ATOM 1429 C CA . VAL A 1 181 ? 7.629 -39.938 -29.516 1 97.69 181 VAL A CA 1
ATOM 1430 C C . VAL A 1 181 ? 7.168 -39.25 -28.219 1 97.69 181 VAL A C 1
ATOM 1432 O O . VAL A 1 181 ? 7.984 -38.938 -27.344 1 97.69 181 VAL A O 1
ATOM 1435 N N . VAL A 1 182 ? 5.879 -38.969 -28.188 1 97.62 182 VAL A N 1
ATOM 1436 C CA . VAL A 1 182 ? 5.25 -38.406 -27 1 97.62 182 VAL A CA 1
ATOM 1437 C C . VAL A 1 182 ? 4.031 -39.25 -26.609 1 97.62 182 VAL A C 1
ATOM 1439 O O . VAL A 1 182 ? 3.256 -39.656 -27.469 1 97.62 182 VAL A O 1
ATOM 1442 N N . ILE A 1 183 ? 3.963 -39.625 -25.375 1 98.06 183 ILE A N 1
ATOM 1443 C CA . ILE A 1 183 ? 2.758 -40.25 -24.812 1 98.06 183 ILE A CA 1
ATOM 1444 C C . ILE A 1 183 ? 2.014 -39.219 -23.953 1 98.06 183 ILE A C 1
ATOM 1446 O O . ILE A 1 183 ? 2.551 -38.75 -22.953 1 98.06 183 ILE A O 1
ATOM 1450 N N . ARG A 1 184 ? 0.813 -38.906 -24.344 1 97.75 184 ARG A N 1
ATOM 1451 C CA . ARG A 1 184 ? 0.069 -37.844 -23.672 1 97.75 184 ARG A CA 1
ATOM 1452 C C . ARG A 1 184 ? -1.236 -38.375 -23.094 1 97.75 184 ARG A C 1
ATOM 1454 O O . ARG A 1 184 ? -1.98 -39.094 -23.766 1 97.75 184 ARG A O 1
ATOM 1461 N N . CYS A 1 185 ? -1.438 -38.094 -21.844 1 97.94 185 CYS A N 1
ATOM 1462 C CA . CYS A 1 185 ? -2.691 -38.375 -21.156 1 97.94 185 CYS A CA 1
ATOM 1463 C C . CYS A 1 185 ? -3.365 -37.094 -20.672 1 97.94 185 CYS A C 1
ATOM 1465 O O . CYS A 1 185 ? -2.732 -36.281 -20.016 1 97.94 185 CYS A O 1
ATOM 1467 N N . LYS A 1 186 ? -4.566 -36.875 -21.016 1 97 186 LYS A N 1
ATOM 1468 C CA . LYS A 1 186 ? -5.266 -35.656 -20.562 1 97 186 LYS A CA 1
ATOM 1469 C C . LYS A 1 186 ? -6.648 -36 -20.031 1 97 186 LYS A C 1
ATOM 1471 O O . LYS A 1 186 ? -7.211 -37.062 -20.359 1 97 186 LYS A O 1
ATOM 1476 N N . SER A 1 187 ? -7.145 -35.219 -19.156 1 96.19 187 SER A N 1
ATOM 1477 C CA . SER A 1 187 ? -8.477 -35.344 -18.578 1 96.19 187 SER A CA 1
ATOM 1478 C C . SER A 1 187 ? -9.227 -34.031 -18.625 1 96.19 187 SER A C 1
ATOM 1480 O O . SER A 1 187 ? -8.766 -33.031 -18.078 1 96.19 187 SER A O 1
ATOM 1482 N N . THR A 1 188 ? -10.406 -34 -19.188 1 93.56 188 THR A N 1
ATOM 1483 C CA . THR A 1 188 ? -11.234 -32.812 -19.25 1 93.56 188 THR A CA 1
ATOM 1484 C C . THR A 1 188 ? -12.031 -32.656 -17.953 1 93.56 188 THR A C 1
ATOM 1486 O O . THR A 1 188 ? -12.602 -31.578 -17.703 1 93.56 188 THR A O 1
ATOM 1489 N N . SER A 1 189 ? -12.039 -33.625 -17.172 1 90.06 189 SER A N 1
ATOM 1490 C CA . SER A 1 189 ? -12.734 -33.594 -15.891 1 90.06 189 SER A CA 1
ATOM 1491 C C . SER A 1 189 ? -11.82 -33.094 -14.781 1 90.06 189 SER A C 1
ATOM 1493 O O . SER A 1 189 ? -12.18 -33.156 -13.602 1 90.06 189 SER A O 1
ATOM 1495 N N . MET A 1 190 ? -10.688 -32.75 -15.141 1 88.25 190 MET A N 1
ATOM 1496 C CA . MET A 1 190 ? -9.719 -32.188 -14.203 1 88.25 190 MET A CA 1
ATOM 1497 C C . MET A 1 190 ? -9.32 -33.219 -13.164 1 88.25 190 MET A C 1
ATOM 1499 O O . MET A 1 190 ? -9.141 -32.906 -11.984 1 88.25 190 MET A O 1
ATOM 1503 N N . SER A 1 191 ? -9.227 -34.469 -13.625 1 89.19 191 SER A N 1
ATOM 1504 C CA . SER A 1 191 ? -8.875 -35.562 -12.742 1 89.19 191 SER A CA 1
ATOM 1505 C C . SER A 1 191 ? -7.383 -35.594 -12.445 1 89.19 191 SER A C 1
ATOM 1507 O O . SER A 1 191 ? -6.578 -35.125 -13.25 1 89.19 191 SER A O 1
ATOM 1509 N N . LYS A 1 192 ? -7.117 -36.188 -11.266 1 90.56 192 LYS A N 1
ATOM 1510 C CA . LYS A 1 192 ? -5.727 -36.438 -10.906 1 90.56 192 LYS A CA 1
ATOM 1511 C C . LYS A 1 192 ? -5.32 -37.875 -11.258 1 90.56 192 LYS A C 1
ATOM 1513 O O . LYS A 1 192 ? -6.039 -38.812 -10.93 1 90.56 192 LYS A O 1
ATOM 1518 N N . PHE A 1 193 ? -4.242 -37.938 -11.992 1 93.69 193 PHE A N 1
ATOM 1519 C CA . PHE A 1 193 ? -3.762 -39.281 -12.375 1 93.69 193 PHE A CA 1
ATOM 1520 C C . PHE A 1 193 ? -2.244 -39.281 -12.523 1 93.69 193 PHE A C 1
ATOM 1522 O O . PHE A 1 193 ? -1.608 -38.219 -12.469 1 93.69 193 PHE A O 1
ATOM 1529 N N . LYS A 1 194 ? -1.681 -40.5 -12.586 1 95.94 194 LYS A N 1
ATOM 1530 C CA . LYS A 1 194 ? -0.261 -40.688 -12.867 1 95.94 194 LYS A CA 1
ATOM 1531 C C . LYS A 1 194 ? -0.06 -41.531 -14.133 1 95.94 194 LYS A C 1
ATOM 1533 O O . LYS A 1 194 ? -0.772 -42.5 -14.359 1 95.94 194 LYS A O 1
ATOM 1538 N N . LEU A 1 195 ? 0.726 -40.969 -14.977 1 97.06 195 LEU A N 1
ATOM 1539 C CA . LEU A 1 195 ? 1.177 -41.719 -16.141 1 97.06 195 LEU A CA 1
ATOM 1540 C C . LEU A 1 195 ? 2.496 -42.438 -15.859 1 97.06 195 LEU A C 1
ATOM 1542 O O . LEU A 1 195 ? 3.502 -41.781 -15.555 1 97.06 195 LEU A O 1
ATOM 1546 N N . VAL A 1 196 ? 2.439 -43.781 -15.938 1 96.81 196 VAL A N 1
ATOM 1547 C CA . VAL A 1 196 ? 3.588 -44.562 -15.461 1 96.81 196 VAL A CA 1
ATOM 1548 C C . VAL A 1 196 ? 4.117 -45.438 -16.578 1 96.81 196 VAL A C 1
ATOM 1550 O O . VAL A 1 196 ? 3.354 -46.156 -17.234 1 96.81 196 VAL A O 1
ATOM 1553 N N . LEU A 1 197 ? 5.383 -45.344 -16.844 1 96.88 197 LEU A N 1
ATOM 1554 C CA . LEU A 1 197 ? 6.078 -46.25 -17.766 1 96.88 197 LEU A CA 1
ATOM 1555 C C . LEU A 1 197 ? 6.926 -47.25 -17 1 96.88 197 LEU A C 1
ATOM 1557 O O . LEU A 1 197 ? 7.617 -46.906 -16.047 1 96.88 197 LEU A O 1
ATOM 1561 N N . PHE A 1 198 ? 6.848 -48.562 -17.469 1 94.81 198 PHE A N 1
ATOM 1562 C CA . PHE A 1 198 ? 7.562 -49.594 -16.766 1 94.81 198 PHE A CA 1
ATOM 1563 C C . PHE A 1 198 ? 8.75 -50.094 -17.578 1 94.81 198 PHE A C 1
ATOM 1565 O O . PHE A 1 198 ? 8.758 -50 -18.797 1 94.81 198 PHE A O 1
ATOM 1572 N N . ASP A 1 199 ? 9.711 -50.625 -16.859 1 92.88 199 ASP A N 1
ATOM 1573 C CA . ASP A 1 199 ? 10.852 -51.25 -17.516 1 92.88 199 ASP A CA 1
ATOM 1574 C C . ASP A 1 199 ? 10.523 -52.719 -17.891 1 92.88 199 ASP A C 1
ATOM 1576 O O . ASP A 1 199 ? 9.391 -53.156 -17.734 1 92.88 199 ASP A O 1
ATOM 1580 N N . ARG A 1 200 ? 11.57 -53.375 -18.391 1 90.19 200 ARG A N 1
ATOM 1581 C CA . ARG A 1 200 ? 11.406 -54.75 -18.859 1 90.19 200 ARG A CA 1
ATOM 1582 C C . ARG A 1 200 ? 10.992 -55.656 -17.719 1 90.19 200 ARG A C 1
ATOM 1584 O O . ARG A 1 200 ? 10.266 -56.656 -17.922 1 90.19 200 ARG A O 1
ATOM 1591 N N . ASP A 1 201 ? 11.391 -55.344 -16.5 1 88.69 201 ASP A N 1
ATOM 1592 C CA . ASP A 1 201 ? 11.141 -56.188 -15.352 1 88.69 201 ASP A CA 1
ATOM 1593 C C . ASP A 1 201 ? 9.875 -55.781 -14.617 1 88.69 201 ASP A C 1
ATOM 1595 O O . ASP A 1 201 ? 9.523 -56.344 -13.586 1 88.69 201 ASP A O 1
ATOM 1599 N N . GLY A 1 202 ? 9.258 -54.75 -15.062 1 89.94 202 GLY A N 1
ATOM 1600 C CA . GLY A 1 202 ? 8.016 -54.312 -14.445 1 89.94 202 GLY A CA 1
ATOM 1601 C C . GLY A 1 202 ? 8.227 -53.25 -13.383 1 89.94 202 GLY A C 1
ATOM 1602 O O . GLY A 1 202 ? 7.281 -52.844 -12.703 1 89.94 202 GLY A O 1
ATOM 1603 N N . SER A 1 203 ? 9.445 -52.812 -13.242 1 92.12 203 SER A N 1
ATOM 1604 C CA . SER A 1 203 ? 9.727 -51.719 -12.32 1 92.12 203 SER A CA 1
ATOM 1605 C C . SER A 1 203 ? 9.375 -50.375 -12.945 1 92.12 203 SER A C 1
ATOM 1607 O O . SER A 1 203 ? 9.398 -50.219 -14.172 1 92.12 203 SER A O 1
ATOM 1609 N N . VAL A 1 204 ? 9.078 -49.438 -12.047 1 93.81 204 VAL A N 1
ATOM 1610 C CA . VAL A 1 204 ? 8.703 -48.125 -12.516 1 93.81 204 VAL A CA 1
ATOM 1611 C C . VAL A 1 204 ? 9.922 -47.438 -13.133 1 93.81 204 VAL A C 1
ATOM 1613 O O . VAL A 1 204 ? 10.945 -47.25 -12.477 1 93.81 204 VAL A O 1
ATOM 1616 N N . ARG A 1 205 ? 9.867 -47.031 -14.383 1 94.12 205 ARG A N 1
ATOM 1617 C CA . ARG A 1 205 ? 10.922 -46.312 -15.078 1 94.12 205 ARG A CA 1
ATOM 1618 C C . ARG A 1 205 ? 10.711 -44.812 -14.984 1 94.12 205 ARG A C 1
ATOM 1620 O O . ARG A 1 205 ? 11.664 -44.062 -14.734 1 94.12 205 ARG A O 1
ATOM 1627 N N . MET A 1 206 ? 9.57 -44.438 -15.219 1 94.75 206 MET A N 1
ATOM 1628 C CA . MET A 1 206 ? 9.227 -43.031 -15.227 1 94.75 206 MET A CA 1
ATOM 1629 C C . MET A 1 206 ? 7.793 -42.812 -14.75 1 94.75 206 MET A C 1
ATOM 1631 O O . MET A 1 206 ? 6.898 -43.594 -15.078 1 94.75 206 MET A O 1
ATOM 1635 N N . ILE A 1 207 ? 7.598 -41.781 -13.953 1 95.06 207 ILE A N 1
ATOM 1636 C CA . ILE A 1 207 ? 6.27 -41.406 -13.477 1 95.06 207 ILE A CA 1
ATOM 1637 C C . ILE A 1 207 ? 6.031 -39.906 -13.719 1 95.06 207 ILE A C 1
ATOM 1639 O O . ILE A 1 207 ? 6.922 -39.094 -13.492 1 95.06 207 ILE A O 1
ATOM 1643 N N . ARG A 1 208 ? 4.926 -39.594 -14.281 1 95.12 208 ARG A N 1
ATOM 1644 C CA . ARG A 1 208 ? 4.5 -38.219 -14.453 1 95.12 208 ARG A CA 1
ATOM 1645 C C . ARG A 1 208 ? 3.107 -38 -13.867 1 95.12 208 ARG A C 1
ATOM 1647 O O . ARG A 1 208 ? 2.15 -38.656 -14.266 1 95.12 208 ARG A O 1
ATOM 1654 N N . GLU A 1 209 ? 3.064 -37.062 -12.969 1 92.69 209 GLU A N 1
ATOM 1655 C CA . GLU A 1 209 ? 1.778 -36.719 -12.383 1 92.69 209 GLU A CA 1
ATOM 1656 C C . GLU A 1 209 ? 1.047 -35.688 -13.234 1 92.69 209 GLU A C 1
ATOM 1658 O O . GLU A 1 209 ? 1.675 -34.812 -13.828 1 92.69 209 GLU A O 1
ATOM 1663 N N . SER A 1 210 ? -0.263 -35.844 -13.219 1 93.75 210 SER A N 1
ATOM 1664 C CA . SER A 1 210 ? -1.066 -34.875 -13.969 1 93.75 210 SER A CA 1
ATOM 1665 C C . SER A 1 210 ? -0.907 -33.469 -13.414 1 93.75 210 SER A C 1
ATOM 1667 O O . SER A 1 210 ? -0.824 -33.281 -12.195 1 93.75 210 SER A O 1
ATOM 1669 N N . GLN A 1 211 ? -0.81 -32.562 -14.32 1 91.81 211 GLN A N 1
ATOM 1670 C CA . GLN A 1 211 ? -0.739 -31.141 -13.961 1 91.81 211 GLN A CA 1
ATOM 1671 C C . GLN A 1 211 ? -2.008 -30.406 -14.375 1 91.81 211 GLN A C 1
ATOM 1673 O O . GLN A 1 211 ? -2.566 -30.672 -15.445 1 91.81 211 GLN A O 1
ATOM 1678 N N . THR A 1 212 ? -2.332 -29.469 -13.523 1 87 212 THR A N 1
ATOM 1679 C CA . THR A 1 212 ? -3.539 -28.688 -13.797 1 87 212 THR A CA 1
ATOM 1680 C C . THR A 1 212 ? -3.24 -27.547 -14.766 1 87 212 THR A C 1
ATOM 1682 O O . THR A 1 212 ? -2.314 -26.766 -14.547 1 87 212 THR A O 1
ATOM 1685 N N . LYS A 1 213 ? -3.945 -27.547 -15.805 1 86.81 213 LYS A N 1
ATOM 1686 C CA . LYS A 1 213 ? -3.932 -26.438 -16.766 1 86.81 213 LYS A CA 1
ATOM 1687 C C . LYS A 1 213 ? -5.266 -25.688 -16.75 1 86.81 213 LYS A C 1
ATOM 1689 O O . LYS A 1 213 ? -6.004 -25.734 -15.766 1 86.81 213 LYS A O 1
ATOM 1694 N N . LYS A 1 214 ? -5.57 -24.812 -17.719 1 81.5 214 LYS A N 1
ATOM 1695 C CA . LYS A 1 214 ? -6.762 -23.969 -17.703 1 81.5 214 LYS A CA 1
ATOM 1696 C C . LYS A 1 214 ? -8.031 -24.797 -17.734 1 81.5 214 LYS A C 1
ATOM 1698 O O . LYS A 1 214 ? -8.938 -24.609 -16.922 1 81.5 214 LYS A O 1
ATOM 1703 N N . LYS A 1 215 ? -8.133 -25.797 -18.609 1 87.12 215 LYS A N 1
ATOM 1704 C CA . LYS A 1 215 ? -9.398 -26.516 -18.734 1 87.12 215 LYS A CA 1
ATOM 1705 C C . LYS A 1 215 ? -9.18 -28.031 -18.719 1 87.12 215 LYS A C 1
ATOM 1707 O O . LYS A 1 215 ? -10.094 -28.797 -19 1 87.12 215 LYS A O 1
ATOM 1712 N N . ILE A 1 216 ? -8 -28.422 -18.375 1 93.25 216 ILE A N 1
ATOM 1713 C CA . ILE A 1 216 ? -7.711 -29.859 -18.391 1 93.25 216 ILE A CA 1
ATOM 1714 C C . ILE A 1 216 ? -6.586 -30.172 -17.406 1 93.25 216 ILE A C 1
ATOM 1716 O O . ILE A 1 216 ? -5.898 -29.25 -16.938 1 93.25 216 ILE A O 1
ATOM 1720 N N . THR A 1 217 ? -6.492 -31.391 -17.016 1 93.5 217 THR A N 1
ATOM 1721 C CA . THR A 1 217 ? -5.27 -31.922 -16.422 1 93.5 217 THR A CA 1
ATOM 1722 C C . THR A 1 217 ? -4.539 -32.812 -17.422 1 93.5 217 THR A C 1
ATOM 1724 O O . THR A 1 217 ? -5.172 -33.531 -18.203 1 93.5 217 THR A O 1
ATOM 1727 N N . SER A 1 218 ? -3.262 -32.688 -17.453 1 96.12 218 SER A N 1
ATOM 1728 C CA . SER A 1 218 ? -2.541 -33.5 -18.453 1 96.12 218 SER A CA 1
ATOM 1729 C C . SER A 1 218 ? -1.182 -33.938 -17.922 1 96.12 218 SER A C 1
ATOM 1731 O O . SER A 1 218 ? -0.659 -33.344 -16.969 1 96.12 218 SER A O 1
ATOM 1733 N N . ALA A 1 219 ? -0.667 -35 -18.406 1 96.69 219 ALA A N 1
ATOM 1734 C CA . ALA A 1 219 ? 0.677 -35.531 -18.188 1 96.69 219 ALA A CA 1
ATOM 1735 C C . ALA A 1 219 ? 1.267 -36.094 -19.484 1 96.69 219 ALA A C 1
ATOM 1737 O O . ALA A 1 219 ? 0.566 -36.75 -20.25 1 96.69 219 ALA A O 1
ATOM 1738 N N . GLU A 1 220 ? 2.473 -35.719 -19.734 1 96.75 220 GLU A N 1
ATOM 1739 C CA . GLU A 1 220 ? 3.121 -36.188 -20.969 1 96.75 220 GLU A CA 1
ATOM 1740 C C . GLU A 1 220 ? 4.457 -36.844 -20.672 1 96.75 220 GLU A C 1
ATOM 1742 O O . GLU A 1 220 ? 5.195 -36.406 -19.781 1 96.75 220 GLU A O 1
ATOM 1747 N N . LEU A 1 221 ? 4.738 -37.938 -21.344 1 97 221 LEU A N 1
ATOM 1748 C CA . LEU A 1 221 ? 6.059 -38.531 -21.391 1 97 221 LEU A CA 1
ATOM 1749 C C . LEU A 1 221 ? 6.738 -38.25 -22.734 1 97 221 LEU A C 1
ATOM 1751 O O . LEU A 1 221 ? 6.219 -38.625 -23.781 1 97 221 LEU A O 1
ATOM 1755 N N . PHE A 1 222 ? 7.84 -37.562 -22.594 1 97.12 222 PHE A N 1
ATOM 1756 C CA . PHE A 1 222 ? 8.555 -37.188 -23.797 1 97.12 222 PHE A CA 1
ATOM 1757 C C . PHE A 1 222 ? 9.773 -38.094 -24.016 1 97.12 222 PHE A C 1
ATOM 1759 O O . PHE A 1 222 ? 10.602 -38.25 -23.109 1 97.12 222 PHE A O 1
ATOM 1766 N N . PHE A 1 223 ? 9.867 -38.688 -25.109 1 97.44 223 PHE A N 1
ATOM 1767 C CA . PHE A 1 223 ? 11.062 -39.375 -25.594 1 97.44 223 PHE A CA 1
ATOM 1768 C C . PHE A 1 223 ? 11.516 -38.781 -26.938 1 97.44 223 PHE A C 1
ATOM 1770 O O . PHE A 1 223 ? 11.156 -39.281 -28 1 97.44 223 PHE A O 1
ATOM 1777 N N . VAL A 1 224 ? 12.266 -37.719 -26.812 1 96.62 224 VAL A N 1
ATOM 1778 C CA . VAL A 1 224 ? 12.648 -36.938 -27.984 1 96.62 224 VAL A CA 1
ATOM 1779 C C . VAL A 1 224 ? 14.156 -36.75 -28 1 96.62 224 VAL A C 1
ATOM 1781 O O . VAL A 1 224 ? 14.805 -36.781 -26.953 1 96.62 224 VAL A O 1
ATOM 1784 N N . PRO A 1 225 ? 14.75 -36.469 -29.156 1 95 225 PRO A N 1
ATOM 1785 C CA . PRO A 1 225 ? 16.203 -36.375 -29.297 1 95 225 PRO A CA 1
ATOM 1786 C C . PRO A 1 225 ? 16.734 -34.969 -28.984 1 95 225 PRO A C 1
ATOM 1788 O O . PRO A 1 225 ? 17.891 -34.688 -29.25 1 95 225 PRO A O 1
ATOM 1791 N N . PHE A 1 226 ? 15.969 -34.094 -28.516 1 94.19 226 PHE A N 1
ATOM 1792 C CA . PHE A 1 226 ? 16.391 -32.719 -28.203 1 94.19 226 PHE A CA 1
ATOM 1793 C C . PHE A 1 226 ? 16.094 -32.406 -26.75 1 94.19 226 PHE A C 1
ATOM 1795 O O . PHE A 1 226 ? 15.32 -33.094 -26.094 1 94.19 226 PHE A O 1
ATOM 1802 N N . GLN A 1 227 ? 16.75 -31.422 -26.281 1 94.75 227 GLN A N 1
ATOM 1803 C CA . GLN A 1 227 ? 16.594 -30.984 -24.891 1 94.75 227 GLN A CA 1
ATOM 1804 C C . GLN A 1 227 ? 15.25 -30.281 -24.703 1 94.75 227 GLN A C 1
ATOM 1806 O O . GLN A 1 227 ? 14.812 -29.516 -25.578 1 94.75 227 GLN A O 1
ATOM 1811 N N . ARG A 1 228 ? 14.641 -30.531 -23.594 1 95.25 228 ARG A N 1
ATOM 1812 C CA . ARG A 1 228 ? 13.383 -29.875 -23.234 1 95.25 228 ARG A CA 1
ATOM 1813 C C . ARG A 1 228 ? 13.43 -29.344 -21.797 1 95.25 228 ARG A C 1
ATOM 1815 O O . ARG A 1 228 ? 14.312 -29.719 -21.031 1 95.25 228 ARG A O 1
ATOM 1822 N N . VAL A 1 229 ? 12.508 -28.406 -21.578 1 95.62 229 VAL A N 1
ATOM 1823 C CA . VAL A 1 229 ? 12.328 -27.906 -20.219 1 95.62 229 VAL A CA 1
ATOM 1824 C C . VAL A 1 229 ? 11.023 -28.422 -19.641 1 95.62 229 VAL A C 1
ATOM 1826 O O . VAL A 1 229 ? 9.977 -28.359 -20.281 1 95.62 229 VAL A O 1
ATOM 1829 N N . HIS A 1 230 ? 11.156 -29.078 -18.531 1 94.5 230 HIS A N 1
ATOM 1830 C CA . HIS A 1 230 ? 9.969 -29.453 -17.781 1 94.5 230 HIS A CA 1
ATOM 1831 C C . HIS A 1 230 ? 9.695 -28.453 -16.656 1 94.5 230 HIS A C 1
ATOM 1833 O O . HIS A 1 230 ? 10.602 -28.109 -15.891 1 94.5 230 HIS A O 1
ATOM 1839 N N . ILE A 1 231 ? 8.5 -27.984 -16.578 1 93.69 231 ILE A N 1
ATOM 1840 C CA . ILE A 1 231 ? 8.086 -27.094 -15.508 1 93.69 231 ILE A CA 1
ATOM 1841 C C . ILE A 1 231 ? 6.965 -27.734 -14.695 1 93.69 231 ILE A C 1
ATOM 1843 O O . ILE A 1 231 ? 5.852 -27.906 -15.195 1 93.69 231 ILE A O 1
ATOM 1847 N N . GLY A 1 232 ? 7.246 -28.016 -13.461 1 89.94 232 GLY A N 1
ATOM 1848 C CA . GLY A 1 232 ? 6.254 -28.625 -12.586 1 89.94 232 GLY A CA 1
ATOM 1849 C C . GLY A 1 232 ? 5.062 -27.719 -12.312 1 89.94 232 GLY A C 1
ATOM 1850 O O . GLY A 1 232 ? 5.121 -26.516 -12.578 1 89.94 232 GLY A O 1
ATOM 1851 N N . GLU A 1 233 ? 4.074 -28.281 -11.812 1 87.44 233 GLU A N 1
ATOM 1852 C CA . GLU A 1 233 ? 2.85 -27.547 -11.523 1 87.44 233 GLU A CA 1
ATOM 1853 C C . GLU A 1 233 ? 3.105 -26.406 -10.539 1 87.44 233 GLU A C 1
ATOM 1855 O O . GLU A 1 233 ? 3.775 -26.609 -9.523 1 87.44 233 GLU A O 1
ATOM 1860 N N . PHE A 1 234 ? 2.584 -25.25 -10.938 1 86.88 234 PHE A N 1
ATOM 1861 C CA . PHE A 1 234 ? 2.68 -24.109 -10.047 1 86.88 234 PHE A CA 1
ATOM 1862 C C . PHE A 1 234 ? 1.452 -24.016 -9.148 1 86.88 234 PHE A C 1
ATOM 1864 O O . PHE A 1 234 ? 0.331 -23.859 -9.641 1 86.88 234 PHE A O 1
ATOM 1871 N N . VAL A 1 235 ? 1.68 -24.094 -7.883 1 78.19 235 VAL A N 1
ATOM 1872 C CA . VAL A 1 235 ? 0.612 -23.984 -6.895 1 78.19 235 VAL A CA 1
ATOM 1873 C C . VAL A 1 235 ? 0.825 -22.734 -6.043 1 78.19 235 VAL A C 1
ATOM 1875 O O . VAL A 1 235 ? 1.61 -22.75 -5.09 1 78.19 235 VAL A O 1
ATOM 1878 N N . PRO A 1 236 ? 0.09 -21.703 -6.34 1 79.12 236 PRO A N 1
ATOM 1879 C CA . PRO A 1 236 ? 0.308 -20.438 -5.645 1 79.12 236 PRO A CA 1
ATOM 1880 C C . PRO A 1 236 ? 0.182 -20.562 -4.129 1 79.12 236 PRO A C 1
ATOM 1882 O O . PRO A 1 236 ? 0.97 -19.969 -3.391 1 79.12 236 PRO A O 1
ATOM 1885 N N . MET A 1 237 ? -0.741 -21.312 -3.717 1 71.38 237 MET A N 1
ATOM 1886 C CA . MET A 1 237 ? -1.026 -21.422 -2.287 1 71.38 237 MET A CA 1
ATOM 1887 C C . MET A 1 237 ? 0.166 -22 -1.536 1 71.38 237 MET A C 1
ATOM 1889 O O . MET A 1 237 ? 0.431 -21.625 -0.394 1 71.38 237 MET A O 1
ATOM 1893 N N . GLN A 1 238 ? 0.729 -22.859 -2.156 1 70.75 238 GLN A N 1
ATOM 1894 C CA . GLN A 1 238 ? 1.905 -23.453 -1.534 1 70.75 238 GLN A CA 1
ATOM 1895 C C . GLN A 1 238 ? 2.988 -22.406 -1.282 1 70.75 238 GLN A C 1
ATOM 1897 O O . GLN A 1 238 ? 3.598 -22.391 -0.211 1 70.75 238 GLN A O 1
ATOM 1902 N N . HIS A 1 239 ? 3.102 -21.531 -2.172 1 76.5 239 HIS A N 1
ATOM 1903 C CA . HIS A 1 239 ? 4.145 -20.516 -2.061 1 76.5 239 HIS A CA 1
ATOM 1904 C C . HIS A 1 239 ? 3.754 -19.438 -1.066 1 76.5 239 HIS A C 1
ATOM 1906 O O . HIS A 1 239 ? 4.602 -18.922 -0.326 1 76.5 239 HIS A O 1
ATOM 1912 N N . ILE A 1 240 ? 2.518 -19.125 -1.058 1 72 240 ILE A N 1
ATOM 1913 C CA . ILE A 1 240 ? 2.023 -18.109 -0.129 1 72 240 ILE A CA 1
ATOM 1914 C C . ILE A 1 240 ? 2.154 -18.625 1.305 1 72 240 ILE A C 1
ATOM 1916 O O . ILE A 1 240 ? 2.508 -17.859 2.211 1 72 240 ILE A O 1
ATOM 1920 N N . MET A 1 241 ? 1.954 -19.828 1.407 1 64.56 241 MET A N 1
ATOM 1921 C CA . MET A 1 241 ? 2.021 -20.422 2.736 1 64.56 241 MET A CA 1
ATOM 1922 C C . MET A 1 241 ? 3.467 -20.547 3.207 1 64.56 241 MET A C 1
ATOM 1924 O O . MET A 1 241 ? 3.762 -20.344 4.383 1 64.56 241 MET A O 1
ATOM 1928 N N . GLU A 1 242 ? 4.258 -20.859 2.316 1 67.81 242 GLU A N 1
ATOM 1929 C CA . GLU A 1 242 ? 5.664 -21.094 2.652 1 67.81 242 GLU A CA 1
ATOM 1930 C C . GLU A 1 242 ? 6.426 -19.766 2.754 1 67.81 242 GLU A C 1
ATOM 1932 O O . GLU A 1 242 ? 7.312 -19.625 3.594 1 67.81 242 GLU A O 1
ATOM 1937 N N . ASP A 1 243 ? 6.117 -18.875 1.885 1 73.06 243 ASP A N 1
ATOM 1938 C CA . ASP A 1 243 ? 6.805 -17.594 1.769 1 73.06 243 ASP A CA 1
ATOM 1939 C C . ASP A 1 243 ? 5.812 -16.469 1.503 1 73.06 243 ASP A C 1
ATOM 1941 O O . ASP A 1 243 ? 5.621 -16.062 0.355 1 73.06 243 ASP A O 1
ATOM 1945 N N . LYS A 1 244 ? 5.309 -15.977 2.623 1 70.81 244 LYS A N 1
ATOM 1946 C CA . LYS A 1 244 ? 4.266 -14.969 2.512 1 70.81 244 LYS A CA 1
ATOM 1947 C C . LYS A 1 244 ? 4.844 -13.633 2.043 1 70.81 244 LYS A C 1
ATOM 1949 O O . LYS A 1 244 ? 4.133 -12.812 1.455 1 70.81 244 LYS A O 1
ATOM 1954 N N . GLU A 1 245 ? 6.098 -13.492 2.094 1 84.06 245 GLU A N 1
ATOM 1955 C CA . GLU A 1 245 ? 6.699 -12.18 1.87 1 84.06 245 GLU A CA 1
ATOM 1956 C C . GLU A 1 245 ? 7.109 -12 0.41 1 84.06 245 GLU A C 1
ATOM 1958 O O . GLU A 1 245 ? 7.09 -10.891 -0.115 1 84.06 245 GLU A O 1
ATOM 1963 N N . THR A 1 246 ? 7.352 -13.117 -0.182 1 90.81 246 THR A N 1
ATOM 1964 C CA . THR A 1 246 ? 7.852 -13.039 -1.549 1 90.81 246 THR A CA 1
ATOM 1965 C C . THR A 1 246 ? 6.699 -13.078 -2.551 1 90.81 246 THR A C 1
ATOM 1967 O O . THR A 1 246 ? 5.848 -13.961 -2.492 1 90.81 246 THR A O 1
ATOM 1970 N N . PRO A 1 247 ? 6.715 -12.125 -3.465 1 91.69 247 PRO A N 1
ATOM 1971 C CA . PRO A 1 247 ? 5.664 -12.125 -4.488 1 91.69 247 PRO A CA 1
ATOM 197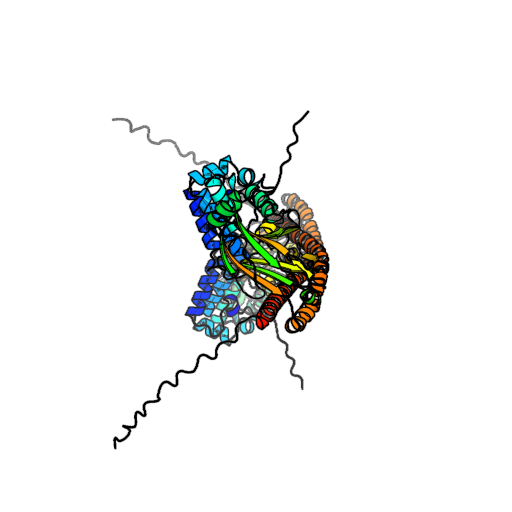2 C C . PRO A 1 247 ? 5.691 -13.375 -5.359 1 91.69 247 PRO A C 1
ATOM 1974 O O . PRO A 1 247 ? 6.766 -13.93 -5.617 1 91.69 247 PRO A O 1
ATOM 1977 N N . LEU A 1 248 ? 4.633 -13.75 -5.836 1 91.12 248 LEU A N 1
ATOM 1978 C CA . LEU A 1 248 ? 4.402 -15.023 -6.516 1 91.12 248 LEU A CA 1
ATOM 1979 C C . LEU A 1 248 ? 5.215 -15.109 -7.801 1 91.12 248 LEU A C 1
ATOM 1981 O O . LEU A 1 248 ? 5.758 -16.172 -8.125 1 91.12 248 LEU A O 1
ATOM 1985 N N . PRO A 1 249 ? 5.332 -14.016 -8.578 1 94.88 249 PRO A N 1
ATOM 1986 C CA . PRO A 1 249 ? 6.035 -14.133 -9.859 1 94.88 249 PRO A CA 1
ATOM 1987 C C . PRO A 1 249 ? 7.465 -14.648 -9.703 1 94.88 249 PRO A C 1
ATOM 1989 O O . PRO A 1 249 ? 8.031 -15.211 -10.641 1 94.88 249 PRO A O 1
ATOM 1992 N N . PHE A 1 250 ? 8.023 -14.516 -8.578 1 95.81 250 PHE A N 1
ATOM 1993 C CA . PHE A 1 250 ? 9.391 -14.969 -8.352 1 95.81 250 PHE A CA 1
ATOM 1994 C C . PHE A 1 250 ? 9.438 -16.484 -8.234 1 95.81 250 PHE A C 1
ATOM 1996 O O . PHE A 1 250 ? 10.508 -17.094 -8.32 1 95.81 250 PHE A O 1
ATOM 2003 N N . HIS A 1 251 ? 8.258 -17.109 -8.055 1 93.5 251 HIS A N 1
ATOM 2004 C CA . HIS A 1 251 ? 8.211 -18.547 -7.828 1 93.5 251 HIS A CA 1
ATOM 2005 C C . HIS A 1 251 ? 7.703 -19.281 -9.062 1 93.5 251 HIS A C 1
ATOM 2007 O O . HIS A 1 251 ? 7.621 -20.516 -9.07 1 93.5 251 HIS A O 1
ATOM 2013 N N . TYR A 1 252 ? 7.375 -18.562 -10.109 1 94.44 252 TYR A N 1
ATOM 2014 C CA . TYR A 1 252 ? 6.781 -19.156 -11.297 1 94.44 252 TYR A CA 1
ATOM 2015 C C . TYR A 1 252 ? 7.688 -20.234 -11.883 1 94.44 252 TYR A C 1
ATOM 2017 O O . TYR A 1 252 ? 7.211 -21.266 -12.383 1 94.44 252 TYR A O 1
ATOM 2025 N N . LEU A 1 253 ? 8.969 -20.047 -11.836 1 96.12 253 LEU A N 1
ATOM 2026 C CA . LEU A 1 253 ? 9.906 -20.891 -12.562 1 96.12 253 LEU A CA 1
ATOM 2027 C C . LEU A 1 253 ? 10.75 -21.719 -11.602 1 96.12 253 LEU A C 1
ATOM 2029 O O . LEU A 1 253 ? 11.781 -22.281 -11.992 1 96.12 253 LEU A O 1
ATOM 2033 N N . ASP A 1 254 ? 10.297 -21.859 -10.328 1 92.69 254 ASP A N 1
ATOM 2034 C CA . ASP A 1 254 ? 11.047 -22.562 -9.289 1 92.69 254 ASP A CA 1
ATOM 2035 C C . ASP A 1 254 ? 11.234 -24.031 -9.648 1 92.69 254 ASP A C 1
ATOM 2037 O O . ASP A 1 254 ? 12.297 -24.609 -9.391 1 92.69 254 ASP A O 1
ATOM 2041 N N . ARG A 1 255 ? 10.25 -24.625 -10.273 1 92.12 255 ARG A N 1
ATOM 2042 C CA . ARG A 1 255 ? 10.258 -26.062 -10.531 1 92.12 255 ARG A CA 1
ATOM 2043 C C . ARG A 1 255 ? 10.734 -26.359 -11.945 1 92.12 255 ARG A C 1
ATOM 2045 O O . ARG A 1 255 ? 10.508 -27.469 -12.461 1 92.12 255 ARG A O 1
ATOM 2052 N N . LEU A 1 256 ? 11.266 -25.375 -12.609 1 95.88 256 LEU A N 1
ATOM 2053 C CA . LEU A 1 256 ? 11.812 -25.547 -13.953 1 95.88 256 LEU A CA 1
ATOM 2054 C C . LEU A 1 256 ? 13.016 -26.484 -13.938 1 95.88 256 LEU A C 1
ATOM 2056 O O . LEU A 1 256 ? 13.938 -26.297 -13.133 1 95.88 256 LEU A O 1
ATOM 2060 N N . GLU A 1 257 ? 12.984 -27.578 -14.711 1 93.94 257 GLU A N 1
ATOM 2061 C CA . GLU A 1 257 ? 14.07 -28.531 -14.859 1 93.94 257 GLU A CA 1
ATOM 2062 C C . GLU A 1 257 ? 14.398 -28.781 -16.328 1 93.94 257 GLU A C 1
ATOM 2064 O O . GLU A 1 257 ? 13.492 -28.953 -17.141 1 93.94 257 GLU A O 1
ATOM 2069 N N . THR A 1 258 ? 15.648 -28.797 -16.578 1 94.62 258 THR A N 1
ATOM 2070 C CA . THR A 1 258 ? 16.094 -29.125 -17.922 1 94.62 258 THR A CA 1
ATOM 2071 C C . THR A 1 258 ? 16.25 -30.625 -18.109 1 94.62 258 THR A C 1
ATOM 2073 O O . THR A 1 258 ? 16.797 -31.312 -17.234 1 94.62 258 THR A O 1
ATOM 2076 N N . GLN A 1 259 ? 15.648 -31.109 -19.141 1 92.75 259 GLN A N 1
ATOM 2077 C CA . GLN A 1 259 ? 15.727 -32.531 -19.469 1 92.75 259 GLN A CA 1
ATOM 2078 C C . GLN A 1 259 ? 16.469 -32.75 -20.781 1 92.75 259 GLN A C 1
ATOM 2080 O O . GLN A 1 259 ? 16.109 -32.188 -21.797 1 92.75 259 GLN A O 1
ATOM 2085 N N . GLY A 1 260 ? 17.438 -33.594 -20.703 1 90.25 260 GLY A N 1
ATOM 2086 C CA . GLY A 1 260 ? 18.172 -33.906 -21.922 1 90.25 260 GLY A CA 1
ATOM 2087 C C . GLY A 1 260 ? 17.391 -34.781 -22.875 1 90.25 260 GLY A C 1
ATOM 2088 O O . GLY A 1 260 ? 16.391 -35.406 -22.484 1 90.25 260 GLY A O 1
ATOM 2089 N N . GLY A 1 261 ? 17.812 -34.812 -24.109 1 90.81 261 GLY A N 1
ATOM 2090 C CA . GLY A 1 261 ? 17.203 -35.688 -25.094 1 90.81 261 GLY A CA 1
ATOM 2091 C C . GLY A 1 261 ? 17.406 -37.156 -24.797 1 90.81 261 GLY A C 1
ATOM 2092 O O . GLY A 1 261 ? 18.469 -37.562 -24.297 1 90.81 261 GLY A O 1
ATOM 2093 N N . HIS A 1 262 ? 16.328 -37.938 -24.953 1 91.75 262 HIS A N 1
ATOM 2094 C CA . HIS A 1 262 ? 16.422 -39.375 -24.797 1 91.75 262 HIS A CA 1
ATOM 2095 C C . HIS A 1 262 ? 15.398 -40.094 -25.672 1 91.75 262 HIS A C 1
ATOM 2097 O O . HIS A 1 262 ? 14.398 -39.5 -26.078 1 91.75 262 HIS A O 1
ATOM 2103 N N . SER A 1 263 ? 15.734 -41.281 -26.047 1 92.69 263 SER A N 1
ATOM 2104 C CA . SER A 1 263 ? 14.859 -42.031 -26.938 1 92.69 263 SER A CA 1
ATOM 2105 C C . SER A 1 263 ? 14.32 -43.281 -26.25 1 92.69 263 SER A C 1
ATOM 2107 O O . SER A 1 263 ? 14.891 -43.75 -25.266 1 92.69 263 SER A O 1
ATOM 2109 N N . LEU A 1 264 ? 13.219 -43.688 -26.688 1 94.19 264 LEU A N 1
ATOM 2110 C CA . LEU A 1 264 ? 12.617 -44.969 -26.25 1 94.19 264 LEU A CA 1
ATOM 2111 C C . LEU A 1 264 ? 13.094 -46.125 -27.125 1 94.19 264 LEU A C 1
ATOM 2113 O O . LEU A 1 264 ? 13.133 -46 -28.344 1 94.19 264 LEU A O 1
ATOM 2117 N N . GLU A 1 265 ? 13.445 -47.188 -26.516 1 93.81 265 GLU A N 1
ATOM 2118 C CA . GLU A 1 265 ? 13.969 -48.344 -27.234 1 93.81 265 GLU A CA 1
ATOM 2119 C C . GLU A 1 265 ? 12.906 -48.969 -28.156 1 93.81 265 GLU A C 1
ATOM 2121 O O . GLU A 1 265 ? 11.719 -48.969 -27.812 1 93.81 265 GLU A O 1
ATOM 2126 N N . ALA A 1 266 ? 13.445 -49.469 -29.281 1 95 266 ALA A N 1
ATOM 2127 C CA . ALA A 1 266 ? 12.547 -50.125 -30.219 1 95 266 ALA A CA 1
ATOM 2128 C C . ALA A 1 266 ? 12.133 -51.531 -29.719 1 95 266 ALA A C 1
ATOM 2130 O O . ALA A 1 266 ? 12.672 -52.531 -30.156 1 95 266 ALA A O 1
ATOM 2131 N N . ARG A 1 267 ? 11.211 -51.594 -28.906 1 93.44 267 ARG A N 1
ATOM 2132 C CA . ARG A 1 267 ? 10.641 -52.812 -28.328 1 93.44 267 ARG A CA 1
ATOM 2133 C C . ARG A 1 267 ? 9.234 -52.562 -27.797 1 93.44 267 ARG A C 1
ATOM 2135 O O . ARG A 1 267 ? 8.688 -51.469 -27.984 1 93.44 267 ARG A O 1
ATOM 2142 N N . GLU A 1 268 ? 8.75 -53.562 -27.203 1 92.44 268 GLU A N 1
ATOM 2143 C CA . GLU A 1 268 ? 7.445 -53.438 -26.562 1 92.44 268 GLU A CA 1
ATOM 2144 C C . GLU A 1 268 ? 7.582 -52.781 -25.188 1 92.44 268 GLU A C 1
ATOM 2146 O O . GLU A 1 268 ? 8.5 -53.094 -24.438 1 92.44 268 GLU A O 1
ATOM 2151 N N . HIS A 1 269 ? 6.762 -51.844 -24.906 1 94.88 269 HIS A N 1
ATOM 2152 C CA . HIS A 1 269 ? 6.754 -51.156 -23.609 1 94.88 269 HIS A CA 1
ATOM 2153 C C . HIS A 1 269 ? 5.375 -51.219 -22.969 1 94.88 269 HIS A C 1
ATOM 2155 O O . HIS A 1 269 ? 4.355 -51.125 -23.656 1 94.88 269 HIS A O 1
ATOM 2161 N N . VAL A 1 270 ? 5.441 -51.375 -21.672 1 93.88 270 VAL A N 1
ATOM 2162 C CA . VAL A 1 270 ? 4.203 -51.406 -20.906 1 93.88 270 VAL A CA 1
ATOM 2163 C C . VAL A 1 270 ? 4.074 -50.125 -20.094 1 93.88 270 VAL A C 1
ATOM 2165 O O . VAL A 1 270 ? 5.051 -49.625 -19.516 1 93.88 270 VAL A O 1
ATOM 2168 N N . LEU A 1 271 ? 2.891 -49.5 -20.172 1 96.19 271 LEU A N 1
ATOM 2169 C CA . LEU A 1 271 ? 2.602 -48.344 -19.344 1 96.19 271 LEU A CA 1
ATOM 2170 C C . LEU A 1 271 ? 1.196 -48.406 -18.766 1 96.19 271 LEU A C 1
ATOM 2172 O O . LEU A 1 271 ? 0.403 -49.281 -19.156 1 96.19 271 LEU A O 1
ATOM 2176 N N . CYS A 1 272 ? 0.876 -47.531 -17.812 1 96 272 CYS A N 1
ATOM 2177 C CA . CYS A 1 272 ? -0.477 -47.531 -17.266 1 96 272 CYS A CA 1
ATOM 2178 C C . CYS A 1 272 ? -0.907 -46.125 -16.875 1 96 272 CYS A C 1
ATOM 2180 O O . CYS A 1 272 ? -0.071 -45.219 -16.75 1 96 272 CYS A O 1
ATOM 2182 N N . VAL A 1 273 ? -2.158 -45.906 -16.891 1 96.81 273 VAL A N 1
ATOM 2183 C CA . VAL A 1 273 ? -2.779 -44.75 -16.266 1 96.81 273 VAL A CA 1
ATOM 2184 C C . VAL A 1 273 ? -3.322 -45.125 -14.891 1 96.81 273 VAL A C 1
ATOM 2186 O O . VAL A 1 273 ? -4.211 -45.969 -14.773 1 96.81 273 VAL A O 1
ATOM 2189 N N . TYR A 1 274 ? -2.719 -44.5 -13.883 1 95 274 TYR A N 1
ATOM 2190 C CA . TYR A 1 274 ? -3.098 -44.781 -12.5 1 95 274 TYR A CA 1
ATOM 2191 C C . TYR A 1 274 ? -4.074 -43.719 -11.984 1 95 274 TYR A C 1
ATOM 2193 O O . TYR A 1 274 ? -3.795 -42.531 -12.055 1 95 274 TYR A O 1
ATOM 2201 N N . GLY A 1 275 ? -5.227 -44.156 -11.469 1 93.06 275 GLY A N 1
ATOM 2202 C CA . GLY A 1 275 ? -6.195 -43.219 -10.898 1 93.06 275 GLY A CA 1
ATOM 2203 C C . GLY A 1 275 ? -5.781 -42.688 -9.547 1 93.06 275 GLY A C 1
ATOM 2204 O O . GLY A 1 275 ? -5.793 -43.406 -8.555 1 93.06 275 GLY A O 1
ATOM 2205 N N . ASP A 1 276 ? -5.555 -41.406 -9.492 1 88.56 276 ASP A N 1
ATOM 2206 C CA . ASP A 1 276 ? -5.008 -40.812 -8.281 1 88.56 276 ASP A CA 1
ATOM 2207 C C . ASP A 1 276 ? -6.008 -39.844 -7.637 1 88.56 276 ASP A C 1
ATOM 2209 O O . ASP A 1 276 ? -5.645 -39.062 -6.77 1 88.56 276 ASP A O 1
ATOM 2213 N N . ASN A 1 277 ? -7.242 -39.844 -8.148 1 81.25 277 ASN A N 1
ATOM 2214 C CA . ASN A 1 277 ? -8.297 -39.125 -7.445 1 81.25 277 ASN A CA 1
ATOM 2215 C C . ASN A 1 277 ? -8.562 -39.719 -6.066 1 81.25 277 ASN A C 1
ATOM 2217 O O . ASN A 1 277 ? -8.328 -40.906 -5.848 1 81.25 277 ASN A O 1
ATOM 2221 N N . PHE A 1 278 ? -9.039 -38.875 -5.277 1 77.12 278 PHE A N 1
ATOM 2222 C CA . PHE A 1 278 ? -9.305 -39.375 -3.936 1 77.12 278 PHE A CA 1
ATOM 2223 C C . PHE A 1 278 ? -10.633 -40.125 -3.893 1 77.12 278 PHE A C 1
ATOM 2225 O O . PHE A 1 278 ? -10.805 -41.062 -3.1 1 77.12 278 PHE A O 1
ATOM 2232 N N . ILE A 1 279 ? -11.523 -39.688 -4.723 1 77.62 279 ILE A N 1
ATOM 2233 C CA . ILE A 1 279 ? -12.852 -40.25 -4.566 1 77.62 279 ILE A CA 1
ATOM 2234 C C . ILE A 1 279 ? -13.359 -40.75 -5.918 1 77.62 279 ILE A C 1
ATOM 2236 O O . ILE A 1 279 ? -13.656 -41.938 -6.082 1 77.62 279 ILE A O 1
ATOM 2240 N N . GLN A 1 280 ? -13.383 -39.906 -6.871 1 81.81 280 GLN A N 1
ATOM 2241 C CA . GLN A 1 280 ? -14.039 -40.188 -8.141 1 81.81 280 GLN A CA 1
ATOM 2242 C C . GLN A 1 280 ? -13.109 -40.969 -9.07 1 81.81 280 GLN A C 1
ATOM 2244 O O . GLN A 1 280 ? -11.891 -40.969 -8.891 1 81.81 280 GLN A O 1
ATOM 2249 N N . SER A 1 281 ? -13.703 -41.719 -9.977 1 90.44 281 SER A N 1
ATOM 2250 C CA . SER A 1 281 ? -12.93 -42.312 -11.055 1 90.44 281 SER A CA 1
ATOM 2251 C C . SER A 1 281 ? -12.289 -41.281 -11.945 1 90.44 281 SER A C 1
ATOM 2253 O O . SER A 1 281 ? -12.711 -40.094 -11.938 1 90.44 281 SER A O 1
ATOM 2255 N N . VAL A 1 282 ? -11.289 -41.688 -12.555 1 92.81 282 VAL A N 1
ATOM 2256 C CA . VAL A 1 282 ? -10.547 -40.781 -13.43 1 92.81 282 VAL A CA 1
ATOM 2257 C C . VAL A 1 282 ? -10.938 -41.031 -14.883 1 92.81 282 VAL A C 1
ATOM 2259 O O . VAL A 1 282 ? -10.82 -42.156 -15.375 1 92.81 282 VAL A O 1
ATOM 2262 N N . LYS A 1 283 ? -11.5 -40.031 -15.523 1 95.25 283 LYS A N 1
ATOM 2263 C CA . LYS A 1 283 ? -11.719 -40.094 -16.969 1 95.25 283 LYS A CA 1
ATOM 2264 C C . LYS A 1 283 ? -10.547 -39.469 -17.719 1 95.25 283 LYS A C 1
ATOM 2266 O O . LYS A 1 283 ? -10.125 -38.375 -17.438 1 95.25 283 LYS A O 1
ATOM 2271 N N . TYR A 1 284 ? -10.023 -40.25 -18.625 1 96.56 284 TYR A N 1
ATOM 2272 C CA . TYR A 1 284 ? -8.82 -39.781 -19.281 1 96.56 284 TYR A CA 1
ATOM 2273 C C . TYR A 1 284 ? -8.836 -40.125 -20.766 1 96.56 284 TYR A C 1
ATOM 2275 O O . TYR A 1 284 ? -9.648 -40.938 -21.203 1 96.56 284 TYR A O 1
ATOM 2283 N N . LYS A 1 285 ? -8.109 -39.406 -21.547 1 97.19 285 LYS A N 1
ATOM 2284 C CA . LYS A 1 285 ? -7.809 -39.688 -22.938 1 97.19 285 LYS A CA 1
ATOM 2285 C C . LYS A 1 285 ? -6.309 -39.875 -23.156 1 97.19 285 LYS A C 1
ATOM 2287 O O . LYS A 1 285 ? -5.516 -38.969 -22.891 1 97.19 285 LYS A O 1
ATOM 2292 N N . LEU A 1 286 ? -5.914 -41.094 -23.578 1 97.38 286 LEU A N 1
ATOM 2293 C CA . LEU A 1 286 ? -4.512 -41.469 -23.766 1 97.38 286 LEU A CA 1
ATOM 2294 C C . LEU A 1 286 ? -4.164 -41.562 -25.234 1 97.38 286 LEU A C 1
ATOM 2296 O O . LEU A 1 286 ? -4.914 -42.156 -26.016 1 97.38 286 LEU A O 1
ATOM 2300 N N . THR A 1 287 ? -3.062 -40.906 -25.609 1 97.12 287 THR A N 1
ATOM 2301 C CA . THR A 1 287 ? -2.654 -40.938 -27.016 1 97.12 287 THR A CA 1
ATOM 2302 C C . THR A 1 287 ? -1.156 -41.188 -27.141 1 97.12 287 THR A C 1
ATOM 2304 O O . THR A 1 287 ? -0.36 -40.656 -26.359 1 97.12 287 THR A O 1
ATOM 2307 N N . PHE A 1 288 ? -0.811 -42.094 -28.047 1 97.88 288 PHE A N 1
ATOM 2308 C CA . PHE A 1 288 ? 0.574 -42.312 -28.453 1 97.88 288 PHE A CA 1
ATOM 2309 C C . PHE A 1 288 ? 0.905 -41.531 -29.719 1 97.88 288 PHE A C 1
ATOM 2311 O O . PHE A 1 288 ? 0.328 -41.781 -30.766 1 97.88 288 PHE A O 1
ATOM 2318 N N . LEU A 1 289 ? 1.932 -40.562 -29.594 1 97.38 289 LEU A N 1
ATOM 2319 C CA . LEU A 1 289 ? 2.154 -39.625 -30.672 1 97.38 289 LEU A CA 1
ATOM 2320 C C . LEU A 1 289 ? 3.596 -39.688 -31.172 1 97.38 289 LEU A C 1
ATOM 2322 O O . LEU A 1 289 ? 4.477 -39.031 -30.609 1 97.38 289 LEU A O 1
ATOM 2326 N N . PRO A 1 290 ? 3.863 -40.469 -32.219 1 96.88 290 PRO A N 1
ATOM 2327 C CA . PRO A 1 290 ? 5.164 -40.312 -32.875 1 96.88 290 PRO A CA 1
ATOM 2328 C C . PRO A 1 290 ? 5.316 -39 -33.625 1 96.88 290 PRO A C 1
ATOM 2330 O O . PRO A 1 290 ? 4.473 -38.656 -34.438 1 96.88 290 PRO A O 1
ATOM 2333 N N . LEU A 1 291 ? 6.344 -38.312 -33.281 1 96.69 291 LEU A N 1
ATOM 2334 C CA . LEU A 1 291 ? 6.602 -37.031 -33.938 1 96.69 291 LEU A CA 1
ATOM 2335 C C . LEU A 1 291 ? 7.059 -37.25 -35.375 1 96.69 291 LEU A C 1
ATOM 2337 O O . LEU A 1 291 ? 7.547 -38.344 -35.719 1 96.69 291 LEU A O 1
ATOM 2341 N N . ASN A 1 292 ? 6.816 -36.281 -36.219 1 94.94 292 ASN A N 1
ATOM 2342 C CA . ASN A 1 292 ? 7.137 -36.375 -37.625 1 94.94 292 ASN A CA 1
ATOM 2343 C C . ASN A 1 292 ? 7.652 -35.031 -38.156 1 94.94 292 ASN A C 1
ATOM 2345 O O . ASN A 1 292 ? 7.941 -34.125 -37.406 1 94.94 292 ASN A O 1
ATOM 2349 N N . GLU A 1 293 ? 7.781 -35 -39.531 1 93.56 293 GLU A N 1
ATOM 2350 C CA . GLU A 1 293 ? 8.383 -33.844 -40.156 1 93.56 293 GLU A CA 1
ATOM 2351 C C . GLU A 1 293 ? 7.516 -32.594 -39.969 1 93.56 293 GLU A C 1
ATOM 2353 O O . GLU A 1 293 ? 8.031 -31.469 -39.906 1 93.56 293 GLU A O 1
ATOM 2358 N N . PHE A 1 294 ? 6.254 -32.75 -39.719 1 93.06 294 PHE A N 1
ATOM 2359 C CA . PHE A 1 294 ? 5.332 -31.625 -39.594 1 93.06 294 PHE A CA 1
ATOM 2360 C C . PHE A 1 294 ? 5.43 -31 -38.219 1 93.06 294 PHE A C 1
ATOM 2362 O O . PHE A 1 294 ? 4.914 -29.906 -37.969 1 93.06 294 PHE A O 1
ATOM 2369 N N . CYS A 1 295 ? 6.09 -31.672 -37.281 1 96 295 CYS A N 1
ATOM 2370 C CA . CYS A 1 295 ? 6.238 -31.188 -35.938 1 96 295 CYS A CA 1
ATOM 2371 C C . CYS A 1 295 ? 7.496 -30.328 -35.781 1 96 295 CYS A C 1
ATOM 2373 O O . CYS A 1 295 ? 7.684 -29.656 -34.781 1 96 295 CYS A O 1
ATOM 2375 N N . MET A 1 296 ? 8.352 -30.266 -36.812 1 95.12 296 MET A N 1
ATOM 2376 C CA . MET A 1 296 ? 9.688 -29.703 -36.656 1 95.12 296 MET A CA 1
ATOM 2377 C C . MET A 1 296 ? 9.633 -28.188 -36.5 1 95.12 296 MET A C 1
ATOM 2379 O O . MET A 1 296 ? 10.453 -27.609 -35.781 1 95.12 296 MET A O 1
ATOM 2383 N N . ASP A 1 297 ? 8.664 -27.531 -37.125 1 96.12 297 ASP A N 1
ATOM 2384 C CA . ASP A 1 297 ? 8.508 -26.078 -36.906 1 96.12 297 ASP A CA 1
ATOM 2385 C C . ASP A 1 297 ? 8.219 -25.766 -35.469 1 96.12 297 ASP A C 1
ATOM 2387 O O . ASP A 1 297 ? 8.703 -24.75 -34.938 1 96.12 297 ASP A O 1
ATOM 2391 N N . HIS A 1 298 ? 7.406 -26.562 -34.906 1 97.56 298 HIS A N 1
ATOM 2392 C CA . HIS A 1 298 ? 7.066 -26.375 -33.531 1 97.56 298 HIS A CA 1
ATOM 2393 C C . HIS A 1 298 ? 8.266 -26.641 -32.625 1 97.56 298 HIS A C 1
ATOM 2395 O O . HIS A 1 298 ? 8.469 -25.938 -31.625 1 97.56 298 HIS A O 1
ATOM 2401 N N . VAL A 1 299 ? 9.07 -27.594 -33 1 96.81 299 VAL A N 1
ATOM 2402 C CA . VAL A 1 299 ? 10.273 -27.922 -32.25 1 96.81 299 VAL A CA 1
ATOM 2403 C C . VAL A 1 299 ? 11.25 -26.75 -32.281 1 96.81 299 VAL A C 1
ATOM 2405 O O . VAL A 1 299 ? 11.836 -26.375 -31.281 1 96.81 299 VAL A O 1
ATOM 2408 N N . ILE A 1 300 ? 11.391 -26.125 -33.406 1 96.94 300 ILE A N 1
ATOM 2409 C CA . ILE A 1 300 ? 12.273 -24.969 -33.562 1 96.94 300 ILE A CA 1
ATOM 2410 C C . ILE A 1 300 ? 11.789 -23.812 -32.688 1 96.94 300 ILE A C 1
ATOM 2412 O O . ILE A 1 300 ? 12.594 -23.156 -32 1 96.94 300 ILE A O 1
ATOM 2416 N N . LYS A 1 301 ? 10.508 -23.641 -32.719 1 97.31 301 LYS A N 1
ATOM 2417 C CA . LYS A 1 301 ? 9.914 -22.594 -31.891 1 97.31 301 LYS A CA 1
ATOM 2418 C C . LYS A 1 301 ? 10.172 -22.844 -30.406 1 97.31 301 LYS A C 1
ATOM 2420 O O . LYS A 1 301 ? 10.508 -21.922 -29.672 1 97.31 301 LYS A O 1
ATOM 2425 N N . LEU A 1 302 ? 10.023 -24.062 -30 1 97.5 302 LEU A N 1
ATOM 2426 C CA . LEU A 1 302 ? 10.258 -24.438 -28.609 1 97.5 302 LEU A CA 1
ATOM 2427 C C . LEU A 1 302 ? 11.719 -24.219 -28.219 1 97.5 302 LEU A C 1
ATOM 2429 O O . LEU A 1 302 ? 12.016 -23.812 -27.094 1 97.5 302 LEU A O 1
ATOM 2433 N N . LYS A 1 303 ? 12.625 -24.453 -29.172 1 96.06 303 LYS A N 1
ATOM 2434 C CA . LYS A 1 303 ? 14.055 -24.281 -28.938 1 96.06 303 LYS A CA 1
ATOM 2435 C C . LYS A 1 303 ? 14.422 -22.812 -28.797 1 96.06 303 LYS A C 1
ATOM 2437 O O . LYS A 1 303 ? 15.508 -22.484 -28.312 1 96.06 303 LYS A O 1
ATOM 2442 N N . GLU A 1 304 ? 13.531 -21.984 -29.125 1 96.19 304 GLU A N 1
ATOM 2443 C CA . GLU A 1 304 ? 13.727 -20.547 -28.922 1 96.19 304 GLU A CA 1
ATOM 2444 C C . GLU A 1 304 ? 13.109 -20.094 -27.594 1 96.19 304 GLU A C 1
ATOM 2446 O O . GLU A 1 304 ? 13.734 -19.344 -26.844 1 96.19 304 GLU A O 1
ATOM 2451 N N . ILE A 1 305 ? 11.953 -20.594 -27.297 1 97.5 305 ILE A N 1
ATOM 2452 C CA . ILE A 1 305 ? 11.172 -20.141 -26.141 1 97.5 305 ILE A CA 1
ATOM 2453 C C . ILE A 1 305 ? 11.812 -20.656 -24.859 1 97.5 305 ILE A C 1
ATOM 2455 O O . ILE A 1 305 ? 11.977 -19.891 -23.891 1 97.5 305 ILE A O 1
ATOM 2459 N N . GLU A 1 306 ? 12.195 -21.891 -24.828 1 97.31 306 GLU A N 1
ATOM 2460 C CA . GLU A 1 306 ? 12.562 -22.547 -23.578 1 97.31 306 GLU A CA 1
ATOM 2461 C C . GLU A 1 306 ? 13.898 -22.031 -23.047 1 97.31 306 GLU A C 1
ATOM 2463 O O . GLU A 1 306 ? 14.047 -21.781 -21.859 1 97.31 306 GLU A O 1
ATOM 2468 N N . PRO A 1 307 ? 14.93 -21.75 -23.938 1 96.5 307 PRO A N 1
ATOM 2469 C CA . PRO A 1 307 ? 16.141 -21.125 -23.406 1 96.5 307 PRO A CA 1
ATOM 2470 C C . PRO A 1 307 ? 15.891 -19.734 -22.828 1 96.5 307 PRO A C 1
ATOM 2472 O O . PRO A 1 307 ? 16.531 -19.344 -21.844 1 96.5 307 PRO A O 1
ATOM 2475 N N . ASP A 1 308 ? 14.992 -19.078 -23.391 1 97.12 308 ASP A N 1
ATOM 2476 C CA . ASP A 1 308 ? 14.617 -17.781 -22.875 1 97.12 308 ASP A CA 1
ATOM 2477 C C . ASP A 1 308 ? 14.031 -17.891 -21.469 1 97.12 308 ASP A C 1
ATOM 2479 O O . ASP A 1 308 ? 14.344 -17.078 -20.594 1 97.12 308 ASP A O 1
ATOM 2483 N N . ILE A 1 309 ? 13.234 -18.844 -21.25 1 97.62 309 ILE A N 1
ATOM 2484 C CA . ILE A 1 309 ? 12.617 -19.062 -19.953 1 97.62 309 ILE A CA 1
ATOM 2485 C C . ILE A 1 309 ? 13.688 -19.438 -18.922 1 97.62 309 ILE A C 1
ATOM 2487 O O . ILE A 1 309 ? 13.648 -19 -17.781 1 97.62 309 ILE A O 1
ATOM 2491 N N . ILE A 1 310 ? 14.633 -20.219 -19.406 1 96.94 310 ILE A N 1
ATOM 2492 C CA . ILE A 1 310 ? 15.734 -20.594 -18.531 1 96.94 310 ILE A CA 1
ATOM 2493 C C . ILE A 1 310 ? 16.516 -19.359 -18.109 1 96.94 310 ILE A C 1
ATOM 2495 O O . ILE A 1 310 ? 16.828 -19.188 -16.938 1 96.94 310 ILE A O 1
ATOM 2499 N N . ASN A 1 311 ? 16.812 -18.562 -19.047 1 97.19 311 ASN A N 1
ATOM 2500 C CA . ASN A 1 311 ? 17.516 -17.328 -18.766 1 97.19 311 ASN A CA 1
ATOM 2501 C C . ASN A 1 311 ? 16.734 -16.438 -17.797 1 97.19 311 ASN A C 1
ATOM 2503 O O . ASN A 1 311 ? 17.312 -15.82 -16.891 1 97.19 311 ASN A O 1
ATOM 2507 N N . LYS A 1 312 ? 15.445 -16.391 -18.047 1 97.38 312 LYS A N 1
ATOM 2508 C CA . LYS A 1 312 ? 14.578 -15.586 -17.203 1 97.38 312 LYS A CA 1
ATOM 2509 C C . LYS A 1 312 ? 14.594 -16.094 -15.758 1 97.38 312 LYS A C 1
ATOM 2511 O O . LYS A 1 312 ? 14.516 -15.305 -14.82 1 97.38 312 LYS A O 1
ATOM 2516 N N . LYS A 1 313 ? 14.633 -17.391 -15.602 1 97.12 313 LYS A N 1
ATOM 2517 C CA . LYS A 1 313 ? 14.719 -17.953 -14.258 1 97.12 313 LYS A CA 1
ATOM 2518 C C . LYS A 1 313 ? 15.922 -17.406 -13.5 1 97.12 313 LYS A C 1
ATOM 2520 O O . LYS A 1 313 ? 15.805 -17 -12.344 1 97.12 313 LYS A O 1
ATOM 2525 N N . ASN A 1 314 ? 17.047 -17.297 -14.172 1 96 314 ASN A N 1
ATOM 2526 C CA . ASN A 1 314 ? 18.266 -16.766 -13.562 1 96 314 ASN A CA 1
ATOM 2527 C C . ASN A 1 314 ? 18.141 -15.273 -13.273 1 96 314 ASN A C 1
ATOM 2529 O O . ASN A 1 314 ? 18.531 -14.812 -12.195 1 96 314 ASN A O 1
ATOM 2533 N N . GLU A 1 315 ? 17.609 -14.57 -14.172 1 97.5 315 GLU A N 1
ATOM 2534 C CA . GLU A 1 315 ? 17.406 -13.133 -14 1 97.5 315 GLU A CA 1
ATOM 2535 C C . GLU A 1 315 ? 16.469 -12.852 -12.82 1 97.5 315 GLU A C 1
ATOM 2537 O O . GLU A 1 315 ? 16.719 -11.938 -12.031 1 97.5 315 GLU A O 1
ATOM 2542 N N . MET A 1 316 ? 15.453 -13.648 -12.711 1 97.62 316 MET A N 1
ATOM 2543 C CA . MET A 1 316 ? 14.461 -13.438 -11.656 1 97.62 316 MET A CA 1
ATOM 2544 C C . MET A 1 316 ? 15.055 -13.766 -10.289 1 97.62 316 MET A C 1
ATOM 2546 O O . MET A 1 316 ? 14.68 -13.148 -9.281 1 97.62 316 MET A O 1
ATOM 2550 N N . ALA A 1 317 ? 15.961 -14.711 -10.289 1 95.81 317 ALA A N 1
ATOM 2551 C CA . ALA A 1 317 ? 16.625 -15.031 -9.023 1 95.81 317 ALA A CA 1
ATOM 2552 C C . ALA A 1 317 ? 17.438 -13.844 -8.516 1 95.81 317 ALA A C 1
ATOM 2554 O O . ALA A 1 317 ? 17.375 -13.508 -7.332 1 95.81 317 ALA A O 1
ATOM 2555 N N . SER A 1 318 ? 18.141 -13.195 -9.406 1 96.75 318 SER A N 1
ATOM 2556 C CA . SER A 1 318 ? 18.906 -12 -9.047 1 96.75 318 SER A CA 1
ATOM 2557 C C . SER A 1 318 ? 17.984 -10.844 -8.68 1 96.75 318 SER A C 1
ATOM 2559 O O . SER A 1 318 ? 18.234 -10.148 -7.688 1 96.75 318 SER A O 1
ATOM 2561 N N . PHE A 1 319 ? 17.031 -10.656 -9.445 1 98.12 319 PHE A N 1
ATOM 2562 C CA . PHE A 1 319 ? 16.078 -9.586 -9.203 1 98.12 319 PHE A CA 1
ATOM 2563 C C . PHE A 1 319 ? 15.367 -9.773 -7.867 1 98.12 319 PHE A C 1
ATOM 2565 O O . PHE A 1 319 ? 15.086 -8.805 -7.16 1 98.12 319 PHE A O 1
ATOM 2572 N N . GLN A 1 320 ? 15.023 -11.039 -7.508 1 96.56 320 GLN A N 1
ATOM 2573 C CA . GLN A 1 320 ? 14.375 -11.32 -6.23 1 96.56 320 GLN A CA 1
ATOM 2574 C C . GLN A 1 320 ? 15.211 -10.789 -5.066 1 96.56 320 GLN A C 1
ATOM 2576 O O . GLN A 1 320 ? 14.672 -10.18 -4.141 1 96.56 320 GLN A O 1
ATOM 2581 N N . ARG A 1 321 ? 16.5 -11.031 -5.129 1 96.75 321 ARG A N 1
ATOM 2582 C CA . ARG A 1 321 ? 17.391 -10.562 -4.066 1 96.75 321 ARG A CA 1
ATOM 2583 C C . ARG A 1 321 ? 17.344 -9.039 -3.953 1 96.75 321 ARG A C 1
ATOM 2585 O O . ARG A 1 321 ? 17.203 -8.5 -2.854 1 96.75 321 ARG A O 1
ATOM 2592 N N . GLU A 1 322 ? 17.422 -8.406 -5.043 1 97.38 322 GLU A N 1
ATOM 2593 C CA . GLU A 1 322 ? 17.359 -6.949 -5.074 1 97.38 322 GLU A CA 1
ATOM 2594 C C . GLU A 1 322 ? 16.016 -6.441 -4.566 1 97.38 322 GLU A C 1
ATOM 2596 O O . GLU A 1 322 ? 15.961 -5.512 -3.758 1 97.38 322 GLU A O 1
ATOM 2601 N N . TYR A 1 323 ? 14.984 -7.031 -5.059 1 97.94 323 TYR A N 1
ATOM 2602 C CA . TYR A 1 323 ? 13.625 -6.637 -4.707 1 97.94 323 TYR A CA 1
ATOM 2603 C C . TYR A 1 323 ? 13.375 -6.789 -3.213 1 97.94 323 TYR A C 1
ATOM 2605 O O . TYR A 1 323 ? 12.844 -5.883 -2.568 1 97.94 323 TYR A O 1
ATOM 2613 N N . MET A 1 324 ? 13.734 -7.93 -2.682 1 96.5 324 MET A N 1
ATOM 2614 C CA . MET A 1 324 ? 13.492 -8.203 -1.27 1 96.5 324 MET A CA 1
ATOM 2615 C C . MET A 1 324 ? 14.305 -7.27 -0.385 1 96.5 324 MET A C 1
ATOM 2617 O O . MET A 1 324 ? 13.844 -6.855 0.68 1 96.5 324 MET A O 1
ATOM 2621 N N . ASP A 1 325 ? 15.523 -6.953 -0.791 1 97.25 325 ASP A N 1
ATOM 2622 C CA . ASP A 1 325 ? 16.344 -5.988 -0.06 1 97.25 325 ASP A CA 1
ATOM 2623 C C . ASP A 1 325 ? 15.688 -4.605 -0.065 1 97.25 325 ASP A C 1
ATOM 2625 O O . ASP A 1 325 ? 15.617 -3.945 0.973 1 97.25 325 ASP A O 1
ATOM 2629 N N . LEU A 1 326 ? 15.266 -4.23 -1.216 1 97.19 326 LEU A N 1
ATOM 2630 C CA . LEU A 1 326 ? 14.594 -2.941 -1.349 1 97.19 326 LEU A CA 1
ATOM 2631 C C . LEU A 1 326 ? 13.328 -2.9 -0.5 1 97.19 326 LEU A C 1
ATOM 2633 O O . LEU A 1 326 ? 13.031 -1.884 0.135 1 97.19 326 LEU A O 1
ATOM 2637 N N . LYS A 1 327 ? 12.602 -3.961 -0.539 1 95.38 327 LYS A N 1
ATOM 2638 C CA . LYS A 1 327 ? 11.398 -4.059 0.273 1 95.38 327 LYS A CA 1
ATOM 2639 C C . LYS A 1 327 ? 11.711 -3.867 1.754 1 95.38 327 LYS A C 1
ATOM 2641 O O . LYS A 1 327 ? 11.031 -3.105 2.443 1 95.38 327 LYS A O 1
ATOM 2646 N N . LYS A 1 328 ? 12.68 -4.539 2.16 1 96.19 328 LYS A N 1
ATOM 2647 C CA . LYS A 1 328 ? 13.094 -4.434 3.559 1 96.19 328 LYS A CA 1
ATOM 2648 C C . LYS A 1 328 ? 13.477 -3.002 3.914 1 96.19 328 LYS A C 1
ATOM 2650 O O . LYS A 1 328 ? 13.047 -2.475 4.945 1 96.19 328 LYS A O 1
ATOM 2655 N N . ARG A 1 329 ? 14.258 -2.387 3.088 1 97.69 329 ARG A N 1
ATOM 2656 C CA . ARG A 1 329 ? 14.688 -1.011 3.32 1 97.69 329 ARG A CA 1
ATOM 2657 C C . ARG A 1 329 ? 13.492 -0.057 3.287 1 97.69 329 ARG A C 1
ATOM 2659 O O . ARG A 1 329 ? 13.43 0.893 4.07 1 97.69 329 ARG A O 1
ATOM 2666 N N . TRP A 1 330 ? 12.602 -0.336 2.402 1 97 330 TRP A N 1
ATOM 2667 C CA . TRP A 1 330 ? 11.406 0.493 2.268 1 97 330 TRP A CA 1
ATOM 2668 C C . TRP A 1 330 ? 10.539 0.403 3.518 1 97 330 TRP A C 1
ATOM 2670 O O . TRP A 1 330 ? 10.102 1.424 4.055 1 97 330 TRP A O 1
ATOM 2680 N N . GLU A 1 331 ? 10.312 -0.777 3.992 1 94.5 331 GLU A N 1
ATOM 2681 C CA . GLU A 1 331 ? 9.531 -0.978 5.207 1 94.5 331 GLU A CA 1
ATOM 2682 C C . GLU A 1 331 ? 10.195 -0.318 6.41 1 94.5 331 GLU A C 1
ATOM 2684 O O . GLU A 1 331 ? 9.523 0.267 7.262 1 94.5 331 GLU A O 1
ATOM 2689 N N . ALA A 1 332 ? 11.461 -0.406 6.414 1 97.06 332 ALA A N 1
ATOM 2690 C CA . ALA A 1 332 ? 12.211 0.237 7.492 1 97.06 332 ALA A CA 1
ATOM 2691 C C . ALA A 1 332 ? 12.07 1.755 7.43 1 97.06 332 ALA A C 1
ATOM 2693 O O . ALA A 1 332 ? 11.922 2.414 8.461 1 97.06 332 ALA A O 1
ATOM 2694 N N . ALA A 1 333 ? 12.133 2.293 6.27 1 97.38 333 ALA A N 1
ATOM 2695 C CA . ALA A 1 333 ? 11.984 3.734 6.086 1 97.38 333 ALA A CA 1
ATOM 2696 C C . ALA A 1 333 ? 10.586 4.199 6.5 1 97.38 333 ALA A C 1
ATOM 2698 O O . ALA A 1 333 ? 10.438 5.25 7.129 1 97.38 333 ALA A O 1
ATOM 2699 N N . LYS A 1 334 ? 9.641 3.461 6.156 1 96.25 334 LYS A N 1
ATOM 2700 C CA . LYS A 1 334 ? 8.281 3.781 6.559 1 96.25 334 LYS A CA 1
ATOM 2701 C C . LYS A 1 334 ? 8.133 3.775 8.078 1 96.25 334 LYS A C 1
ATOM 2703 O O . LYS A 1 334 ? 7.492 4.66 8.648 1 96.25 334 LYS A O 1
ATOM 2708 N N . GLN A 1 335 ? 8.672 2.746 8.641 1 96.12 335 GLN A N 1
ATOM 2709 C CA . GLN A 1 335 ? 8.625 2.662 10.094 1 96.12 3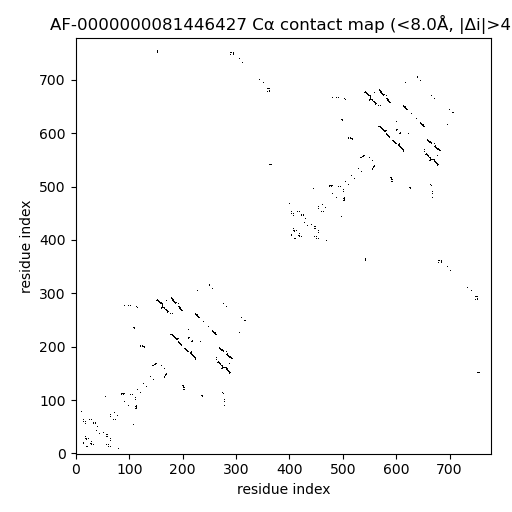35 GLN A CA 1
ATOM 2710 C C . GLN A 1 335 ? 9.344 3.85 10.734 1 96.12 335 GLN A C 1
ATOM 2712 O O . GLN A 1 335 ? 8.852 4.426 11.703 1 96.12 335 GLN A O 1
ATOM 2717 N N . ARG A 1 336 ? 10.5 4.211 10.227 1 98.12 336 ARG A N 1
ATOM 2718 C CA . ARG A 1 336 ? 11.242 5.363 10.734 1 98.12 336 ARG A CA 1
ATOM 2719 C C . ARG A 1 336 ? 10.414 6.641 10.594 1 98.12 336 ARG A C 1
ATOM 2721 O O . ARG A 1 336 ? 10.406 7.48 11.5 1 98.12 336 ARG A O 1
ATOM 2728 N N . LEU A 1 337 ? 9.781 6.828 9.453 1 97.12 337 LEU A N 1
ATOM 2729 C CA . LEU A 1 337 ? 8.953 8.016 9.234 1 97.12 337 LEU A CA 1
ATOM 2730 C C . LEU A 1 337 ? 7.852 8.102 10.289 1 97.12 337 LEU A C 1
ATOM 2732 O O . LEU A 1 337 ? 7.57 9.18 10.812 1 97.12 337 LEU A O 1
ATOM 2736 N N . LYS A 1 338 ? 7.246 6.977 10.578 1 96.19 338 LYS A N 1
ATOM 2737 C CA . LYS A 1 338 ? 6.211 6.941 11.602 1 96.19 338 LYS A CA 1
ATOM 2738 C C . LYS A 1 338 ? 6.77 7.355 12.961 1 96.19 338 LYS A C 1
ATOM 2740 O O . LYS A 1 338 ? 6.137 8.117 13.695 1 96.19 338 LYS A O 1
ATOM 2745 N N . GLU A 1 339 ? 7.879 6.863 13.227 1 97.56 339 GLU A N 1
ATOM 2746 C CA . GLU A 1 339 ? 8.531 7.195 14.492 1 97.56 339 GLU A CA 1
ATOM 2747 C C . GLU A 1 339 ? 8.867 8.68 14.562 1 97.56 339 GLU A C 1
ATOM 2749 O O . GLU A 1 339 ? 8.656 9.32 15.594 1 97.56 339 GLU A O 1
ATOM 2754 N N . GLU A 1 340 ? 9.453 9.18 13.469 1 97.88 340 GLU A N 1
ATOM 2755 C CA . GLU A 1 340 ? 9.773 10.602 13.414 1 97.88 340 GLU A CA 1
ATOM 2756 C C . GLU A 1 340 ? 8.516 11.453 13.516 1 97.88 340 GLU A C 1
ATOM 2758 O O . GLU A 1 340 ? 8.516 12.5 14.164 1 97.88 340 GLU A O 1
ATOM 2763 N N . ASP A 1 341 ? 7.461 11.031 12.836 1 96 341 ASP A N 1
ATOM 2764 C CA . ASP A 1 341 ? 6.172 11.711 12.914 1 96 341 ASP A CA 1
ATOM 2765 C C . ASP A 1 341 ? 5.695 11.812 14.359 1 96 341 ASP A C 1
ATOM 2767 O O . ASP A 1 341 ? 5.348 12.898 14.828 1 96 341 ASP A O 1
ATOM 2771 N N . ASP A 1 342 ? 5.73 10.734 15.047 1 96.81 342 ASP A N 1
ATOM 2772 C CA . ASP A 1 342 ? 5.301 10.688 16.438 1 96.81 342 ASP A CA 1
ATOM 2773 C C . ASP A 1 342 ? 6.184 11.578 17.312 1 96.81 342 ASP A C 1
ATOM 2775 O O . ASP A 1 342 ? 5.684 12.305 18.172 1 96.81 342 ASP A O 1
ATOM 2779 N N . TYR A 1 343 ? 7.445 11.539 17.078 1 98.06 343 TYR A N 1
ATOM 2780 C CA . TYR A 1 343 ? 8.398 12.312 17.859 1 98.06 343 TYR A CA 1
ATOM 2781 C C . TYR A 1 343 ? 8.172 13.805 17.672 1 98.06 343 TYR A C 1
ATOM 2783 O O . TYR A 1 343 ? 8.078 14.547 18.656 1 98.06 343 TYR A O 1
ATOM 2791 N N . ILE A 1 344 ? 8.102 14.227 16.438 1 97.5 344 ILE A N 1
ATOM 2792 C CA . ILE A 1 344 ? 7.945 15.648 16.141 1 97.5 344 ILE A CA 1
ATOM 2793 C C . ILE A 1 344 ? 6.621 16.156 16.703 1 97.5 344 ILE A C 1
ATOM 2795 O O . ILE A 1 344 ? 6.566 17.219 17.328 1 97.5 344 ILE A O 1
ATOM 2799 N N . THR A 1 345 ? 5.582 15.375 16.516 1 95.88 345 THR A N 1
ATOM 2800 C CA . THR A 1 345 ? 4.262 15.75 17 1 95.88 345 THR A CA 1
ATOM 2801 C C . THR A 1 345 ? 4.273 15.891 18.531 1 95.88 345 THR A C 1
ATOM 2803 O O . THR A 1 345 ? 3.719 16.844 19.078 1 95.88 345 THR A O 1
ATOM 2806 N N . LYS A 1 346 ? 4.898 15.023 19.141 1 97.38 346 LYS A N 1
ATOM 2807 C CA . LYS A 1 346 ? 5 15.07 20.594 1 97.38 346 LYS A CA 1
ATOM 2808 C C . LYS A 1 346 ? 5.805 16.281 21.047 1 97.38 346 LYS A C 1
ATOM 2810 O O . LYS A 1 346 ? 5.418 16.984 22 1 97.38 346 LYS A O 1
ATOM 2815 N N . LYS A 1 347 ? 6.93 16.562 20.422 1 97.25 347 LYS A N 1
ATOM 2816 C CA . LYS A 1 347 ? 7.777 17.703 20.781 1 97.25 347 LYS A CA 1
ATOM 2817 C C . LYS A 1 347 ? 7.047 19.016 20.562 1 97.25 347 LYS A C 1
ATOM 2819 O O . LYS A 1 347 ? 7.164 19.938 21.375 1 97.25 347 LYS A O 1
ATOM 2824 N N . LEU A 1 348 ? 6.336 19.062 19.453 1 96.38 348 LEU A N 1
ATOM 2825 C CA . LEU A 1 348 ? 5.562 20.266 19.188 1 96.38 348 LEU A CA 1
ATOM 2826 C C . LEU A 1 348 ? 4.48 20.469 20.234 1 96.38 348 LEU A C 1
ATOM 2828 O O . LEU A 1 348 ? 4.23 21.594 20.672 1 96.38 348 LEU A O 1
ATOM 2832 N N . LYS A 1 349 ? 3.828 19.391 20.609 1 96.12 349 LYS A N 1
ATOM 2833 C CA . LYS A 1 349 ? 2.82 19.469 21.656 1 96.12 349 LYS A CA 1
ATOM 2834 C C . LYS A 1 349 ? 3.439 19.922 22.984 1 96.12 349 LYS A C 1
ATOM 2836 O O . LYS A 1 349 ? 2.891 20.781 23.672 1 96.12 349 LYS A O 1
ATOM 2841 N N . ASP A 1 350 ? 4.547 19.359 23.297 1 97.38 350 ASP A N 1
ATOM 2842 C CA . ASP A 1 350 ? 5.262 19.734 24.5 1 97.38 350 ASP A CA 1
ATOM 2843 C C . ASP A 1 350 ? 5.617 21.219 24.5 1 97.38 350 ASP A C 1
ATOM 2845 O O . ASP A 1 350 ? 5.488 21.891 25.516 1 97.38 350 ASP A O 1
ATOM 2849 N N . ARG A 1 351 ? 6.094 21.656 23.422 1 97.31 351 ARG A N 1
ATOM 2850 C CA . ARG A 1 351 ? 6.441 23.062 23.25 1 97.31 351 ARG A CA 1
ATOM 2851 C C . ARG A 1 351 ? 5.23 23.953 23.484 1 97.31 351 ARG A C 1
ATOM 2853 O O . ARG A 1 351 ? 5.305 24.922 24.25 1 97.31 351 ARG A O 1
ATOM 2860 N N . ASP A 1 352 ? 4.152 23.625 22.828 1 95.69 352 ASP A N 1
ATOM 2861 C CA . ASP A 1 352 ? 2.934 24.422 22.953 1 95.69 352 ASP A CA 1
ATOM 2862 C C . ASP A 1 352 ? 2.434 24.438 24.406 1 95.69 352 ASP A C 1
ATOM 2864 O O . ASP A 1 352 ? 2.029 25.484 24.906 1 95.69 352 ASP A O 1
ATOM 2868 N N . ASP A 1 353 ? 2.451 23.266 24.984 1 96.88 353 ASP A N 1
ATOM 2869 C CA . ASP A 1 353 ? 2.025 23.156 26.375 1 96.88 353 ASP A CA 1
ATOM 2870 C C . ASP A 1 353 ? 2.904 24.016 27.281 1 96.88 353 ASP A C 1
ATOM 2872 O O . ASP A 1 353 ? 2.406 24.672 28.203 1 96.88 353 ASP A O 1
ATOM 2876 N N . THR A 1 354 ? 4.18 24.016 27.047 1 97.81 354 THR A N 1
ATOM 2877 C CA . THR A 1 354 ? 5.117 24.797 27.859 1 97.81 354 THR A CA 1
ATOM 2878 C C . THR A 1 354 ? 4.844 26.281 27.703 1 97.81 354 THR A C 1
ATOM 2880 O O . THR A 1 354 ? 4.871 27.031 28.688 1 97.81 354 THR A O 1
ATOM 2883 N N . TYR A 1 355 ? 4.594 26.766 26.484 1 96.88 355 TYR A N 1
ATOM 2884 C CA . TYR A 1 355 ? 4.242 28.172 26.266 1 96.88 355 TYR A CA 1
ATOM 2885 C C . TYR A 1 355 ? 2.971 28.531 27.031 1 96.88 355 TYR A C 1
ATOM 2887 O O . TYR A 1 355 ? 2.902 29.578 27.672 1 96.88 355 TYR A O 1
ATOM 2895 N N . GLU A 1 356 ? 1.951 27.672 26.906 1 95.75 356 GLU A N 1
ATOM 2896 C CA . GLU A 1 356 ? 0.694 27.938 27.609 1 95.75 356 GLU A CA 1
ATOM 2897 C C . GLU A 1 356 ? 0.914 28.062 29.109 1 95.75 356 GLU A C 1
ATOM 2899 O O . GLU A 1 356 ? 0.359 28.953 29.75 1 95.75 356 GLU A O 1
ATOM 2904 N N . GLU A 1 357 ? 1.692 27.188 29.641 1 97.12 357 GLU A N 1
ATOM 2905 C CA . GLU A 1 357 ? 2.02 27.25 31.062 1 97.12 357 GLU A CA 1
ATOM 2906 C C . GLU A 1 357 ? 2.773 28.531 31.406 1 97.12 357 GLU A C 1
ATOM 2908 O O . GLU A 1 357 ? 2.559 29.125 32.469 1 97.12 357 GLU A O 1
ATOM 2913 N N . MET A 1 358 ? 3.672 28.938 30.547 1 97.12 358 MET A N 1
ATOM 2914 C CA . MET A 1 358 ? 4.426 30.172 30.766 1 97.12 358 MET A CA 1
ATOM 2915 C C . MET A 1 358 ? 3.496 31.391 30.781 1 97.12 358 MET A C 1
ATOM 2917 O O . MET A 1 358 ? 3.652 32.281 31.609 1 97.12 358 MET A O 1
ATOM 2921 N N . PHE A 1 359 ? 2.512 31.406 29.844 1 96.19 359 PHE A N 1
ATOM 2922 C CA . PHE A 1 359 ? 1.552 32.5 29.812 1 96.19 359 PHE A CA 1
ATOM 2923 C C . PHE A 1 359 ? 0.747 32.562 31.109 1 96.19 359 PHE A C 1
ATOM 2925 O O . PHE A 1 359 ? 0.495 33.656 31.641 1 96.19 359 PHE A O 1
ATOM 2932 N N . GLU A 1 360 ? 0.344 31.406 31.594 1 94.69 360 GLU A N 1
ATOM 2933 C CA . GLU A 1 360 ? -0.386 31.359 32.844 1 94.69 360 GLU A CA 1
ATOM 2934 C C . GLU A 1 360 ? 0.469 31.859 34 1 94.69 360 GLU A C 1
ATOM 2936 O O . GLU A 1 360 ? -0.014 32.594 34.875 1 94.69 360 GLU A O 1
ATOM 2941 N N . ALA A 1 361 ? 1.721 31.484 34 1 96 361 ALA A N 1
ATOM 2942 C CA . ALA A 1 361 ? 2.648 31.922 35.031 1 96 361 ALA A CA 1
ATOM 2943 C C . ALA A 1 361 ? 2.877 33.438 34.969 1 96 361 ALA A C 1
ATOM 2945 O O . ALA A 1 361 ? 3.035 34.094 36 1 96 361 ALA A O 1
ATOM 2946 N N . ALA A 1 362 ? 2.916 34 33.75 1 96.06 362 ALA A N 1
ATOM 2947 C CA . ALA A 1 362 ? 3.139 35.406 33.562 1 96.06 362 ALA A CA 1
ATOM 2948 C C . ALA A 1 362 ? 1.95 36.219 34.062 1 96.06 362 ALA A C 1
ATOM 2950 O O . ALA A 1 362 ? 2.113 37.375 34.5 1 96.06 362 ALA A O 1
ATOM 2951 N N . ALA A 1 363 ? 0.774 35.688 34 1 93.44 363 ALA A N 1
ATOM 2952 C CA . ALA A 1 363 ? -0.447 36.375 34.375 1 93.44 363 ALA A CA 1
ATOM 2953 C C . ALA A 1 363 ? -0.702 36.25 35.875 1 93.44 363 ALA A C 1
ATOM 2955 O O . ALA A 1 363 ? -1.473 37.031 36.469 1 93.44 363 ALA A O 1
ATOM 2956 N N . ALA A 1 364 ? -0.08 35.312 36.562 1 90.81 364 ALA A N 1
ATOM 2957 C CA . ALA A 1 364 ? -0.379 34.938 37.938 1 90.81 364 ALA A CA 1
ATOM 2958 C C . ALA A 1 364 ? -0.225 36.125 38.875 1 90.81 364 ALA A C 1
ATOM 2960 O O . ALA A 1 364 ? -1.083 36.344 39.719 1 90.81 364 ALA A O 1
ATOM 2961 N N . PRO A 1 365 ? 0.832 36.938 38.719 1 90.31 365 PRO A N 1
ATOM 2962 C CA . PRO A 1 365 ? 1.024 38.031 39.656 1 90.31 365 PRO A CA 1
ATOM 2963 C C . PRO A 1 365 ? -0.076 39.094 39.562 1 90.31 365 PRO A C 1
ATOM 2965 O O . PRO A 1 365 ? -0.238 39.906 40.5 1 90.31 365 PRO A O 1
ATOM 2968 N N . TYR A 1 366 ? -0.807 39.156 38.562 1 90 366 TYR A N 1
ATOM 2969 C CA . TYR A 1 366 ? -1.784 40.219 38.312 1 90 366 TYR A CA 1
ATOM 2970 C C . TYR A 1 366 ? -3.199 39.719 38.594 1 90 366 TYR A C 1
ATOM 2972 O O . TYR A 1 366 ? -4.164 40.5 38.469 1 90 366 TYR A O 1
ATOM 2980 N N . LYS A 1 367 ? -3.355 38.531 38.844 1 83.56 367 LYS A N 1
ATOM 2981 C CA . LYS A 1 367 ? -4.668 38 39.188 1 83.56 367 LYS A CA 1
ATOM 2982 C C . LYS A 1 367 ? -5.09 38.406 40.594 1 83.56 367 LYS A C 1
ATOM 2984 O O . LYS A 1 367 ? -4.273 38.438 41.5 1 83.56 367 LYS A O 1
ATOM 2989 N N . PRO A 1 368 ? -6.285 39.125 40.594 1 76 368 PRO A N 1
ATOM 2990 C CA . PRO A 1 368 ? -6.75 39.5 41.938 1 76 368 PRO A CA 1
ATOM 2991 C C . PRO A 1 368 ? -6.809 38.312 42.906 1 76 368 PRO A C 1
ATOM 2993 O O . PRO A 1 368 ? -7.031 37.188 42.5 1 76 368 PRO A O 1
ATOM 2996 N N . PRO A 1 369 ? -6.215 38.594 44.062 1 65.31 369 PRO A N 1
ATOM 2997 C CA . PRO A 1 369 ? -6.285 37.5 45.062 1 65.31 369 PRO A CA 1
ATOM 2998 C C . PRO A 1 369 ? -7.68 36.906 45.188 1 65.31 369 PRO A C 1
ATOM 3000 O O . PRO A 1 369 ? -8.68 37.594 45 1 65.31 369 PRO A O 1
ATOM 3003 N N . MET A 1 370 ? -7.793 35.75 44.625 1 54.59 370 MET A N 1
ATOM 3004 C CA . MET A 1 370 ? -9.078 35.094 44.812 1 54.59 370 MET A CA 1
ATOM 3005 C C . MET A 1 370 ? -9.703 35.469 46.156 1 54.59 370 MET A C 1
ATOM 3007 O O . MET A 1 370 ? -9.078 35.344 47.219 1 54.59 370 MET A O 1
ATOM 3011 N N . THR A 1 371 ? -10.469 36.438 46.156 1 47 371 THR A N 1
ATOM 3012 C CA . THR A 1 371 ? -11.242 36.625 47.375 1 47 371 THR A CA 1
ATOM 3013 C C . THR A 1 371 ? -11.742 35.25 47.906 1 47 371 THR A C 1
ATOM 3015 O O . THR A 1 371 ? -12.281 34.469 47.125 1 47 371 THR A O 1
ATOM 3018 N N . GLN A 1 372 ? -11.078 34.781 48.906 1 43.22 372 GLN A N 1
ATOM 3019 C CA . GLN A 1 372 ? -11.688 33.688 49.688 1 43.22 372 GLN A CA 1
ATOM 3020 C C . GLN A 1 372 ? -13.195 33.875 49.812 1 43.22 372 GLN A C 1
ATOM 3022 O O . GLN A 1 372 ? -13.641 34.875 50.406 1 43.22 372 GLN A O 1
ATOM 3027 N N . ASN A 1 373 ? -13.859 33.688 48.812 1 38.69 373 ASN A N 1
ATOM 3028 C CA . ASN A 1 373 ? -15.281 33.594 49.125 1 38.69 373 ASN A CA 1
ATOM 3029 C C . ASN A 1 373 ? -15.523 32.906 50.438 1 38.69 373 ASN A C 1
ATOM 3031 O O . ASN A 1 373 ? -14.961 31.828 50.688 1 38.69 373 ASN A O 1
ATOM 3035 N N . ASN A 1 374 ? -15.914 33.656 51.438 1 33.75 374 ASN A N 1
ATOM 3036 C CA . ASN A 1 374 ? -16.531 33.219 52.688 1 33.75 374 ASN A CA 1
ATOM 3037 C C . ASN A 1 374 ? -17.531 32.094 52.469 1 33.75 374 ASN A C 1
ATOM 3039 O O . ASN A 1 374 ? -18.406 32.188 51.625 1 33.75 374 ASN A O 1
ATOM 3043 N N . LYS A 1 375 ? -17.031 30.938 52.812 1 39.5 375 LYS A N 1
ATOM 3044 C CA . LYS A 1 375 ? -17.938 29.812 53.062 1 39.5 375 LYS A CA 1
ATOM 3045 C C . LYS A 1 375 ? -19.219 30.281 53.75 1 39.5 375 LYS A C 1
ATOM 3047 O O . LYS A 1 375 ? -19.172 30.734 54.906 1 39.5 375 LYS A O 1
ATOM 3052 N N . SER A 1 376 ? -20.125 30.969 53.062 1 31.95 376 SER A N 1
ATOM 3053 C CA . SER A 1 376 ? -21.438 31.047 53.719 1 31.95 376 SER A CA 1
ATOM 3054 C C . SER A 1 376 ? -21.797 29.75 54.406 1 31.95 376 SER A C 1
ATOM 3056 O O . SER A 1 376 ? -21.688 28.672 53.812 1 31.95 376 SER A O 1
ATOM 3058 N N . SER A 1 377 ? -21.5 29.703 55.75 1 35.34 377 SER A N 1
ATOM 3059 C CA . SER A 1 377 ? -22.062 28.766 56.719 1 35.34 377 SER A CA 1
ATOM 3060 C C . SER A 1 377 ? -23.547 28.547 56.438 1 35.34 377 SER A C 1
ATOM 3062 O O . SER A 1 377 ? -24.375 29.438 56.688 1 35.34 377 SER A O 1
ATOM 3064 N N . SER A 1 378 ? -23.891 28.078 55.344 1 33.31 378 SER A N 1
ATOM 3065 C CA . SER A 1 378 ? -25.266 27.609 55.188 1 33.31 378 SER A CA 1
ATOM 3066 C C . SER A 1 378 ? -25.688 26.75 56.375 1 33.31 378 SER A C 1
ATOM 3068 O O . SER A 1 378 ? -25 25.781 56.719 1 33.31 378 SER A O 1
ATOM 3070 N N . GLY A 1 379 ? -26.391 27.344 57.406 1 33 379 GLY A N 1
ATOM 3071 C CA . GLY A 1 379 ? -27.188 26.844 58.5 1 33 379 GLY A CA 1
ATOM 3072 C C . GLY A 1 379 ? -27.969 25.594 58.156 1 33 379 GLY A C 1
ATOM 3073 O O . GLY A 1 379 ? -28.641 25.547 57.125 1 33 379 GLY A O 1
ATOM 3074 N N . PHE A 1 380 ? -27.422 24.422 58.438 1 34.94 380 PHE A N 1
ATOM 3075 C CA . PHE A 1 380 ? -28.062 23.125 58.469 1 34.94 380 PHE A CA 1
ATOM 3076 C C . PHE A 1 380 ? -29.375 23.188 59.25 1 34.94 380 PHE A C 1
ATOM 3078 O O . PHE A 1 380 ? -29.406 22.859 60.438 1 34.94 380 PHE A O 1
ATOM 3085 N N . PHE A 1 381 ? -30.156 24.312 59.281 1 34.97 381 PHE A N 1
ATOM 3086 C CA . PHE A 1 381 ? -31.359 24.234 60.094 1 34.97 381 PHE A CA 1
ATOM 3087 C C . PHE A 1 381 ? -32.281 23.125 59.562 1 34.97 381 PHE A C 1
ATOM 3089 O O . PHE A 1 381 ? -33.438 23.016 60 1 34.97 381 PHE A O 1
ATOM 3096 N N . SER A 1 382 ? -32.062 22.516 58.375 1 27.78 382 SER A N 1
ATOM 3097 C CA . SER A 1 382 ? -33.344 22.016 57.938 1 27.78 382 SER A CA 1
ATOM 3098 C C . SER A 1 382 ? -34 21.156 59 1 27.78 382 SER A C 1
ATOM 3100 O O . SER A 1 382 ? -33.344 20.781 60 1 27.78 382 SER A O 1
ATOM 3102 N N . SER A 1 383 ? -34.719 20.078 58.562 1 29.48 383 SER A N 1
ATOM 3103 C CA . SER A 1 383 ? -36.031 19.406 58.594 1 29.48 383 SER A CA 1
ATOM 3104 C C . SER A 1 383 ? -36.062 18.344 59.688 1 29.48 383 SER A C 1
ATOM 3106 O O . SER A 1 383 ? -35.562 17.25 59.531 1 29.48 383 SER A O 1
ATOM 3108 N N . ILE A 1 384 ? -35.688 18.641 60.969 1 32 384 ILE A N 1
ATOM 3109 C CA . ILE A 1 384 ? -35.938 17.719 62.062 1 32 384 ILE A CA 1
ATOM 3110 C C . ILE A 1 384 ? -37.438 17.359 62.062 1 32 384 ILE A C 1
ATOM 3112 O O . ILE A 1 384 ? -37.875 16.516 62.875 1 32 384 ILE A O 1
ATOM 3116 N N . PHE A 1 385 ? -38.406 18.234 61.625 1 32.06 385 PHE A N 1
ATOM 3117 C CA . PHE A 1 385 ? -39.719 18.062 62.219 1 32.06 385 PHE A CA 1
ATOM 3118 C C . PHE A 1 385 ? -40.344 16.734 61.781 1 32.06 385 PHE A C 1
ATOM 3120 O O . PHE A 1 385 ? -41.312 16.281 62.375 1 32.06 385 PHE A O 1
ATOM 3127 N N . GLY A 1 386 ? -40.281 16.297 60.531 1 27.53 386 GLY A N 1
ATOM 3128 C CA . GLY A 1 386 ? -41.531 15.648 60.188 1 27.53 386 GLY A CA 1
ATOM 3129 C C . GLY A 1 386 ? -41.75 14.32 60.875 1 27.53 386 GLY A C 1
ATOM 3130 O O . GLY A 1 386 ? -42.688 13.594 60.594 1 27.53 386 GLY A O 1
ATOM 3131 N N . SER A 1 387 ? -40.719 13.68 61.469 1 24.56 387 SER A N 1
ATOM 3132 C CA . SER A 1 387 ? -41.25 12.328 61.594 1 24.56 387 SER A CA 1
ATOM 3133 C C . SER A 1 387 ? -42.344 12.258 62.688 1 24.56 387 SER A C 1
ATOM 3135 O O . SER A 1 387 ? -42.062 12.164 63.875 1 24.56 387 SER A O 1
ATOM 3137 N N . LYS A 1 388 ? -43.312 13.211 62.781 1 24.84 388 LYS A N 1
ATOM 3138 C CA . LYS A 1 388 ? -44.406 12.844 63.656 1 24.84 388 LYS A CA 1
ATOM 3139 C C . LYS A 1 388 ? -45 11.492 63.25 1 24.84 388 LYS A C 1
ATOM 3141 O O . LYS A 1 388 ? -45.312 10.664 64.125 1 24.84 388 LYS A O 1
ATOM 3146 N N . SER A 1 389 ? -45.719 11.391 62.094 1 23.77 389 SER A N 1
ATOM 3147 C CA . SER A 1 389 ? -46.688 10.305 62.156 1 23.77 389 SER A CA 1
ATOM 3148 C C . SER A 1 389 ? -46 8.945 62.094 1 23.77 389 SER A C 1
ATOM 3150 O O . SER A 1 389 ? -45.031 8.773 61.344 1 23.77 389 SER A O 1
ATOM 3152 N N . MET B 1 1 ? 6.223 34.156 -33.719 1 18.02 1 MET B N 1
ATOM 3153 C CA . MET B 1 1 ? 6.883 33.375 -32.688 1 18.02 1 MET B CA 1
ATOM 3154 C C . MET B 1 1 ? 5.863 32.719 -31.781 1 18.02 1 MET B C 1
ATOM 3156 O O . MET B 1 1 ? 4.691 33.094 -31.766 1 18.02 1 MET B O 1
ATOM 3160 N N . SER B 1 2 ? 6.48 31.984 -30.688 1 20 2 SER B N 1
ATOM 3161 C CA . SER B 1 2 ? 6.754 30.922 -29.734 1 20 2 SER B CA 1
ATOM 3162 C C . SER B 1 2 ? 5.957 31.125 -28.438 1 20 2 SER B C 1
ATOM 3164 O O . SER B 1 2 ? 6.426 31.781 -27.516 1 20 2 SER B O 1
ATOM 3166 N N . VAL B 1 3 ? 4.785 31.531 -28.531 1 24.06 3 VAL B N 1
ATOM 3167 C CA . VAL B 1 3 ? 3.889 31.875 -27.438 1 24.06 3 VAL B CA 1
ATOM 3168 C C . VAL B 1 3 ? 3.799 30.719 -26.453 1 24.06 3 VAL B C 1
ATOM 3170 O O . VAL B 1 3 ? 3.355 29.625 -26.812 1 24.06 3 VAL B O 1
ATOM 3173 N N . ASN B 1 4 ? 4.641 30.75 -25.359 1 24.22 4 ASN B N 1
ATOM 3174 C CA . ASN B 1 4 ? 5.227 29.969 -24.281 1 24.22 4 ASN B CA 1
ATOM 3175 C C . ASN B 1 4 ? 4.152 29.359 -23.391 1 24.22 4 ASN B C 1
ATOM 3177 O O . ASN B 1 4 ? 3.297 30.062 -22.859 1 24.22 4 ASN B O 1
ATOM 3181 N N . ALA B 1 5 ? 3.816 28.031 -23.422 1 25.66 5 ALA B N 1
ATOM 3182 C CA . ALA B 1 5 ? 3.049 26.953 -22.781 1 25.66 5 ALA B CA 1
ATOM 3183 C C . ALA B 1 5 ? 3.188 27.016 -21.266 1 25.66 5 ALA B C 1
ATOM 3185 O O . ALA B 1 5 ? 4.023 26.328 -20.688 1 25.66 5 ALA B O 1
ATOM 3186 N N . ILE B 1 6 ? 3.361 28.156 -20.672 1 23.28 6 ILE B N 1
ATOM 3187 C CA . ILE B 1 6 ? 3.512 28.062 -19.234 1 23.28 6 ILE B CA 1
ATOM 3188 C C . ILE B 1 6 ? 2.322 27.328 -18.625 1 23.28 6 ILE B C 1
ATOM 3190 O O . ILE B 1 6 ? 1.198 27.828 -18.641 1 23.28 6 ILE B O 1
ATOM 3194 N N . LYS B 1 7 ? 2.129 26.078 -18.766 1 31.39 7 LYS B N 1
ATOM 3195 C CA . LYS B 1 7 ? 1.357 25.047 -18.062 1 31.39 7 LYS B CA 1
ATOM 3196 C C . LYS B 1 7 ? 1.249 25.359 -16.578 1 31.39 7 LYS B C 1
ATOM 3198 O O . LYS B 1 7 ? 2.127 24.984 -15.797 1 31.39 7 LYS B O 1
ATOM 3203 N N . SER B 1 8 ? 0.867 26.547 -16.141 1 27.8 8 SER B N 1
ATOM 3204 C CA . SER B 1 8 ? 0.833 27.094 -14.789 1 27.8 8 SER B CA 1
ATOM 3205 C C . SER B 1 8 ? 0.197 26.109 -13.812 1 27.8 8 SER B C 1
ATOM 3207 O O . SER B 1 8 ? -0.556 25.234 -14.219 1 27.8 8 SER B O 1
ATOM 3209 N N . SER B 1 9 ? 0.368 26.281 -12.461 1 32.12 9 SER B N 1
ATOM 3210 C CA . SER B 1 9 ? 0.377 25.594 -11.172 1 32.12 9 SER B CA 1
ATOM 3211 C C . SER B 1 9 ? -0.941 24.875 -10.93 1 32.12 9 SER B C 1
ATOM 3213 O O . SER B 1 9 ? -1.921 25.094 -11.641 1 32.12 9 SER B O 1
ATOM 3215 N N . GLN B 1 10 ? -1.285 24.578 -9.414 1 39.91 10 GLN B N 1
ATOM 3216 C CA . GLN B 1 10 ? -1.855 23.719 -8.383 1 39.91 10 GLN B CA 1
ATOM 3217 C C . GLN B 1 10 ? -3.367 23.906 -8.281 1 39.91 10 GLN B C 1
ATOM 3219 O O . GLN B 1 10 ? -3.848 24.672 -7.438 1 39.91 10 GLN B O 1
ATOM 3224 N N . ASP B 1 11 ? -4.066 24.188 -9.141 1 44.72 11 ASP B N 1
ATOM 3225 C CA . ASP B 1 11 ? -5.492 24.484 -9.148 1 44.72 11 ASP B CA 1
ATOM 3226 C C . ASP B 1 11 ? -6.305 23.359 -8.523 1 44.72 11 ASP B C 1
ATOM 3228 O O . ASP B 1 11 ? -6.172 22.203 -8.93 1 44.72 11 ASP B O 1
ATOM 3232 N N . ILE B 1 12 ? -6.59 23.594 -7.234 1 57.41 12 ILE B N 1
ATOM 3233 C CA . ILE B 1 12 ? -7.59 22.719 -6.621 1 57.41 12 ILE B CA 1
ATOM 3234 C C . ILE B 1 12 ? -8.82 22.641 -7.516 1 57.41 12 ILE B C 1
ATOM 3236 O O . ILE B 1 12 ? -9.445 23.656 -7.816 1 57.41 12 ILE B O 1
ATOM 3240 N N . ASP B 1 13 ? -8.969 21.672 -8.391 1 72.06 13 ASP B N 1
ATOM 3241 C CA . ASP B 1 13 ? -10.141 21.375 -9.211 1 72.06 13 ASP B CA 1
ATOM 3242 C C . ASP B 1 13 ? -11.148 20.531 -8.438 1 72.06 13 ASP B C 1
ATOM 3244 O O . ASP B 1 13 ? -10.93 19.344 -8.211 1 72.06 13 ASP B O 1
ATOM 3248 N N . PHE B 1 14 ? -12.188 21.422 -8.016 1 78.94 14 PHE B N 1
ATOM 3249 C CA . PHE B 1 14 ? -13.219 20.781 -7.203 1 78.94 14 PHE B CA 1
ATOM 3250 C C . PHE B 1 14 ? -13.789 19.562 -7.91 1 78.94 14 PHE B C 1
ATOM 3252 O O . PHE B 1 14 ? -14.203 18.594 -7.262 1 78.94 14 PHE B O 1
ATOM 3259 N N . TYR B 1 15 ? -13.688 19.578 -9.258 1 84.06 15 TYR B N 1
ATOM 3260 C CA . TYR B 1 15 ? -14.133 18.406 -9.992 1 84.06 15 TYR B CA 1
ATOM 3261 C C . TYR B 1 15 ? -13.18 17.234 -9.773 1 84.06 15 TYR B C 1
ATOM 3263 O O . TYR B 1 15 ? -13.617 16.094 -9.586 1 84.06 15 TYR B O 1
ATOM 3271 N N . ALA B 1 16 ? -11.984 17.609 -9.797 1 81.81 16 ALA B N 1
ATOM 3272 C CA . ALA B 1 16 ? -10.969 16.578 -9.594 1 81.81 16 ALA B CA 1
ATOM 3273 C C . ALA B 1 16 ? -11.055 15.992 -8.188 1 81.81 16 ALA B C 1
ATOM 3275 O O . ALA B 1 16 ? -10.875 14.789 -7.996 1 81.81 16 ALA B O 1
ATOM 3276 N N . ILE B 1 17 ? -11.344 16.906 -7.254 1 81.38 17 ILE B N 1
ATOM 3277 C CA . ILE B 1 17 ? -11.461 16.484 -5.867 1 81.38 17 ILE B CA 1
ATOM 3278 C C . ILE B 1 17 ? -12.586 15.453 -5.738 1 81.38 17 ILE B C 1
ATOM 3280 O O . ILE B 1 17 ? -12.445 14.445 -5.039 1 81.38 17 ILE B O 1
ATOM 3284 N N . LEU B 1 18 ? -13.641 15.664 -6.457 1 87.38 18 LEU B N 1
ATOM 3285 C CA . LEU B 1 18 ? -14.781 14.75 -6.391 1 87.38 18 LEU B CA 1
ATOM 3286 C C . LEU B 1 18 ? -14.625 13.609 -7.395 1 87.38 18 LEU B C 1
ATOM 3288 O O . LEU B 1 18 ? -15.406 12.656 -7.379 1 87.38 18 LEU B O 1
ATOM 3292 N N . GLY B 1 19 ? -13.594 13.797 -8.258 1 85.88 19 GLY B N 1
ATOM 3293 C CA . GLY B 1 19 ? -13.336 12.766 -9.25 1 85.88 19 GLY B CA 1
ATOM 3294 C C . GLY B 1 19 ? -14.375 12.727 -10.359 1 85.88 19 GLY B C 1
ATOM 3295 O O . GLY B 1 19 ? -14.758 11.656 -10.82 1 85.88 19 GLY B O 1
ATOM 3296 N N . VAL B 1 20 ? -14.938 13.828 -10.57 1 86.38 20 VAL B N 1
ATOM 3297 C CA . VAL B 1 20 ? -15.945 13.914 -11.617 1 86.38 20 VAL B CA 1
ATOM 3298 C C . VAL B 1 20 ? -15.461 14.852 -12.727 1 86.38 20 VAL B C 1
ATOM 3300 O O . VAL B 1 20 ? -14.539 15.641 -12.516 1 86.38 20 VAL B O 1
ATOM 3303 N N . GLU B 1 21 ? -16.047 14.664 -13.93 1 85.56 21 GLU B N 1
ATOM 3304 C CA . GLU B 1 21 ? -15.742 15.547 -15.047 1 85.56 21 GLU B CA 1
ATOM 3305 C C . GLU B 1 21 ? -16.438 16.891 -14.891 1 85.56 21 GLU B C 1
ATOM 3307 O O . GLU B 1 21 ? -17.438 17 -14.188 1 85.56 21 GLU B O 1
ATOM 3312 N N . ARG B 1 22 ? -15.922 17.984 -15.523 1 84.56 22 ARG B N 1
ATOM 3313 C CA . ARG B 1 22 ? -16.469 19.328 -15.43 1 84.56 22 ARG B CA 1
ATOM 3314 C C . ARG B 1 22 ? -17.906 19.375 -15.953 1 84.56 22 ARG B C 1
ATOM 3316 O O . ARG B 1 22 ? -18.703 20.203 -15.508 1 84.56 22 ARG B O 1
ATOM 3323 N N . ASN B 1 23 ? -18.125 18.406 -16.828 1 84.81 23 ASN B N 1
ATOM 3324 C CA . ASN B 1 23 ? -19.484 18.391 -17.375 1 84.81 23 ASN B CA 1
ATOM 3325 C C . ASN B 1 23 ? -20.375 17.406 -16.641 1 84.81 23 ASN B C 1
ATOM 3327 O O . ASN B 1 23 ? -21.453 17.062 -17.125 1 84.81 23 ASN B O 1
ATOM 3331 N N . ALA B 1 24 ? -19.922 17.078 -15.453 1 86.5 24 ALA B N 1
ATOM 3332 C CA . ALA B 1 24 ? -20.688 16.109 -14.672 1 86.5 24 ALA B CA 1
ATOM 3333 C C . ALA B 1 24 ? -22.047 16.688 -14.281 1 86.5 24 ALA B C 1
ATOM 3335 O O . ALA B 1 24 ? -22.172 17.891 -14.016 1 86.5 24 ALA B O 1
ATOM 3336 N N . SER B 1 25 ? -23.078 15.82 -14.297 1 87.19 25 SER B N 1
ATOM 3337 C CA . SER B 1 25 ? -24.406 16.219 -13.859 1 87.19 25 SER B CA 1
ATOM 3338 C C . SER B 1 25 ? -24.453 16.406 -12.352 1 87.19 25 SER B C 1
ATOM 3340 O O . SER B 1 25 ? -23.547 15.984 -11.633 1 87.19 25 SER B O 1
ATOM 3342 N N . GLU B 1 26 ? -25.469 17.094 -11.906 1 84.06 26 GLU B N 1
ATOM 3343 C CA . GLU B 1 26 ? -25.688 17.297 -10.477 1 84.06 26 GLU B CA 1
ATOM 3344 C C . GLU B 1 26 ? -25.75 15.961 -9.734 1 84.06 26 GLU B C 1
ATOM 3346 O O . GLU B 1 26 ? -25.234 15.836 -8.617 1 84.06 26 GLU B O 1
ATOM 3351 N N . GLN B 1 27 ? -26.359 15.039 -10.422 1 86.19 27 GLN B N 1
ATOM 3352 C CA . GLN B 1 27 ? -26.469 13.719 -9.812 1 86.19 27 GLN B CA 1
ATOM 3353 C C . GLN B 1 27 ? -25.109 13.039 -9.703 1 86.19 27 GLN B C 1
ATOM 3355 O O . GLN B 1 27 ? -24.812 12.398 -8.695 1 86.19 27 GLN B O 1
ATOM 3360 N N . ASP B 1 28 ? -24.328 13.211 -10.766 1 88.31 28 ASP B N 1
ATOM 3361 C CA . ASP B 1 28 ? -22.984 12.648 -10.742 1 88.31 28 ASP B CA 1
ATOM 3362 C C . ASP B 1 28 ? -22.156 13.242 -9.602 1 88.31 28 ASP B C 1
ATOM 3364 O O . ASP B 1 28 ? -21.422 12.523 -8.914 1 88.31 28 ASP B O 1
ATOM 3368 N N . ILE B 1 29 ? -22.281 14.484 -9.438 1 88.94 29 ILE B N 1
ATOM 3369 C CA . ILE B 1 29 ? -21.547 15.211 -8.406 1 88.94 29 ILE B CA 1
ATOM 3370 C C . ILE B 1 29 ? -22 14.727 -7.027 1 88.94 29 ILE B C 1
ATOM 3372 O O . ILE B 1 29 ? -21.156 14.453 -6.16 1 88.94 29 ILE B O 1
ATOM 3376 N N . LYS B 1 30 ? -23.234 14.617 -6.922 1 85.69 30 LYS B N 1
ATOM 3377 C CA . LYS B 1 30 ? -23.812 14.156 -5.656 1 85.69 30 LYS B CA 1
ATOM 3378 C C . LYS B 1 30 ? -23.359 12.734 -5.336 1 85.69 30 LYS B C 1
ATOM 3380 O O . LYS B 1 30 ? -22.953 12.438 -4.207 1 85.69 30 LYS B O 1
ATOM 3385 N N . ASN B 1 31 ? -23.406 11.883 -6.328 1 86.62 31 ASN B N 1
ATOM 3386 C CA . ASN B 1 31 ? -22.984 10.492 -6.141 1 86.62 31 ASN B CA 1
ATOM 3387 C C . ASN B 1 31 ? -21.516 10.391 -5.773 1 86.62 31 ASN B C 1
ATOM 3389 O O . ASN B 1 31 ? -21.141 9.609 -4.898 1 86.62 31 ASN B O 1
ATOM 3393 N N . ALA B 1 32 ? -20.734 11.094 -6.531 1 88.06 32 ALA B N 1
ATOM 3394 C CA . ALA B 1 32 ? -19.297 11.102 -6.258 1 88.06 32 ALA B CA 1
ATOM 3395 C C . ALA B 1 32 ? -19.016 11.562 -4.828 1 88.06 32 ALA B C 1
ATOM 3397 O O . ALA B 1 32 ? -18.188 10.969 -4.137 1 88.06 32 ALA B O 1
ATOM 3398 N N . TYR B 1 33 ? -19.734 12.656 -4.426 1 86 33 TYR B N 1
ATOM 3399 C CA . TYR B 1 33 ? -19.578 13.156 -3.066 1 86 33 TYR B CA 1
ATOM 3400 C C . TYR B 1 33 ? -19.938 12.094 -2.039 1 86 33 TYR B C 1
ATOM 3402 O O . TYR B 1 33 ? -19.203 11.891 -1.065 1 86 33 TYR B O 1
ATOM 3410 N N . ARG B 1 34 ? -21.062 11.445 -2.348 1 82.69 34 ARG B N 1
ATOM 3411 C CA . ARG B 1 34 ? -21.531 10.43 -1.406 1 82.69 34 ARG B CA 1
ATOM 3412 C C . ARG B 1 34 ? -20.5 9.312 -1.261 1 82.69 34 ARG B C 1
ATOM 3414 O O . ARG B 1 34 ? -20.203 8.875 -0.147 1 82.69 34 ARG B O 1
ATOM 3421 N N . LYS B 1 35 ? -20 8.883 -2.371 1 85.12 35 LYS B N 1
ATOM 3422 C CA . LYS B 1 35 ? -19 7.82 -2.361 1 85.12 35 LYS B CA 1
ATOM 3423 C C . LYS B 1 35 ? -17.766 8.242 -1.581 1 85.12 35 LYS B C 1
ATOM 3425 O O . LYS B 1 35 ? -17.266 7.488 -0.74 1 85.12 35 LYS B O 1
ATOM 3430 N N . LEU B 1 36 ? -17.312 9.469 -1.896 1 86.81 36 LEU B N 1
ATOM 3431 C CA . LEU B 1 36 ? -16.094 9.953 -1.245 1 86.81 36 LEU B CA 1
ATOM 3432 C C . LEU B 1 36 ? -16.359 10.281 0.22 1 86.81 36 LEU B C 1
ATOM 3434 O O . LEU B 1 36 ? -15.492 10.094 1.072 1 86.81 36 LEU B O 1
ATOM 3438 N N . ALA B 1 37 ? -17.594 10.805 0.47 1 80.12 37 ALA B N 1
ATOM 3439 C CA . ALA B 1 37 ? -17.969 11.148 1.838 1 80.12 37 ALA B CA 1
ATOM 3440 C C . ALA B 1 37 ? -18 9.906 2.725 1 80.12 37 ALA B C 1
ATOM 3442 O O . ALA B 1 37 ? -17.547 9.945 3.875 1 80.12 37 ALA B O 1
ATOM 3443 N N . ILE B 1 38 ? -18.406 8.836 2.152 1 77.75 38 ILE B N 1
ATOM 3444 C CA . ILE B 1 38 ? -18.422 7.57 2.881 1 77.75 38 ILE B CA 1
ATOM 3445 C C . ILE B 1 38 ? -17 7.098 3.129 1 77.75 38 ILE B C 1
ATOM 3447 O O . ILE B 1 38 ? -16.656 6.672 4.238 1 77.75 38 ILE B O 1
ATOM 3451 N N . ARG B 1 39 ? -16.234 7.211 2.105 1 81.31 39 ARG B N 1
ATOM 3452 C CA . ARG B 1 39 ? -14.844 6.758 2.178 1 81.31 39 ARG B CA 1
ATOM 3453 C C . ARG B 1 39 ? -14.062 7.547 3.223 1 81.31 39 ARG B C 1
ATOM 3455 O O . ARG B 1 39 ? -13.25 6.98 3.955 1 81.31 39 ARG B O 1
ATOM 3462 N N . TYR B 1 40 ? -14.383 8.844 3.314 1 81.12 40 TYR B N 1
ATOM 3463 C CA . TYR B 1 40 ? -13.547 9.711 4.133 1 81.12 40 TYR B CA 1
ATOM 3464 C C . TYR B 1 40 ? -14.297 10.172 5.379 1 81.12 40 TYR B C 1
ATOM 3466 O O . TYR B 1 40 ? -13.852 11.086 6.078 1 81.12 40 TYR B O 1
ATOM 3474 N N . HIS B 1 41 ? -15.516 9.484 5.633 1 77.81 41 HIS B N 1
ATOM 3475 C CA . HIS B 1 41 ? -16.328 9.914 6.77 1 77.81 41 HIS B CA 1
ATOM 3476 C C . HIS B 1 41 ? -15.57 9.75 8.078 1 77.81 41 HIS B C 1
ATOM 3478 O O . HIS B 1 41 ? -14.898 8.742 8.289 1 77.81 41 HIS B O 1
ATOM 3484 N N . PRO B 1 42 ? -15.703 10.773 8.93 1 71.56 42 PRO B N 1
ATOM 3485 C CA . PRO B 1 42 ? -14.977 10.734 10.203 1 71.56 42 PRO B CA 1
ATOM 3486 C C . PRO B 1 42 ? -15.234 9.453 10.992 1 71.56 42 PRO B C 1
ATOM 3488 O O . PRO B 1 42 ? -14.344 8.969 11.688 1 71.56 42 PRO B O 1
ATOM 3491 N N . ASP B 1 43 ? -16.312 8.875 10.797 1 67.81 43 ASP B N 1
ATOM 3492 C CA . ASP B 1 43 ? -16.672 7.66 11.523 1 67.81 43 ASP B CA 1
ATOM 3493 C C . ASP B 1 43 ? -15.883 6.457 11 1 67.81 43 ASP B C 1
ATOM 3495 O O . ASP B 1 43 ? -15.586 5.535 11.758 1 67.81 43 ASP B O 1
ATOM 3499 N N . LYS B 1 44 ? -15.609 6.453 9.758 1 71.69 44 LYS B N 1
ATOM 3500 C CA . LYS B 1 44 ? -14.875 5.348 9.148 1 71.69 44 LYS B CA 1
ATOM 3501 C C . LYS B 1 44 ? -13.367 5.578 9.227 1 71.69 44 LYS B C 1
ATOM 3503 O O . LYS B 1 44 ? -12.586 4.648 9.039 1 71.69 44 LYS B O 1
ATOM 3508 N N . ASN B 1 45 ? -13.094 6.805 9.422 1 71.75 45 ASN B N 1
ATOM 3509 C CA . ASN B 1 45 ? -11.703 7.219 9.5 1 71.75 45 ASN B CA 1
ATOM 3510 C C . ASN B 1 45 ? -11.438 8.055 10.75 1 71.75 45 ASN B C 1
ATOM 3512 O O . ASN B 1 45 ? -11.055 9.227 10.648 1 71.75 45 ASN B O 1
ATOM 3516 N N . PRO B 1 46 ? -11.656 7.41 11.922 1 66.12 46 PRO B N 1
ATOM 3517 C CA . PRO B 1 46 ? -11.484 8.211 13.141 1 66.12 46 PRO B CA 1
ATOM 3518 C C . PRO B 1 46 ? -10.039 8.641 13.367 1 66.12 46 PRO B C 1
ATOM 3520 O O . PRO B 1 46 ? -9.125 7.812 13.273 1 66.12 46 PRO B O 1
ATOM 3523 N N . GLY B 1 47 ? -9.867 9.906 13.578 1 62.41 47 GLY B N 1
ATOM 3524 C CA . GLY B 1 47 ? -8.57 10.453 13.953 1 62.41 47 GLY B CA 1
ATOM 3525 C C . GLY B 1 47 ? -7.625 10.594 12.773 1 62.41 47 GLY B C 1
ATOM 3526 O O . GLY B 1 47 ? -6.441 10.898 12.953 1 62.41 47 GLY B O 1
ATOM 3527 N N . ASN B 1 48 ? -8.094 10.203 11.602 1 68.75 48 ASN B N 1
ATOM 3528 C CA . ASN B 1 48 ? -7.273 10.32 10.406 1 68.75 48 ASN B CA 1
ATOM 3529 C C . ASN B 1 48 ? -7.336 11.727 9.812 1 68.75 48 ASN B C 1
ATOM 3531 O O . ASN B 1 48 ? -8.32 12.086 9.172 1 68.75 48 ASN B O 1
ATOM 3535 N N . GLU B 1 49 ? -6.27 12.422 10.094 1 67.5 49 GLU B N 1
ATOM 3536 C CA . GLU B 1 49 ? -6.223 13.828 9.688 1 67.5 49 GLU B CA 1
ATOM 3537 C C . GLU B 1 49 ? -6.309 13.969 8.172 1 67.5 49 GLU B C 1
ATOM 3539 O O . GLU B 1 49 ? -6.957 14.883 7.664 1 67.5 49 GLU B O 1
ATOM 3544 N N . GLU B 1 50 ? -5.703 12.969 7.562 1 71.12 50 GLU B N 1
ATOM 3545 C CA . GLU B 1 50 ? -5.77 13.023 6.105 1 71.12 50 GLU B CA 1
ATOM 3546 C C . GLU B 1 50 ? -7.199 12.82 5.605 1 71.12 50 GLU B C 1
ATOM 3548 O O . GLU B 1 50 ? -7.652 13.516 4.699 1 71.12 50 GLU B O 1
ATOM 3553 N N . ALA B 1 51 ? -7.828 11.852 6.207 1 77.12 51 ALA B N 1
ATOM 3554 C CA . ALA B 1 51 ? -9.211 11.57 5.824 1 77.12 51 ALA B CA 1
ATOM 3555 C C . ALA B 1 51 ? -10.117 12.75 6.168 1 77.12 51 ALA B C 1
ATOM 3557 O O . ALA B 1 51 ? -11.008 13.102 5.387 1 77.12 51 ALA B O 1
ATOM 3558 N N . GLN B 1 52 ? -9.812 13.398 7.219 1 73.62 52 GLN B N 1
ATOM 3559 C CA . GLN B 1 52 ? -10.602 14.547 7.637 1 73.62 52 GLN B CA 1
ATOM 3560 C C . GLN B 1 52 ? -10.445 15.711 6.66 1 73.62 52 GLN B C 1
ATOM 3562 O O . GLN B 1 52 ? -11.422 16.375 6.309 1 73.62 52 GLN B O 1
ATOM 3567 N N . GLU B 1 53 ? -9.25 15.836 6.32 1 72.88 53 GLU B N 1
ATOM 3568 C CA . GLU B 1 53 ? -8.984 16.906 5.363 1 72.88 53 GLU B CA 1
ATOM 3569 C C . GLU B 1 53 ? -9.633 16.625 4.016 1 72.88 53 GLU B C 1
ATOM 3571 O O . GLU B 1 53 ? -10.211 17.531 3.395 1 72.88 53 GLU B O 1
ATOM 3576 N N . MET B 1 54 ? -9.516 15.422 3.613 1 78.94 54 MET B N 1
ATOM 3577 C CA . MET B 1 54 ? -10.156 15.07 2.348 1 78.94 54 MET B CA 1
ATOM 3578 C C . MET B 1 54 ? -11.672 15.219 2.439 1 78.94 54 MET B C 1
ATOM 3580 O O . MET B 1 54 ? -12.305 15.695 1.497 1 78.94 54 MET B O 1
ATOM 3584 N N . PHE B 1 55 ? -12.18 14.852 3.557 1 79 55 PHE B N 1
ATOM 3585 C CA . PHE B 1 55 ? -13.617 14.992 3.748 1 79 55 PHE B CA 1
ATOM 3586 C C . PHE B 1 55 ? -14.031 16.453 3.645 1 79 55 PHE B C 1
ATOM 3588 O O . PHE B 1 55 ? -15.047 16.781 3.023 1 79 55 PHE B O 1
ATOM 3595 N N . LYS B 1 56 ? -13.234 17.297 4.289 1 73.56 56 LYS B N 1
ATOM 3596 C CA . LYS B 1 56 ? -13.5 18.734 4.191 1 73.56 56 LYS B CA 1
ATOM 3597 C C . LYS B 1 56 ? -13.461 19.203 2.742 1 73.56 56 LYS B C 1
ATOM 3599 O O . LYS B 1 56 ? -14.352 19.922 2.295 1 73.56 56 LYS B O 1
ATOM 3604 N N . LYS B 1 57 ? -12.531 18.656 1.985 1 76.38 57 LYS B N 1
ATOM 3605 C CA . LYS B 1 57 ? -12.375 19.031 0.585 1 76.38 57 LYS B CA 1
ATOM 3606 C C . LYS B 1 57 ? -13.586 18.594 -0.24 1 76.38 57 LYS B C 1
ATOM 3608 O O . LYS B 1 57 ? -14.117 19.375 -1.031 1 76.38 57 LYS B O 1
ATOM 3613 N N . ILE B 1 58 ? -13.891 17.469 0.019 1 81.12 58 ILE B N 1
ATOM 3614 C CA . ILE B 1 58 ? -14.992 16.922 -0.768 1 81.12 58 ILE B CA 1
ATOM 3615 C C . ILE B 1 58 ? -16.281 17.656 -0.425 1 81.12 58 ILE B C 1
ATOM 3617 O O . ILE B 1 58 ? -17.094 17.938 -1.309 1 81.12 58 ILE B O 1
ATOM 3621 N N . SER B 1 59 ? -16.406 18 0.832 1 76.12 59 SER B N 1
ATOM 3622 C CA . SER B 1 59 ? -17.609 18.734 1.258 1 76.12 59 SER B CA 1
ATOM 3623 C C . SER B 1 59 ? -17.672 20.109 0.621 1 76.12 59 SER B C 1
ATOM 3625 O O . SER B 1 59 ? -18.734 20.547 0.166 1 76.12 59 SER B O 1
ATOM 3627 N N . ILE B 1 60 ? -16.547 20.75 0.585 1 74.31 60 ILE B N 1
ATOM 3628 C CA . ILE B 1 60 ? -16.469 22.094 -0.004 1 74.31 60 ILE B CA 1
ATOM 3629 C C . ILE B 1 60 ? -16.719 22 -1.51 1 74.31 60 ILE B C 1
ATOM 3631 O O . ILE B 1 60 ? -17.5 22.766 -2.066 1 74.31 60 ILE B O 1
ATOM 3635 N N . ALA B 1 61 ? -16.016 21.062 -2.096 1 78.56 61 ALA B N 1
ATOM 3636 C CA . ALA B 1 61 ? -16.219 20.875 -3.529 1 78.56 61 ALA B CA 1
ATOM 3637 C C . ALA B 1 61 ? -17.688 20.609 -3.846 1 78.56 61 ALA B C 1
ATOM 3639 O O . ALA B 1 61 ? -18.25 21.203 -4.781 1 78.56 61 ALA B O 1
ATOM 3640 N N . TYR B 1 62 ? -18.266 19.797 -3.039 1 80.5 62 TYR B N 1
ATOM 3641 C CA . TYR B 1 62 ? -19.672 19.484 -3.242 1 80.5 62 TYR B CA 1
ATOM 3642 C C . TYR B 1 62 ? -20.547 20.719 -3.027 1 80.5 62 TYR B C 1
ATOM 3644 O O . TYR B 1 62 ? -21.484 20.969 -3.785 1 80.5 62 TYR B O 1
ATOM 3652 N N . ALA B 1 63 ? -20.172 21.453 -1.951 1 75.31 63 ALA B N 1
ATOM 3653 C CA . ALA B 1 63 ? -20.953 22.641 -1.64 1 75.31 63 ALA B CA 1
ATOM 3654 C C . ALA B 1 63 ? -20.938 23.625 -2.809 1 75.31 63 ALA B C 1
ATOM 3656 O O . ALA B 1 63 ? -21.922 24.328 -3.053 1 75.31 63 ALA B O 1
ATOM 3657 N N . ILE B 1 64 ? -19.844 23.594 -3.523 1 74.94 64 ILE B N 1
ATOM 3658 C CA . ILE B 1 64 ? -19.703 24.531 -4.637 1 74.94 64 ILE B CA 1
ATOM 3659 C C . ILE B 1 64 ? -20.312 23.922 -5.898 1 74.94 64 ILE B C 1
ATOM 3661 O O . ILE B 1 64 ? -21.109 24.562 -6.582 1 74.94 64 ILE B O 1
ATOM 3665 N N . LEU B 1 65 ? -19.969 22.797 -6.105 1 82 65 LEU B N 1
ATOM 3666 C CA . LEU B 1 65 ? -20.328 22.188 -7.379 1 82 65 LEU B CA 1
ATOM 3667 C C . LEU B 1 65 ? -21.781 21.719 -7.375 1 82 65 LEU B C 1
ATOM 3669 O O . LEU B 1 65 ? -22.375 21.516 -8.438 1 82 65 LEU B O 1
ATOM 3673 N N . SER B 1 66 ? -22.297 21.484 -6.215 1 80.06 66 SER B N 1
ATOM 3674 C CA . SER B 1 66 ? -23.672 21.016 -6.141 1 80.06 66 SER B CA 1
ATOM 3675 C C . SER B 1 66 ? -24.672 22.156 -6.355 1 80.06 66 SER B C 1
ATOM 3677 O O . SER B 1 66 ? -25.828 21.906 -6.68 1 80.06 66 SER B O 1
ATOM 3679 N N . ASP B 1 67 ? -24.203 23.406 -6.094 1 75.12 67 ASP B N 1
ATOM 3680 C CA . ASP B 1 67 ? -25.016 24.594 -6.352 1 75.12 67 ASP B CA 1
ATOM 3681 C C . ASP B 1 67 ? -24.734 25.172 -7.734 1 75.12 67 ASP B C 1
ATOM 3683 O O . ASP B 1 67 ? -23.609 25.594 -8.016 1 75.12 67 ASP B O 1
ATOM 3687 N N . PRO B 1 68 ? -25.812 25.109 -8.531 1 78.38 68 PRO B N 1
ATOM 3688 C CA . PRO B 1 68 ? -25.594 25.547 -9.914 1 78.38 68 PRO B CA 1
ATOM 3689 C C . PRO B 1 68 ? -24.984 26.938 -10 1 78.38 68 PRO B C 1
ATOM 3691 O O . PRO B 1 68 ? -24.141 27.203 -10.867 1 78.38 68 PRO B O 1
ATOM 3694 N N . ASN B 1 69 ? -25.469 27.844 -9.172 1 73 69 ASN B N 1
ATOM 3695 C CA . ASN B 1 69 ? -24.953 29.203 -9.219 1 73 69 ASN B CA 1
ATOM 3696 C C . ASN B 1 69 ? -23.484 29.25 -8.805 1 73 69 ASN B C 1
ATOM 3698 O O . ASN B 1 69 ? -22.672 29.906 -9.461 1 73 69 ASN B O 1
ATOM 3702 N N . LYS B 1 70 ? -23.156 28.625 -7.746 1 72.19 70 LYS B N 1
ATOM 3703 C CA . LYS B 1 70 ? -21.781 28.578 -7.281 1 72.19 70 LYS B CA 1
ATOM 3704 C C . LYS B 1 70 ? -20.891 27.859 -8.289 1 72.19 70 LYS B C 1
ATOM 3706 O O . LYS B 1 70 ? -19.75 28.266 -8.508 1 72.19 70 LYS B O 1
ATOM 3711 N N . ARG B 1 71 ? -21.453 26.828 -8.883 1 79.31 71 ARG B N 1
ATOM 3712 C CA . ARG B 1 71 ? -20.703 26.047 -9.875 1 79.31 71 ARG B CA 1
ATOM 3713 C C . ARG B 1 71 ? -20.375 26.906 -11.094 1 79.31 71 ARG B C 1
ATOM 3715 O O . ARG B 1 71 ? -19.234 26.875 -11.586 1 79.31 71 ARG B O 1
ATOM 3722 N N . ARG B 1 72 ? -21.328 27.578 -11.57 1 74.56 72 ARG B N 1
ATOM 3723 C CA . ARG B 1 72 ? -21.109 28.469 -12.703 1 74.56 72 ARG B CA 1
ATOM 3724 C C . ARG B 1 72 ? -20.016 29.484 -12.398 1 74.56 72 ARG B C 1
ATOM 3726 O O . ARG B 1 72 ? -19.156 29.75 -13.242 1 74.56 72 ARG B O 1
ATOM 3733 N N . GLN B 1 73 ? -20.141 30 -11.25 1 69.06 73 GLN B N 1
ATOM 3734 C CA . GLN B 1 73 ? -19.141 30.969 -10.859 1 69.06 73 GLN B CA 1
ATOM 3735 C C . GLN B 1 73 ? -17.75 30.328 -10.781 1 69.06 73 GLN B C 1
ATOM 3737 O O . GLN B 1 73 ? -16.766 30.938 -11.195 1 69.06 73 GLN B O 1
ATOM 3742 N N . TYR B 1 74 ? -17.781 29.172 -10.148 1 71.31 74 TYR B N 1
ATOM 3743 C CA . TYR B 1 74 ? -16.531 28.406 -10.086 1 71.31 74 TYR B CA 1
ATOM 3744 C C . TYR B 1 74 ? -15.984 28.156 -11.484 1 71.31 74 TYR B C 1
ATOM 3746 O O . TYR B 1 74 ? -14.773 28.266 -11.711 1 71.31 74 TYR B O 1
ATOM 3754 N N . ASP B 1 75 ? -16.812 27.734 -12.398 1 72.31 75 ASP B N 1
ATOM 3755 C CA . ASP B 1 75 ? -16.406 27.359 -13.742 1 72.31 75 ASP B CA 1
ATOM 3756 C C . ASP B 1 75 ? -15.914 28.578 -14.531 1 72.31 75 ASP B C 1
ATOM 3758 O O . ASP B 1 75 ? -15.047 28.453 -15.398 1 72.31 75 ASP B O 1
ATOM 3762 N N . VAL B 1 76 ? -16.547 29.625 -14.297 1 65.94 76 VAL B N 1
ATOM 3763 C CA . VAL B 1 76 ? -16.188 30.828 -15.039 1 65.94 76 VAL B CA 1
ATOM 3764 C C . VAL B 1 76 ? -14.93 31.453 -14.422 1 65.94 76 VAL B C 1
ATOM 3766 O O . VAL B 1 76 ? -14.016 31.859 -15.141 1 65.94 76 VAL B O 1
ATOM 3769 N N . SER B 1 77 ? -14.938 31.578 -13.156 1 59.34 77 SER B N 1
ATOM 3770 C CA . SER B 1 77 ? -13.898 32.344 -12.484 1 59.34 77 SER B CA 1
ATOM 3771 C C . SER B 1 77 ? -12.766 31.453 -12 1 59.34 77 SER B C 1
ATOM 3773 O O . SER B 1 77 ? -11.648 31.922 -11.758 1 59.34 77 SER B O 1
ATOM 3775 N N . GLY B 1 78 ? -12.82 30.094 -12.25 1 52.94 78 GLY B N 1
ATOM 3776 C CA . GLY B 1 78 ? -11.852 29.156 -11.727 1 52.94 78 GLY B CA 1
ATOM 3777 C C . GLY B 1 78 ? -11.633 29.297 -10.234 1 52.94 78 GLY B C 1
ATOM 3778 O O . GLY B 1 78 ? -12.117 30.25 -9.617 1 52.94 78 GLY B O 1
ATOM 3779 N N . PRO B 1 79 ? -11.109 28.109 -9.625 1 50.94 79 PRO B N 1
ATOM 3780 C CA . PRO B 1 79 ? -10.75 28.344 -8.219 1 50.94 79 PRO B CA 1
ATOM 3781 C C . PRO B 1 79 ? -9.828 29.531 -8.039 1 50.94 79 PRO B C 1
ATOM 3783 O O . PRO B 1 79 ? -9.93 30.266 -7.047 1 50.94 79 PRO B O 1
ATOM 3786 N N . SER B 1 80 ? -8.789 29.5 -8.805 1 45.84 80 SER B N 1
ATOM 3787 C CA . SER B 1 80 ? -7.598 30.344 -8.734 1 45.84 80 SER B CA 1
ATOM 3788 C C . SER B 1 80 ? -7.891 31.75 -9.219 1 45.84 80 SER B C 1
ATOM 3790 O O . SER B 1 80 ? -7.32 32.719 -8.711 1 45.84 80 SER B O 1
ATOM 3792 N N . SER B 1 81 ? -8.406 31.812 -10.438 1 42 81 SER B N 1
AT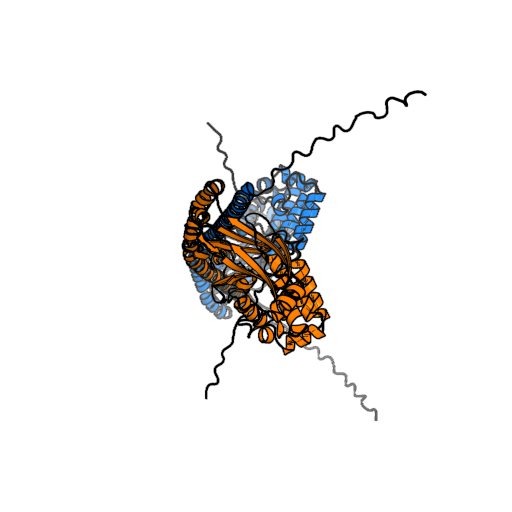OM 3793 C CA . SER B 1 81 ? -8.422 33.156 -11 1 42 81 SER B CA 1
ATOM 3794 C C . SER B 1 81 ? -9 34.156 -10.016 1 42 81 SER B C 1
ATOM 3796 O O . SER B 1 81 ? -8.57 35.312 -9.977 1 42 81 SER B O 1
ATOM 3798 N N . ALA B 1 82 ? -10.008 33.906 -9.367 1 38.5 82 ALA B N 1
ATOM 3799 C CA . ALA B 1 82 ? -10.461 34.812 -8.32 1 38.5 82 ALA B CA 1
ATOM 3800 C C . ALA B 1 82 ? -9.453 34.875 -7.168 1 38.5 82 ALA B C 1
ATOM 3802 O O . ALA B 1 82 ? -9.297 35.906 -6.516 1 38.5 82 ALA B O 1
ATOM 3803 N N . LEU B 1 83 ? -8.773 33.719 -6.93 1 42.81 83 LEU B N 1
ATOM 3804 C CA . LEU B 1 83 ? -7.812 33.625 -5.836 1 42.81 83 LEU B CA 1
ATOM 3805 C C . LEU B 1 83 ? -6.406 33.969 -6.32 1 42.81 83 LEU B C 1
ATOM 3807 O O . LEU B 1 83 ? -5.488 34.125 -5.516 1 42.81 83 LEU B O 1
ATOM 3811 N N . THR B 1 84 ? -5.953 33.656 -7.484 1 39.75 84 THR B N 1
ATOM 3812 C CA . THR B 1 84 ? -4.602 33.844 -8 1 39.75 84 THR B CA 1
ATOM 3813 C C . THR B 1 84 ? -4.062 35.219 -7.629 1 39.75 84 THR B C 1
ATOM 3815 O O . THR B 1 84 ? -2.855 35.406 -7.441 1 39.75 84 THR B O 1
ATOM 3818 N N . ASP B 1 85 ? -4.809 36.281 -7.891 1 38.53 85 ASP B N 1
ATOM 3819 C CA . ASP B 1 85 ? -4.238 37.594 -7.633 1 38.53 85 ASP B CA 1
ATOM 3820 C C . ASP B 1 85 ? -4.082 37.844 -6.133 1 38.53 85 ASP B C 1
ATOM 3822 O O . ASP B 1 85 ? -4.066 39 -5.688 1 38.53 85 ASP B O 1
ATOM 3826 N N . PHE B 1 86 ? -4.121 36.844 -5.414 1 40.03 86 PHE B N 1
ATOM 3827 C CA . PHE B 1 86 ? -4.258 37.094 -3.982 1 40.03 86 PHE B CA 1
ATOM 3828 C C . PHE B 1 86 ? -2.953 37.594 -3.393 1 40.03 86 PHE B C 1
ATOM 3830 O O . PHE B 1 86 ? -2.781 37.625 -2.174 1 40.03 86 PHE B O 1
ATOM 3837 N N . GLU B 1 87 ? -2.061 37.812 -4.086 1 44.62 87 GLU B N 1
ATOM 3838 C CA . GLU B 1 87 ? -1.04 38.531 -3.346 1 44.62 87 GLU B CA 1
ATOM 3839 C C . GLU B 1 87 ? -1.638 39.75 -2.643 1 44.62 87 GLU B C 1
ATOM 3841 O O . GLU B 1 87 ? -2.076 40.688 -3.297 1 44.62 87 GLU B O 1
ATOM 3846 N N . GLY B 1 88 ? -1.987 39.562 -1.403 1 58.91 88 GLY B N 1
ATOM 3847 C CA . GLY B 1 88 ? -2.436 40.625 -0.523 1 58.91 88 GLY B CA 1
ATOM 3848 C C . GLY B 1 88 ? -3.859 41.062 -0.801 1 58.91 88 GLY B C 1
ATOM 3849 O O . GLY B 1 88 ? -4.094 42.219 -1.183 1 58.91 88 GLY B O 1
ATOM 3850 N N . LEU B 1 89 ? -4.816 40.156 -0.734 1 60.66 89 LEU B N 1
ATOM 3851 C CA . LEU B 1 89 ? -6.211 40.438 -1.064 1 60.66 89 LEU B CA 1
ATOM 3852 C C . LEU B 1 89 ? -6.82 41.438 -0.104 1 60.66 89 LEU B C 1
ATOM 3854 O O . LEU B 1 89 ? -6.629 41.344 1.111 1 60.66 89 LEU B O 1
ATOM 3858 N N . ASP B 1 90 ? -7.293 42.5 -0.774 1 62.38 90 ASP B N 1
ATOM 3859 C CA . ASP B 1 90 ? -8.133 43.406 -0.012 1 62.38 90 ASP B CA 1
ATOM 3860 C C . ASP B 1 90 ? -9.578 42.938 0.041 1 62.38 90 ASP B C 1
ATOM 3862 O O . ASP B 1 90 ? -10.312 43.031 -0.943 1 62.38 90 ASP B O 1
ATOM 3866 N N . ILE B 1 91 ? -9.977 42.375 1.12 1 66.25 91 ILE B N 1
ATOM 3867 C CA . ILE B 1 91 ? -11.289 41.75 1.312 1 66.25 91 ILE B CA 1
ATOM 3868 C C . ILE B 1 91 ? -12.383 42.781 1.044 1 66.25 91 ILE B C 1
ATOM 3870 O O . ILE B 1 91 ? -13.469 42.438 0.577 1 66.25 91 ILE B O 1
ATOM 3874 N N . SER B 1 92 ? -12.055 44.031 1.373 1 65.38 92 SER B N 1
ATOM 3875 C CA . SER B 1 92 ? -13.047 45.094 1.195 1 65.38 92 SER B CA 1
ATOM 3876 C C . SER B 1 92 ? -13.469 45.219 -0.266 1 65.38 92 SER B C 1
ATOM 3878 O O . SER B 1 92 ? -14.555 45.688 -0.567 1 65.38 92 SER B O 1
ATOM 3880 N N . GLU B 1 93 ? -12.656 44.75 -1.14 1 63.31 93 GLU B N 1
ATOM 3881 C CA . GLU B 1 93 ? -12.906 44.875 -2.572 1 63.31 93 GLU B CA 1
ATOM 3882 C C . GLU B 1 93 ? -13.656 43.656 -3.1 1 63.31 93 GLU B C 1
ATOM 3884 O O . GLU B 1 93 ? -14.117 43.656 -4.246 1 63.31 93 GLU B O 1
ATOM 3889 N N . LEU B 1 94 ? -13.758 42.812 -2.172 1 66.31 94 LEU B N 1
ATOM 3890 C CA . LEU B 1 94 ? -14.438 41.594 -2.596 1 66.31 94 LEU B CA 1
ATOM 3891 C C . LEU B 1 94 ? -15.945 41.75 -2.438 1 66.31 94 LEU B C 1
ATOM 3893 O O . LEU B 1 94 ? -16.422 42.281 -1.442 1 66.31 94 LEU B O 1
ATOM 3897 N N . GLY B 1 95 ? -16.641 41.469 -3.459 1 63.72 95 GLY B N 1
ATOM 3898 C CA . GLY B 1 95 ? -18.078 41.406 -3.32 1 63.72 95 GLY B CA 1
ATOM 3899 C C . GLY B 1 95 ? -18.531 40.25 -2.443 1 63.72 95 GLY B C 1
ATOM 3900 O O . GLY B 1 95 ? -17.719 39.594 -1.803 1 63.72 95 GLY B O 1
ATOM 3901 N N . GLY B 1 96 ? -19.781 40.156 -2.207 1 63.28 96 GLY B N 1
ATOM 3902 C CA . GLY B 1 96 ? -20.344 39.094 -1.369 1 63.28 96 GLY B CA 1
ATOM 3903 C C . GLY B 1 96 ? -19.906 37.719 -1.766 1 63.28 96 GLY B C 1
ATOM 3904 O O . GLY B 1 96 ? -19.547 36.906 -0.908 1 63.28 96 GLY B O 1
ATOM 3905 N N . VAL B 1 97 ? -19.922 37.531 -3.037 1 60.09 97 VAL B N 1
ATOM 3906 C CA . VAL B 1 97 ? -19.562 36.219 -3.549 1 60.09 97 VAL B CA 1
ATOM 3907 C C . VAL B 1 97 ? -18.094 35.938 -3.295 1 60.09 97 VAL B C 1
ATOM 3909 O O . VAL B 1 97 ? -17.719 34.844 -2.875 1 60.09 97 VAL B O 1
ATOM 3912 N N . GLY B 1 98 ? -17.297 36.812 -3.533 1 63.66 98 GLY B N 1
ATOM 3913 C CA . GLY B 1 98 ? -15.867 36.688 -3.27 1 63.66 98 GLY B CA 1
ATOM 3914 C C . GLY B 1 98 ? -15.562 36.375 -1.815 1 63.66 98 GLY B C 1
ATOM 3915 O O . GLY B 1 98 ? -14.711 35.562 -1.519 1 63.66 98 GLY B O 1
ATOM 3916 N N . ARG B 1 99 ? -16.312 37 -0.995 1 70.81 99 ARG B N 1
ATOM 3917 C CA . ARG B 1 99 ? -16.125 36.812 0.437 1 70.81 99 ARG B CA 1
ATOM 3918 C C . ARG B 1 99 ? -16.547 35.406 0.857 1 70.81 99 ARG B C 1
ATOM 3920 O O . ARG B 1 99 ? -15.898 34.781 1.71 1 70.81 99 ARG B O 1
ATOM 3927 N N . PHE B 1 100 ? -17.531 35.062 0.145 1 66.31 100 PHE B N 1
ATOM 3928 C CA . PHE B 1 100 ? -18 33.719 0.439 1 66.31 100 PHE B CA 1
ATOM 3929 C C . PHE B 1 100 ? -16.953 32.656 0.052 1 66.31 100 PHE B C 1
ATOM 3931 O O . PHE B 1 100 ? -16.656 31.75 0.831 1 66.31 100 PHE B O 1
ATOM 3938 N N . PHE B 1 101 ? -16.375 32.875 -1.061 1 65.19 101 PHE B N 1
ATOM 3939 C CA . PHE B 1 101 ? -15.352 31.938 -1.525 1 65.19 101 PHE B CA 1
ATOM 3940 C C . PHE B 1 101 ? -14.109 32.031 -0.65 1 65.19 101 PHE B C 1
ATOM 3942 O O . PHE B 1 101 ? -13.5 30.984 -0.334 1 65.19 101 PHE B O 1
ATOM 3949 N N . GLY B 1 102 ? -13.758 33.156 -0.289 1 69.88 102 GLY B N 1
ATOM 3950 C CA . GLY B 1 102 ? -12.625 33.312 0.604 1 69.88 102 GLY B CA 1
ATOM 3951 C C . GLY B 1 102 ? -12.805 32.625 1.933 1 69.88 102 GLY B C 1
ATOM 3952 O O . GLY B 1 102 ? -11.898 31.922 2.406 1 69.88 102 GLY B O 1
ATOM 3953 N N . ALA B 1 103 ? -14.031 32.719 2.395 1 71.38 103 ALA B N 1
ATOM 3954 C CA . ALA B 1 103 ? -14.344 32.094 3.664 1 71.38 103 ALA B CA 1
ATOM 3955 C C . ALA B 1 103 ? -14.273 30.562 3.539 1 71.38 103 ALA B C 1
ATOM 3957 O O . ALA B 1 103 ? -13.773 29.891 4.434 1 71.38 103 ALA B O 1
ATOM 3958 N N . MET B 1 104 ? -14.664 30.156 2.445 1 66.62 104 MET B N 1
ATOM 3959 C CA . MET B 1 104 ? -14.688 28.719 2.211 1 66.62 104 MET B CA 1
ATOM 3960 C C . MET B 1 104 ? -13.266 28.156 2.092 1 66.62 104 MET B C 1
ATOM 3962 O O . MET B 1 104 ? -12.945 27.125 2.684 1 66.62 104 MET B O 1
ATOM 3966 N N . PHE B 1 105 ? -12.562 28.938 1.416 1 68.69 105 PHE B N 1
ATOM 3967 C CA . PHE B 1 105 ? -11.188 28.484 1.232 1 68.69 105 PHE B CA 1
ATOM 3968 C C . PHE B 1 105 ? -10.43 28.516 2.553 1 68.69 105 PHE B C 1
ATOM 3970 O O . PHE B 1 105 ? -9.625 27.625 2.834 1 68.69 105 PHE B O 1
ATOM 3977 N N . THR B 1 106 ? -10.695 29.5 3.299 1 71.19 106 THR B N 1
ATOM 3978 C CA . THR B 1 106 ? -10.062 29.594 4.609 1 71.19 106 THR B CA 1
ATOM 3979 C C . THR B 1 106 ? -10.477 28.422 5.5 1 71.19 106 THR B C 1
ATOM 3981 O O . THR B 1 106 ? -9.656 27.859 6.223 1 71.19 106 THR B O 1
ATOM 3984 N N . LYS B 1 107 ? -11.648 28.078 5.27 1 67.38 107 LYS B N 1
ATOM 3985 C CA . LYS B 1 107 ? -12.141 26.969 6.062 1 67.38 107 LYS B CA 1
ATOM 3986 C C . LYS B 1 107 ? -11.484 25.656 5.633 1 67.38 107 LYS B C 1
ATOM 3988 O O . LYS B 1 107 ? -11.281 24.75 6.453 1 67.38 107 LYS B O 1
ATOM 3993 N N . LEU B 1 108 ? -11.164 25.641 4.445 1 63.22 108 LEU B N 1
ATOM 3994 C CA . LEU B 1 108 ? -10.492 24.469 3.91 1 63.22 108 LEU B CA 1
ATOM 3995 C C . LEU B 1 108 ? -9.023 24.453 4.316 1 63.22 108 LEU B C 1
ATOM 3997 O O . LEU B 1 108 ? -8.305 23.484 4.016 1 63.22 108 LEU B O 1
ATOM 4001 N N . GLY B 1 109 ? -8.75 25.578 4.984 1 64.31 109 GLY B N 1
ATOM 4002 C CA . GLY B 1 109 ? -7.379 25.625 5.473 1 64.31 109 GLY B CA 1
ATOM 4003 C C . GLY B 1 109 ? -6.406 26.219 4.473 1 64.31 109 GLY B C 1
ATOM 4004 O O . GLY B 1 109 ? -5.191 26.078 4.617 1 64.31 109 GLY B O 1
ATOM 4005 N N . ILE B 1 110 ? -6.973 26.719 3.451 1 65.81 110 ILE B N 1
ATOM 4006 C CA . ILE B 1 110 ? -6.113 27.375 2.479 1 65.81 110 ILE B CA 1
ATOM 4007 C C . ILE B 1 110 ? -5.875 28.828 2.9 1 65.81 110 ILE B C 1
ATOM 4009 O O . ILE B 1 110 ? -6.812 29.625 2.961 1 65.81 110 ILE B O 1
ATOM 4013 N N . PRO B 1 111 ? -4.664 29.047 3.213 1 68.12 111 PRO B N 1
ATOM 4014 C CA . PRO B 1 111 ? -4.395 30.422 3.656 1 68.12 111 PRO B CA 1
ATOM 4015 C C . PRO B 1 111 ? -4.508 31.438 2.525 1 68.12 111 PRO B C 1
ATOM 4017 O O . PRO B 1 111 ? -3.967 31.219 1.438 1 68.12 111 PRO B O 1
ATOM 4020 N N . ILE B 1 112 ? -5.348 32.344 2.621 1 72 112 ILE B N 1
ATOM 4021 C CA . ILE B 1 112 ? -5.453 33.469 1.696 1 72 112 ILE B CA 1
ATOM 4022 C C . ILE B 1 112 ? -4.754 34.688 2.289 1 72 112 ILE B C 1
ATOM 4024 O O . ILE B 1 112 ? -5.168 35.188 3.332 1 72 112 ILE B O 1
ATOM 4028 N N . PRO B 1 113 ? -3.756 35.094 1.626 1 76.25 113 PRO B N 1
ATOM 4029 C CA . PRO B 1 113 ? -3.074 36.281 2.16 1 76.25 113 PRO B CA 1
ATOM 4030 C C . PRO B 1 113 ? -3.93 37.531 2.074 1 76.25 113 PRO B C 1
ATOM 4032 O O . PRO B 1 113 ? -4.562 37.781 1.046 1 76.25 113 PRO B O 1
ATOM 4035 N N . THR B 1 114 ? -4.055 38.125 3.137 1 82.31 114 THR B N 1
ATOM 4036 C CA . THR B 1 114 ? -4.832 39.375 3.201 1 82.31 114 THR B CA 1
ATOM 4037 C C . THR B 1 114 ? -3.959 40.531 3.643 1 82.31 114 THR B C 1
ATOM 4039 O O . THR B 1 114 ? -2.895 40.344 4.23 1 82.31 114 THR B O 1
ATOM 4042 N N . GLN B 1 115 ? -4.359 41.75 3.242 1 83 115 GLN B N 1
ATOM 4043 C CA . GLN B 1 115 ? -3.648 42.969 3.637 1 83 115 GLN B CA 1
ATOM 4044 C C . GLN B 1 115 ? -4.484 43.812 4.602 1 83 115 GLN B C 1
ATOM 4046 O O . GLN B 1 115 ? -5.715 43.719 4.602 1 83 115 GLN B O 1
ATOM 4051 N N . ILE B 1 116 ? -3.777 44.562 5.352 1 88.25 116 ILE B N 1
ATOM 4052 C CA . ILE B 1 116 ? -4.461 45.5 6.25 1 88.25 116 ILE B CA 1
ATOM 4053 C C . ILE B 1 116 ? -4.988 46.688 5.461 1 88.25 116 ILE B C 1
ATOM 4055 O O . ILE B 1 116 ? -4.273 47.25 4.637 1 88.25 116 ILE B O 1
ATOM 4059 N N . GLY B 1 117 ? -6.176 47.125 5.695 1 84.94 117 GLY B N 1
ATOM 4060 C CA . GLY B 1 117 ? -6.816 48.219 4.961 1 84.94 117 GLY B CA 1
ATOM 4061 C C . GLY B 1 117 ? -6.168 49.562 5.191 1 84.94 117 GLY B C 1
ATOM 4062 O O . GLY B 1 117 ? -5.645 49.812 6.273 1 84.94 117 GLY B O 1
ATOM 4063 N N . PRO B 1 118 ? -6.277 50.406 4.203 1 85.38 118 PRO B N 1
ATOM 4064 C CA . PRO B 1 118 ? -5.684 51.75 4.328 1 85.38 118 PRO B CA 1
ATOM 4065 C C . PRO B 1 118 ? -6.316 52.562 5.441 1 85.38 118 PRO B C 1
ATOM 4067 O O . PRO B 1 118 ? -5.637 53.375 6.086 1 85.38 118 PRO B O 1
ATOM 4070 N N . LYS B 1 119 ? -7.52 52.344 5.598 1 85.69 119 LYS B N 1
ATOM 4071 C CA . LYS B 1 119 ? -8.219 53.094 6.656 1 85.69 119 LYS B CA 1
ATOM 4072 C C . LYS B 1 119 ? -7.598 52.812 8.023 1 85.69 119 LYS B C 1
ATOM 4074 O O . LYS B 1 119 ? -7.363 53.719 8.805 1 85.69 119 LYS B O 1
ATOM 4079 N N . VAL B 1 120 ? -7.359 51.562 8.234 1 89.19 120 VAL B N 1
ATOM 4080 C CA . VAL B 1 120 ? -6.789 51.156 9.516 1 89.19 120 VAL B CA 1
ATOM 4081 C C . VAL B 1 120 ? -5.375 51.688 9.656 1 89.19 120 VAL B C 1
ATOM 4083 O O . VAL B 1 120 ? -4.988 52.156 10.734 1 89.19 120 VAL B O 1
ATOM 4086 N N . LEU B 1 121 ? -4.652 51.75 8.641 1 90.19 121 LEU B N 1
ATOM 4087 C CA . LEU B 1 121 ? -3.291 52.281 8.664 1 90.19 121 LEU B CA 1
ATOM 4088 C C . LEU B 1 121 ? -3.293 53.781 8.93 1 90.19 121 LEU B C 1
ATOM 4090 O O . LEU B 1 121 ? -2.436 54.281 9.656 1 90.19 121 LEU B O 1
ATOM 4094 N N . ALA B 1 122 ? -4.227 54.406 8.32 1 87.81 122 ALA B N 1
ATOM 4095 C CA . ALA B 1 122 ? -4.359 55.844 8.547 1 87.81 122 ALA B CA 1
ATOM 4096 C C . ALA B 1 122 ? -4.703 56.156 10.008 1 87.81 122 ALA B C 1
ATOM 4098 O O . ALA B 1 122 ? -4.164 57.062 10.602 1 87.81 122 ALA B O 1
ATOM 4099 N N . GLN B 1 123 ? -5.566 55.375 10.508 1 87.75 123 GLN B N 1
ATOM 4100 C CA . GLN B 1 123 ? -5.938 55.5 11.906 1 87.75 123 GLN B CA 1
ATOM 4101 C C . GLN B 1 123 ? -4.73 55.312 12.82 1 87.75 123 GLN B C 1
ATOM 4103 O O . GLN B 1 123 ? -4.547 56.062 13.789 1 87.75 123 GLN B O 1
ATOM 4108 N N . ALA B 1 124 ? -3.943 54.375 12.516 1 90.69 124 ALA B N 1
ATOM 4109 C CA . ALA B 1 124 ? -2.74 54.094 13.305 1 90.69 124 ALA B CA 1
ATOM 4110 C C . ALA B 1 124 ? -1.791 55.281 13.281 1 90.69 124 ALA B C 1
ATOM 4112 O O . ALA B 1 124 ? -1.246 55.656 14.32 1 90.69 124 ALA B O 1
ATOM 4113 N N . ARG B 1 125 ? -1.59 55.875 12.188 1 89.44 125 ARG B N 1
ATOM 4114 C CA . ARG B 1 125 ? -0.719 57.031 12.047 1 89.44 125 ARG B CA 1
ATOM 4115 C C . ARG B 1 125 ? -1.235 58.219 12.875 1 89.44 125 ARG B C 1
ATOM 4117 O O . ARG B 1 125 ? -0.459 58.875 13.539 1 89.44 125 ARG B O 1
ATOM 4124 N N . ASP B 1 126 ? -2.502 58.344 12.758 1 86.94 126 ASP B N 1
ATOM 4125 C CA . ASP B 1 126 ? -3.117 59.438 13.508 1 86.94 126 ASP B CA 1
ATOM 4126 C C . ASP B 1 126 ? -2.926 59.25 15.008 1 86.94 126 ASP B C 1
ATOM 4128 O O . ASP B 1 126 ? -2.639 60.219 15.734 1 86.94 126 ASP B O 1
ATOM 4132 N N . LEU B 1 127 ? -3.111 58.094 15.445 1 86.31 127 LEU B N 1
ATOM 4133 C CA . LEU B 1 127 ? -3.01 57.781 16.875 1 86.31 127 LEU B CA 1
ATOM 4134 C C . LEU B 1 127 ? -1.575 57.938 17.359 1 86.31 127 LEU B C 1
ATOM 4136 O O . LEU B 1 127 ? -1.347 58.438 18.469 1 86.31 127 LEU B O 1
ATOM 4140 N N . CYS B 1 128 ? -0.631 57.625 16.547 1 86.5 128 CYS B N 1
ATOM 4141 C CA . CYS B 1 128 ? 0.769 57.656 16.953 1 86.5 128 CYS B CA 1
ATOM 4142 C C . CYS B 1 128 ? 1.316 59.094 16.875 1 86.5 128 CYS B C 1
ATOM 4144 O O . CYS B 1 128 ? 2.148 59.469 17.703 1 86.5 128 CYS B O 1
ATOM 4146 N N . MET B 1 129 ? 0.987 59.938 15.859 1 81 129 MET B N 1
ATOM 4147 C CA . MET B 1 129 ? 1.512 61.281 15.672 1 81 129 MET B CA 1
ATOM 4148 C C . MET B 1 129 ? 0.704 62.281 16.484 1 81 129 MET B C 1
ATOM 4150 O O . MET B 1 129 ? 1.077 63.469 16.562 1 81 129 MET B O 1
ATOM 4154 N N . GLY B 1 130 ? 0.051 62.031 17.469 1 67.88 130 GLY B N 1
ATOM 4155 C CA . GLY B 1 130 ? -0.653 62.969 18.359 1 67.88 130 GLY B CA 1
ATOM 4156 C C . GLY B 1 130 ? -1.719 63.781 17.656 1 67.88 130 GLY B C 1
ATOM 4157 O O . GLY B 1 130 ? -2.283 64.688 18.234 1 67.88 130 GLY B O 1
ATOM 4158 N N . LYS B 1 131 ? -1.767 63.844 16.359 1 52.75 131 LYS B N 1
ATOM 4159 C CA . LYS B 1 131 ? -2.703 64.75 15.664 1 52.75 131 LYS B CA 1
ATOM 4160 C C . LYS B 1 131 ? -4.148 64.375 15.984 1 52.75 131 LYS B C 1
ATOM 4162 O O . LYS B 1 131 ? -4.867 63.812 15.133 1 52.75 131 LYS B O 1
ATOM 4167 N N . ILE B 1 132 ? -4.473 63.906 17.141 1 47.78 132 ILE B N 1
ATOM 4168 C CA . ILE B 1 132 ? -5.91 63.812 17.359 1 47.78 132 ILE B CA 1
ATOM 4169 C C . ILE B 1 132 ? -6.555 65.188 17.156 1 47.78 132 ILE B C 1
ATOM 4171 O O . ILE B 1 132 ? -6.305 66.125 17.922 1 47.78 132 ILE B O 1
ATOM 4175 N N . THR B 1 133 ? -6.664 65.75 16.078 1 42.66 133 THR B N 1
ATOM 4176 C CA . THR B 1 133 ? -7.465 66.938 15.891 1 42.66 133 THR B CA 1
ATOM 4177 C C . THR B 1 133 ? -8.75 66.875 16.703 1 42.66 133 THR B C 1
ATOM 4179 O O . THR B 1 133 ? -9.211 65.75 17.062 1 42.66 133 THR B O 1
ATOM 4182 N N . HIS B 1 134 ? -9.234 68 17.359 1 44 134 HIS B N 1
ATOM 4183 C CA . HIS B 1 134 ? -10.477 68.188 18.094 1 44 134 HIS B CA 1
ATOM 4184 C C . HIS B 1 134 ? -11.617 67.375 17.453 1 44 134 HIS B C 1
ATOM 4186 O O . HIS B 1 134 ? -12.469 66.875 18.156 1 44 134 HIS B O 1
ATOM 4192 N N . THR B 1 135 ? -11.883 67.5 16.125 1 43.47 135 THR B N 1
ATOM 4193 C CA . THR B 1 135 ? -12.984 66.875 15.398 1 43.47 135 THR B CA 1
ATOM 4194 C C . THR B 1 135 ? -12.844 65.312 15.391 1 43.47 135 THR B C 1
ATOM 4196 O O . THR B 1 135 ? -13.844 64.625 15.422 1 43.47 135 THR B O 1
ATOM 4199 N N . ALA B 1 136 ? -11.664 64.812 15.219 1 43.91 136 ALA B N 1
ATOM 4200 C CA . ALA B 1 136 ? -11.453 63.375 15.141 1 43.91 136 ALA B CA 1
ATOM 4201 C C . ALA B 1 136 ? -11.477 62.75 16.531 1 43.91 136 ALA B C 1
ATOM 4203 O O . ALA B 1 136 ? -11.727 61.562 16.672 1 43.91 136 ALA B O 1
ATOM 4204 N N . ARG B 1 137 ? -11.047 63.438 17.625 1 43.72 137 ARG B N 1
ATOM 4205 C CA . ARG B 1 137 ? -11.234 62.938 18.984 1 43.72 137 ARG B CA 1
ATOM 4206 C C . ARG B 1 137 ? -12.703 62.625 19.25 1 43.72 137 ARG B C 1
ATOM 4208 O O . ARG B 1 137 ? -13.016 61.625 19.906 1 43.72 137 ARG B O 1
ATOM 4215 N N . TYR B 1 138 ? -13.539 63.594 18.891 1 42.75 138 TYR B N 1
ATOM 4216 C CA . TYR B 1 138 ? -14.969 63.406 19.094 1 42.75 138 TYR B CA 1
ATOM 4217 C C . TYR B 1 138 ? -15.484 62.25 18.266 1 42.75 138 TYR B C 1
ATOM 4219 O O . TYR B 1 138 ? -16.281 61.438 18.734 1 42.75 138 TYR B O 1
ATOM 4227 N N . GLU B 1 139 ? -15.195 62.219 16.938 1 42.75 139 GLU B N 1
ATOM 4228 C CA . GLU B 1 139 ? -15.688 61.125 16.109 1 42.75 139 GLU B CA 1
ATOM 4229 C C . GLU B 1 139 ? -14.977 59.812 16.453 1 42.75 139 GLU B C 1
ATOM 4231 O O . GLU B 1 139 ? -15.578 58.75 16.391 1 42.75 139 GLU B O 1
ATOM 4236 N N . VAL B 1 140 ? -13.695 59.844 16.672 1 43.31 140 VAL B N 1
ATOM 4237 C CA . VAL B 1 140 ? -12.961 58.656 17.094 1 43.31 140 VAL B CA 1
ATOM 4238 C C . VAL B 1 140 ? -13.477 58.188 18.453 1 43.31 140 VAL B C 1
ATOM 4240 O O . VAL B 1 140 ? -13.602 56.969 18.703 1 43.31 140 VAL B O 1
ATOM 4243 N N . LYS B 1 141 ? -13.648 59.062 19.438 1 44.66 141 LYS B N 1
ATOM 4244 C CA . LYS B 1 141 ? -14.281 58.594 20.672 1 44.66 141 LYS B CA 1
ATOM 4245 C C . LYS B 1 141 ? -15.648 57.969 20.406 1 44.66 141 LYS B C 1
ATOM 4247 O O . LYS B 1 141 ? -16.062 57.062 21.094 1 44.66 141 LYS B O 1
ATOM 4252 N N . LYS B 1 142 ? -16.469 58.562 19.594 1 44.22 142 LYS B N 1
ATOM 4253 C CA . LYS B 1 142 ? -17.781 58.031 19.281 1 44.22 142 LYS B CA 1
ATOM 4254 C C . LYS B 1 142 ? -17.672 56.719 18.484 1 44.22 142 LYS B C 1
ATOM 4256 O O . LYS B 1 142 ? -18.453 55.812 18.688 1 44.22 142 LYS B O 1
ATOM 4261 N N . ARG B 1 143 ? -17.062 56.75 17.234 1 43.19 143 ARG B N 1
ATOM 4262 C CA . ARG B 1 143 ? -17 55.594 16.344 1 43.19 143 ARG B CA 1
ATOM 4263 C C . ARG B 1 143 ? -15.93 54.625 16.812 1 43.19 143 ARG B C 1
ATOM 4265 O O . ARG B 1 143 ? -16.016 53.406 16.516 1 43.19 143 ARG B O 1
ATOM 4272 N N . PHE B 1 144 ? -14.617 55.156 17.266 1 46.62 144 PHE B N 1
ATOM 4273 C CA . PHE B 1 144 ? -13.492 54.312 17.688 1 46.62 144 PHE B CA 1
ATOM 4274 C C . PHE B 1 144 ? -13.57 54 19.172 1 46.62 144 PHE B C 1
ATOM 4276 O O . PHE B 1 144 ? -13.719 54.906 20 1 46.62 144 PHE B O 1
ATOM 4283 N N . LYS B 1 145 ? -14.102 53.125 19.531 1 51.12 145 LYS B N 1
ATOM 4284 C CA . LYS B 1 145 ? -13.82 52.688 20.891 1 51.12 145 LYS B CA 1
ATOM 4285 C C . LYS B 1 145 ? -12.414 53.062 21.312 1 51.12 145 LYS B C 1
ATOM 4287 O O . LYS B 1 145 ? -11.43 52.688 20.672 1 51.12 145 LYS B O 1
ATOM 4292 N N . GLY B 1 146 ? -12.078 54.375 21.609 1 58.94 146 GLY B N 1
ATOM 4293 C CA . GLY B 1 146 ? -10.859 55 22.062 1 58.94 146 GLY B CA 1
ATOM 4294 C C . GLY B 1 146 ? -9.719 54.031 22.297 1 58.94 146 GLY B C 1
ATOM 4295 O O . GLY B 1 146 ? -9.898 52.812 22.203 1 58.94 146 GLY B O 1
ATOM 4296 N N . LEU B 1 147 ? -8.453 54.625 22.156 1 79.44 147 LEU B N 1
ATOM 4297 C CA . LEU B 1 147 ? -7.223 53.938 22.578 1 79.44 147 LEU B CA 1
ATOM 4298 C C . LEU B 1 147 ? -7.316 53.5 24.031 1 79.44 147 LEU B C 1
ATOM 4300 O O . LEU B 1 147 ? -7.434 54.344 24.938 1 79.44 147 LEU B O 1
ATOM 4304 N N . ARG B 1 148 ? -7.547 52.25 24.109 1 87.56 148 ARG B N 1
ATOM 4305 C CA . ARG B 1 148 ? -7.609 51.688 25.453 1 87.56 148 ARG B CA 1
ATOM 4306 C C . ARG B 1 148 ? -6.23 51.219 25.906 1 87.56 148 ARG B C 1
ATOM 4308 O O . ARG B 1 148 ? -5.457 50.688 25.125 1 87.56 148 ARG B O 1
ATOM 4315 N N . GLU B 1 149 ? -5.941 51.5 27.141 1 91.19 149 GLU B N 1
ATOM 4316 C CA . GLU B 1 149 ? -4.672 51.031 27.703 1 91.19 149 GLU B CA 1
ATOM 4317 C C . GLU B 1 149 ? -4.762 49.594 28.156 1 91.19 149 GLU B C 1
ATOM 4319 O O . GLU B 1 149 ? -5.73 49.188 28.812 1 91.19 149 GLU B O 1
ATOM 4324 N N . LEU B 1 150 ? -3.852 48.844 27.719 1 94.25 150 LEU B N 1
ATOM 4325 C CA . LEU B 1 150 ? -3.76 47.469 28.172 1 94.25 150 LEU B CA 1
ATOM 4326 C C . LEU B 1 150 ? -2.945 47.344 29.453 1 94.25 150 LEU B C 1
ATOM 4328 O O . LEU B 1 150 ? -1.754 47.688 29.469 1 94.25 150 LEU B O 1
ATOM 4332 N N . MET B 1 151 ? -3.613 46.906 30.5 1 94.12 151 MET B N 1
ATOM 4333 C CA . MET B 1 151 ? -2.934 46.719 31.781 1 94.12 151 MET B CA 1
ATOM 4334 C C . MET B 1 151 ? -2.238 45.375 31.859 1 94.12 151 MET B C 1
ATOM 4336 O O . MET B 1 151 ? -2.756 44.375 31.344 1 94.12 151 MET B O 1
ATOM 4340 N N . PRO B 1 152 ? -1.104 45.375 32.5 1 95.25 152 PRO B N 1
ATOM 4341 C CA . PRO B 1 152 ? -0.391 44.094 32.594 1 95.25 152 PRO B CA 1
ATOM 4342 C C . PRO B 1 152 ? -1.222 43 33.25 1 95.25 152 PRO B C 1
ATOM 4344 O O . PRO B 1 152 ? -1.805 43.219 34.312 1 95.25 152 PRO B O 1
ATOM 4347 N N . GLY B 1 153 ? -1.339 41.906 32.562 1 93.5 153 GLY B N 1
ATOM 4348 C CA . GLY B 1 153 ? -1.962 40.719 33.125 1 93.5 153 GLY B CA 1
ATOM 4349 C C . GLY B 1 153 ? -3.477 40.719 33.031 1 93.5 153 GLY B C 1
ATOM 4350 O O . GLY B 1 153 ? -4.133 39.719 33.344 1 93.5 153 GLY B O 1
ATOM 4351 N N . GLU B 1 154 ? -4.09 41.812 32.688 1 92.12 154 GLU B N 1
ATOM 4352 C CA . GLU B 1 154 ? -5.543 41.938 32.625 1 92.12 154 GLU B CA 1
ATOM 4353 C C . GLU B 1 154 ? -6.051 41.656 31.203 1 92.12 154 GLU B C 1
ATOM 4355 O O . GLU B 1 154 ? -5.816 42.469 30.281 1 92.12 154 GLU B O 1
ATOM 4360 N N . PRO B 1 155 ? -6.766 40.625 31.062 1 94.31 155 PRO B N 1
ATOM 4361 C CA . PRO B 1 155 ? -7.277 40.312 29.734 1 94.31 155 PRO B CA 1
ATOM 4362 C C . PRO B 1 155 ? -8.406 41.25 29.297 1 94.31 155 PRO B C 1
ATOM 4364 O O . PRO B 1 155 ? -9.234 41.625 30.125 1 94.31 155 PRO B O 1
ATOM 4367 N N . VAL B 1 156 ? -8.461 41.625 28.078 1 95.19 156 VAL B N 1
ATOM 4368 C CA . VAL B 1 156 ? -9.531 42.406 27.469 1 95.19 156 VAL B CA 1
ATOM 4369 C C . VAL B 1 156 ? -10.266 41.562 26.438 1 95.19 156 VAL B C 1
ATOM 4371 O O . VAL B 1 156 ? -9.664 41.094 25.453 1 95.19 156 VAL B O 1
ATOM 4374 N N . SER B 1 157 ? -11.508 41.281 26.688 1 94.94 157 SER B N 1
ATOM 4375 C CA . SER B 1 157 ? -12.352 40.531 25.766 1 94.94 157 SER B CA 1
ATOM 4376 C C . SER B 1 157 ? -13.242 41.469 24.953 1 94.94 157 SER B C 1
ATOM 4378 O O . SER B 1 157 ? -14.078 42.188 25.516 1 94.94 157 SER B O 1
ATOM 4380 N N . GLU B 1 158 ? -13.086 41.438 23.656 1 93.31 158 GLU B N 1
ATOM 4381 C CA . GLU B 1 158 ? -13.852 42.344 22.797 1 93.31 158 GLU B CA 1
ATOM 4382 C C . GLU B 1 158 ? -14.156 41.688 21.453 1 93.31 158 GLU B C 1
ATOM 4384 O O . GLU B 1 158 ? -13.82 40.5 21.234 1 93.31 158 GLU B O 1
ATOM 4389 N N . SER B 1 159 ? -14.922 42.375 20.688 1 94.44 159 SER B N 1
ATOM 4390 C CA . SER B 1 159 ? -15.234 41.969 19.312 1 94.44 159 SER B CA 1
ATOM 4391 C C . SER B 1 159 ? -14.945 43.094 18.328 1 94.44 159 SER B C 1
ATOM 4393 O O . SER B 1 159 ? -15.18 44.281 18.625 1 94.44 159 SER B O 1
ATOM 4395 N N . VAL B 1 160 ? -14.391 42.719 17.281 1 93.25 160 VAL B N 1
ATOM 4396 C CA . VAL B 1 160 ? -14.094 43.719 16.234 1 93.25 160 VAL B CA 1
ATOM 4397 C C . VAL B 1 160 ? -14.672 43.25 14.906 1 93.25 160 VAL B C 1
ATOM 4399 O O . VAL B 1 160 ? -14.633 42.062 14.594 1 93.25 160 VAL B O 1
ATOM 4402 N N . SER B 1 161 ? -15.188 44.188 14.172 1 89.06 161 SER B N 1
ATOM 4403 C CA . SER B 1 161 ? -15.773 43.844 12.875 1 89.06 161 SER B CA 1
ATOM 4404 C C . SER B 1 161 ? -14.695 43.469 11.859 1 89.06 161 SER B C 1
ATOM 4406 O O . SER B 1 161 ? -13.531 43.844 12.023 1 89.06 161 SER B O 1
ATOM 4408 N N . ASN B 1 162 ? -15.195 42.812 10.828 1 86.5 162 ASN B N 1
ATOM 4409 C CA . ASN B 1 162 ? -14.266 42.469 9.758 1 86.5 162 ASN B CA 1
ATOM 4410 C C . ASN B 1 162 ? -13.68 43.719 9.094 1 86.5 162 ASN B C 1
ATOM 4412 O O . ASN B 1 162 ? -14.391 44.688 8.891 1 86.5 162 ASN B O 1
ATOM 4416 N N . GLN B 1 163 ? -12.383 43.719 8.898 1 84.12 163 GLN B N 1
ATOM 4417 C CA . GLN B 1 163 ? -11.625 44.781 8.227 1 84.12 163 GLN B CA 1
ATOM 4418 C C . GLN B 1 163 ? -11.539 46.031 9.07 1 84.12 163 GLN B C 1
ATOM 4420 O O . GLN B 1 163 ? -11.258 47.125 8.562 1 84.12 163 GLN B O 1
ATOM 4425 N N . GLU B 1 164 ? -11.891 45.875 10.242 1 90.25 164 GLU B N 1
ATOM 4426 C CA . GLU B 1 164 ? -11.703 46.969 11.203 1 90.25 164 GLU B CA 1
ATOM 4427 C C . GLU B 1 164 ? -10.656 46.594 12.25 1 90.25 164 GLU B C 1
ATOM 4429 O O . GLU B 1 164 ? -10.164 45.469 12.273 1 90.25 164 GLU B O 1
ATOM 4434 N N . ALA B 1 165 ? -10.328 47.625 13.039 1 93.81 165 ALA B N 1
ATOM 4435 C CA . ALA B 1 165 ? -9.289 47.375 14.031 1 93.81 165 ALA B CA 1
ATOM 4436 C C . ALA B 1 165 ? -9.656 48 15.383 1 93.81 165 ALA B C 1
ATOM 4438 O O . ALA B 1 165 ? -10.273 49.062 15.438 1 93.81 165 ALA B O 1
ATOM 4439 N N . ASP B 1 166 ? -9.422 47.25 16.422 1 94.69 166 ASP B N 1
ATOM 4440 C CA . ASP B 1 166 ? -9.422 47.781 17.766 1 94.69 166 ASP B CA 1
ATOM 4441 C C . ASP B 1 166 ? -8.016 48.188 18.203 1 94.69 166 ASP B C 1
ATOM 4443 O O . ASP B 1 166 ? -7.105 47.344 18.203 1 94.69 166 ASP B O 1
ATOM 4447 N N . PHE B 1 167 ? -7.863 49.438 18.609 1 94 167 PHE B N 1
ATOM 4448 C CA . PHE B 1 167 ? -6.535 49.938 18.953 1 94 167 PHE B CA 1
ATOM 4449 C C . PHE B 1 167 ? -6.316 49.938 20.453 1 94 167 PHE B C 1
ATOM 4451 O O . PHE B 1 167 ? -7.238 50.25 21.219 1 94 167 PHE B O 1
ATOM 4458 N N . PHE B 1 168 ? -5.133 49.625 20.812 1 94.88 168 PHE B N 1
ATOM 4459 C CA . PHE B 1 168 ? -4.73 49.594 22.219 1 94.88 168 PHE B CA 1
ATOM 4460 C C . PHE B 1 168 ? -3.379 50.25 22.422 1 94.88 168 PHE B C 1
ATOM 4462 O O . PHE B 1 168 ? -2.611 50.406 21.469 1 94.88 168 PHE B O 1
ATOM 4469 N N . ARG B 1 169 ? -3.158 50.719 23.672 1 93.19 169 ARG B N 1
ATOM 4470 C CA . ARG B 1 169 ? -1.877 51.281 24.047 1 93.19 169 ARG B CA 1
ATOM 4471 C C . ARG B 1 169 ? -1.247 50.5 25.203 1 93.19 169 ARG B C 1
ATOM 4473 O O . ARG B 1 169 ? -1.947 50.062 26.109 1 93.19 169 ARG B O 1
ATOM 4480 N N . ILE B 1 170 ? 0.012 50.281 25.109 1 94.69 170 ILE B N 1
ATOM 4481 C CA . ILE B 1 170 ? 0.784 49.688 26.203 1 94.69 170 ILE B CA 1
ATOM 4482 C C . ILE B 1 170 ? 1.887 50.625 26.641 1 94.69 170 ILE B C 1
ATOM 4484 O O . ILE B 1 170 ? 2.512 51.281 25.797 1 94.69 170 ILE B O 1
ATOM 4488 N N . VAL B 1 171 ? 2.008 50.75 27.969 1 94.88 171 VAL B N 1
ATOM 4489 C CA . VAL B 1 171 ? 3.111 51.531 28.516 1 94.88 171 VAL B CA 1
ATOM 4490 C C . VAL B 1 171 ? 4.191 50.594 29.062 1 94.88 171 VAL B C 1
ATOM 4492 O O . VAL B 1 171 ? 4.043 50.031 30.141 1 94.88 171 VAL B O 1
ATOM 4495 N N . MET B 1 172 ? 5.262 50.531 28.328 1 95.75 172 MET B N 1
ATOM 4496 C CA . MET B 1 172 ? 6.34 49.625 28.672 1 95.75 172 MET B CA 1
ATOM 4497 C C . MET B 1 172 ? 7.242 50.188 29.75 1 95.75 172 MET B C 1
ATOM 4499 O O . MET B 1 172 ? 7.605 51.375 29.688 1 95.75 172 MET B O 1
ATOM 4503 N N . ARG B 1 173 ? 7.574 49.344 30.688 1 95.88 173 ARG B N 1
ATOM 4504 C CA . ARG B 1 173 ? 8.484 49.719 31.766 1 95.88 173 ARG B CA 1
ATOM 4505 C C . ARG B 1 173 ? 9.859 49.094 31.562 1 95.88 173 ARG B C 1
ATOM 4507 O O . ARG B 1 173 ? 9.992 48.031 30.969 1 95.88 173 ARG B O 1
ATOM 4514 N N . GLU B 1 174 ? 10.867 49.688 32.125 1 94.81 174 GLU B N 1
ATOM 4515 C CA . GLU B 1 174 ? 12.25 49.219 31.984 1 94.81 174 GLU B CA 1
ATOM 4516 C C . GLU B 1 174 ? 12.453 47.906 32.75 1 94.81 174 GLU B C 1
ATOM 4518 O O . GLU B 1 174 ? 13.227 47.062 32.312 1 94.81 174 GLU B O 1
ATOM 4523 N N . ASP B 1 175 ? 11.805 47.719 33.844 1 93.94 175 ASP B N 1
ATOM 4524 C CA . ASP B 1 175 ? 11.984 46.531 34.656 1 93.94 175 ASP B CA 1
ATOM 4525 C C . ASP B 1 175 ? 11.461 45.281 33.938 1 93.94 175 ASP B C 1
ATOM 4527 O O . ASP B 1 175 ? 11.891 44.156 34.25 1 93.94 175 ASP B O 1
ATOM 4531 N N . TRP B 1 176 ? 10.562 45.5 33.062 1 95.88 176 TRP B N 1
ATOM 4532 C CA . TRP B 1 176 ? 9.984 44.344 32.344 1 95.88 176 TRP B CA 1
ATOM 4533 C C . TRP B 1 176 ? 10.938 43.844 31.266 1 95.88 176 TRP B C 1
ATOM 4535 O O . TRP B 1 176 ? 10.742 42.75 30.719 1 95.88 176 TRP B O 1
ATOM 4545 N N . GLN B 1 177 ? 11.984 44.594 30.969 1 94.69 177 GLN B N 1
ATOM 4546 C CA . GLN B 1 177 ? 12.93 44.219 29.938 1 94.69 177 GLN B CA 1
ATOM 4547 C C . GLN B 1 177 ? 13.812 43.062 30.391 1 94.69 177 GLN B C 1
ATOM 4549 O O . GLN B 1 177 ? 14.367 42.312 29.578 1 94.69 177 GLN B O 1
ATOM 4554 N N . LYS B 1 178 ? 13.93 42.906 31.672 1 94.88 178 LYS B N 1
ATOM 4555 C CA . LYS B 1 178 ? 14.789 41.875 32.25 1 94.88 178 LYS B CA 1
ATOM 4556 C C . LYS B 1 178 ? 14.375 40.5 31.766 1 94.88 178 LYS B C 1
ATOM 4558 O O . LYS B 1 178 ? 15.211 39.719 31.281 1 94.88 178 LYS B O 1
ATOM 4563 N N . TYR B 1 179 ? 13.094 40.25 31.891 1 95.81 179 TYR B N 1
ATOM 4564 C CA . TYR B 1 179 ? 12.594 38.906 31.531 1 95.81 179 TYR B CA 1
ATOM 4565 C C . TYR B 1 179 ? 11.875 38.969 30.188 1 95.81 179 TYR B C 1
ATOM 4567 O O . TYR B 1 179 ? 11.68 37.938 29.547 1 95.81 179 TYR B O 1
ATOM 4575 N N . GLY B 1 180 ? 11.445 40.156 29.766 1 96.69 180 GLY B N 1
ATOM 4576 C CA . GLY B 1 180 ? 10.734 40.312 28.5 1 96.69 180 GLY B CA 1
ATOM 4577 C C . GLY B 1 180 ? 9.227 40.375 28.672 1 96.69 180 GLY B C 1
ATOM 4578 O O . GLY B 1 180 ? 8.719 40.25 29.781 1 96.69 180 GLY B O 1
ATOM 4579 N N . VAL B 1 181 ? 8.523 40.625 27.578 1 97.75 181 VAL B N 1
ATOM 4580 C CA . VAL B 1 181 ? 7.062 40.719 27.609 1 97.75 181 VAL B CA 1
ATOM 4581 C C . VAL B 1 181 ? 6.473 39.969 26.422 1 97.75 181 VAL B C 1
ATOM 4583 O O . VAL B 1 181 ? 7.141 39.781 25.406 1 97.75 181 VAL B O 1
ATOM 4586 N N . VAL B 1 182 ? 5.262 39.5 26.625 1 97.75 182 VAL B N 1
ATOM 4587 C CA . VAL B 1 182 ? 4.508 38.812 25.562 1 97.75 182 VAL B CA 1
ATOM 4588 C C . VAL B 1 182 ? 3.127 39.469 25.438 1 97.75 182 VAL B C 1
ATOM 4590 O O . VAL B 1 182 ? 2.484 39.781 26.438 1 97.75 182 VAL B O 1
ATOM 4593 N N . ILE B 1 183 ? 2.756 39.812 24.234 1 98.06 183 ILE B N 1
ATOM 4594 C CA . ILE B 1 183 ? 1.392 40.25 23.938 1 98.06 183 ILE B CA 1
ATOM 4595 C C . ILE B 1 183 ? 0.653 39.125 23.219 1 98.06 183 ILE B C 1
ATOM 4597 O O . ILE B 1 183 ? 1.054 38.688 22.125 1 98.06 183 ILE B O 1
ATOM 4601 N N . ARG B 1 184 ? -0.385 38.625 23.812 1 97.81 184 ARG B N 1
ATOM 4602 C CA . ARG B 1 184 ? -1.075 37.438 23.297 1 97.81 184 ARG B CA 1
ATOM 4603 C C . ARG B 1 184 ? -2.533 37.75 22.969 1 97.81 184 ARG B C 1
ATOM 4605 O O . ARG B 1 184 ? -3.234 38.375 23.797 1 97.81 184 ARG B O 1
ATOM 4612 N N . CYS B 1 185 ? -2.926 37.438 21.797 1 98 185 CYS B N 1
ATOM 4613 C CA . CYS B 1 185 ? -4.32 37.531 21.359 1 98 185 CYS B CA 1
ATOM 4614 C C . CYS B 1 185 ? -4.871 36.156 21 1 98 185 CYS B C 1
ATOM 4616 O O . CYS B 1 185 ? -4.258 35.438 20.219 1 98 185 CYS B O 1
ATOM 4618 N N . LYS B 1 186 ? -5.934 35.75 21.578 1 97 186 LYS B N 1
ATOM 4619 C CA . LYS B 1 186 ? -6.516 34.438 21.25 1 97 186 LYS B CA 1
ATOM 4620 C C . LYS B 1 186 ? -8.016 34.562 20.984 1 97 186 LYS B C 1
ATOM 4622 O O . LYS B 1 186 ? -8.648 35.531 21.422 1 97 186 LYS B O 1
ATOM 4627 N N . SER B 1 187 ? -8.547 33.688 20.219 1 96.25 187 SER B N 1
ATOM 4628 C CA . SER B 1 187 ? -9.969 33.594 19.906 1 96.25 187 SER B CA 1
ATOM 4629 C C . SER B 1 187 ? -10.492 32.188 20.078 1 96.25 187 SER B C 1
ATOM 4631 O O . SER B 1 187 ? -9.992 31.25 19.438 1 96.25 187 SER B O 1
ATOM 4633 N N . THR B 1 188 ? -11.516 32 20.859 1 93.69 188 THR B N 1
ATOM 4634 C CA . THR B 1 188 ? -12.125 30.688 21.062 1 93.69 188 THR B CA 1
ATOM 4635 C C . THR B 1 188 ? -13.125 30.391 19.938 1 93.69 188 THR B C 1
ATOM 4637 O O . THR B 1 188 ? -13.57 29.25 19.797 1 93.69 188 THR B O 1
ATOM 4640 N N . SER B 1 189 ? -13.43 31.359 19.188 1 90.19 189 SER B N 1
ATOM 4641 C CA . SER B 1 189 ? -14.344 31.188 18.062 1 90.19 189 SER B CA 1
ATOM 4642 C C . SER B 1 189 ? -13.594 30.812 16.797 1 90.19 189 SER B C 1
ATOM 4644 O O . SER B 1 189 ? -14.172 30.812 15.703 1 90.19 189 SER B O 1
ATOM 4646 N N . MET B 1 190 ? -12.375 30.625 16.922 1 88.38 190 MET B N 1
ATOM 4647 C CA . MET B 1 190 ? -11.523 30.219 15.805 1 88.38 190 MET B CA 1
ATOM 4648 C C . MET B 1 190 ? -11.5 31.297 14.727 1 88.38 190 MET B C 1
ATOM 4650 O O . MET B 1 190 ? -11.508 30.984 13.531 1 88.38 190 MET B O 1
ATOM 4654 N N . SER B 1 191 ? -11.508 32.562 15.18 1 89.44 191 SER B N 1
ATOM 4655 C CA . SER B 1 191 ? -11.508 33.688 14.258 1 89.44 191 SER B CA 1
ATOM 4656 C C . SER B 1 191 ? -10.117 33.938 13.68 1 89.44 191 SER B C 1
ATOM 4658 O O . SER B 1 191 ? -9.109 33.594 14.312 1 89.44 191 SER B O 1
ATOM 4660 N N . LYS B 1 192 ? -10.172 34.531 12.484 1 90.75 192 LYS B N 1
ATOM 4661 C CA . LYS B 1 192 ? -8.93 34.969 11.859 1 90.75 192 LYS B CA 1
ATOM 4662 C C . LYS B 1 192 ? -8.688 36.469 12.148 1 90.75 192 LYS B C 1
ATOM 4664 O O . LYS B 1 192 ? -9.586 37.281 11.977 1 90.75 192 LYS B O 1
ATOM 4669 N N . PHE B 1 193 ? -7.52 36.719 12.664 1 93.81 193 PHE B N 1
ATOM 4670 C CA . PHE B 1 193 ? -7.18 38.094 12.969 1 93.81 193 PHE B CA 1
ATOM 4671 C C . PHE B 1 193 ? -5.68 38.344 12.82 1 93.81 193 PHE B C 1
ATOM 4673 O O . PHE B 1 193 ? -4.918 37.406 12.617 1 93.81 193 PHE B O 1
ATOM 4680 N N . LYS B 1 194 ? -5.309 39.625 12.797 1 96 194 LYS B N 1
ATOM 4681 C CA . LYS B 1 194 ? -3.908 40.031 12.797 1 96 194 LYS B CA 1
ATOM 4682 C C . LYS B 1 194 ? -3.594 40.906 14.016 1 96 194 LYS B C 1
ATOM 4684 O O . LYS B 1 194 ? -4.391 41.75 14.398 1 96 194 LYS B O 1
ATOM 4689 N N . LEU B 1 195 ? -2.578 40.5 14.688 1 97.12 195 LEU B N 1
ATOM 4690 C CA . LEU B 1 195 ? -2.031 41.312 15.75 1 97.12 195 LEU B CA 1
ATOM 4691 C C . LEU B 1 195 ? -0.912 42.219 15.227 1 97.12 195 LEU B C 1
ATOM 4693 O O . LEU B 1 195 ? 0.105 41.719 14.734 1 97.12 195 LEU B O 1
ATOM 4697 N N . VAL B 1 196 ? -1.152 43.562 15.336 1 96.88 196 VAL B N 1
ATOM 4698 C CA . VAL B 1 196 ? -0.246 44.469 14.656 1 96.88 196 VAL B CA 1
ATOM 4699 C C . VAL B 1 196 ? 0.348 45.469 15.664 1 96.88 196 VAL B C 1
ATOM 4701 O O . VAL B 1 196 ? -0.379 46.062 16.453 1 96.88 196 VAL B O 1
ATOM 4704 N N . LEU B 1 197 ? 1.637 45.562 15.672 1 96.94 197 LEU B N 1
ATOM 4705 C CA . LEU B 1 197 ? 2.355 46.562 16.453 1 96.94 197 LEU B CA 1
ATOM 4706 C C . LEU B 1 197 ? 2.881 47.688 15.562 1 96.94 197 LEU B C 1
ATOM 4708 O O . LEU B 1 197 ? 3.422 47.406 14.484 1 96.94 197 LEU B O 1
ATOM 4712 N N . PHE B 1 198 ? 2.686 48.938 16.047 1 94.94 198 PHE B N 1
ATOM 4713 C CA . PHE B 1 198 ? 3.086 50.094 15.227 1 94.94 198 PHE B CA 1
ATOM 4714 C C . PHE B 1 198 ? 4.32 50.75 15.805 1 94.94 198 PHE B C 1
ATOM 4716 O O . PHE B 1 198 ? 4.582 50.656 17.016 1 94.94 198 PHE B O 1
ATOM 4723 N N . ASP B 1 199 ? 5.035 51.406 14.93 1 93 199 ASP B N 1
ATOM 4724 C CA . ASP B 1 199 ? 6.168 52.219 15.367 1 93 199 ASP B CA 1
ATOM 4725 C C . ASP B 1 199 ? 5.711 53.625 15.805 1 93 199 ASP B C 1
ATOM 4727 O O . ASP B 1 199 ? 4.512 53.875 15.859 1 93 199 ASP B O 1
ATOM 4731 N N . ARG B 1 200 ? 6.727 54.438 16.109 1 90.31 200 ARG B N 1
ATOM 4732 C CA . ARG B 1 200 ? 6.449 55.781 16.609 1 90.31 200 ARG B CA 1
ATOM 4733 C C . ARG B 1 200 ? 5.691 56.625 15.586 1 90.31 200 ARG B C 1
ATOM 4735 O O . ARG B 1 200 ? 4.883 57.469 15.938 1 90.31 200 ARG B O 1
ATOM 4742 N N . ASP B 1 201 ? 5.887 56.312 14.312 1 89 201 ASP B N 1
ATOM 4743 C CA . ASP B 1 201 ? 5.293 57.125 13.234 1 89 201 ASP B CA 1
ATOM 4744 C C . ASP B 1 201 ? 3.984 56.5 12.758 1 89 201 ASP B C 1
ATOM 4746 O O . ASP B 1 201 ? 3.355 57 11.82 1 89 201 ASP B O 1
ATOM 4750 N N . GLY B 1 202 ? 3.635 55.406 13.32 1 90.19 202 GLY B N 1
ATOM 4751 C CA . GLY B 1 202 ? 2.383 54.75 12.945 1 90.19 202 GLY B CA 1
ATOM 4752 C C . GLY B 1 202 ? 2.543 53.719 11.844 1 90.19 202 GLY B C 1
ATOM 4753 O O . GLY B 1 202 ? 1.554 53.188 11.336 1 90.19 202 GLY B O 1
ATOM 4754 N N . SER B 1 203 ? 3.752 53.469 11.461 1 92.06 203 SER B N 1
ATOM 4755 C CA . SER B 1 203 ? 4.012 52.438 10.484 1 92.06 203 SER B CA 1
ATOM 4756 C C . SER B 1 203 ? 4.004 51.062 11.148 1 92.06 203 SER B C 1
ATOM 4758 O O . SER B 1 203 ? 4.281 50.938 12.344 1 92.06 203 SER B O 1
ATOM 4760 N N . VAL B 1 204 ? 3.676 50.094 10.312 1 93.94 204 VAL B N 1
ATOM 4761 C CA . VAL B 1 204 ? 3.607 48.719 10.828 1 93.94 204 VAL B CA 1
ATOM 4762 C C . VAL B 1 204 ? 5.008 48.219 11.188 1 93.94 204 VAL B C 1
ATOM 4764 O O . VAL B 1 204 ? 5.902 48.219 10.344 1 93.94 204 VAL B O 1
ATOM 4767 N N . ARG B 1 205 ? 5.254 47.875 12.422 1 94.31 205 ARG B N 1
ATOM 4768 C CA . ARG B 1 205 ? 6.523 47.312 12.898 1 94.31 205 ARG B CA 1
ATOM 4769 C C . ARG B 1 205 ? 6.531 45.812 12.836 1 94.31 205 ARG B C 1
ATOM 4771 O O . ARG B 1 205 ? 7.523 45.188 12.414 1 94.31 205 ARG B O 1
ATOM 4778 N N . MET B 1 206 ? 5.523 45.281 13.289 1 94.88 206 MET B N 1
ATOM 4779 C CA . MET B 1 206 ? 5.402 43.812 13.344 1 94.88 206 MET B CA 1
ATOM 4780 C C . MET B 1 206 ? 3.957 43.375 13.141 1 94.88 206 MET B C 1
ATOM 4782 O O . MET B 1 206 ? 3.031 44.031 13.633 1 94.88 206 MET B O 1
ATOM 4786 N N . ILE B 1 207 ? 3.783 42.312 12.391 1 95.06 207 ILE B N 1
ATOM 4787 C CA . ILE B 1 207 ? 2.459 41.75 12.164 1 95.06 207 ILE B CA 1
ATOM 4788 C C . ILE B 1 207 ? 2.496 40.25 12.414 1 95.06 207 ILE B C 1
ATOM 4790 O O . ILE B 1 207 ? 3.439 39.562 12.008 1 95.06 207 ILE B O 1
ATOM 4794 N N . ARG B 1 208 ? 1.569 39.75 13.18 1 95.25 208 ARG B N 1
ATOM 4795 C CA . ARG B 1 208 ? 1.392 38.344 13.398 1 95.25 208 ARG B CA 1
ATOM 4796 C C . ARG B 1 208 ? -0.039 37.906 13.094 1 95.25 208 ARG B C 1
ATOM 4798 O O . ARG B 1 208 ? -0.989 38.438 13.68 1 95.25 208 ARG B O 1
ATOM 4805 N N . GLU B 1 209 ? -0.106 36.969 12.195 1 92.75 209 GLU B N 1
ATOM 4806 C CA . GLU B 1 209 ? -1.414 36.406 11.859 1 92.75 209 GLU B CA 1
ATOM 4807 C C . GLU B 1 209 ? -1.805 35.281 12.828 1 92.75 209 GLU B C 1
ATOM 4809 O O . GLU B 1 209 ? -0.949 34.531 13.281 1 92.75 209 GLU B O 1
ATOM 4814 N N . SER B 1 210 ? -3.104 35.25 13.07 1 93.81 210 SER B N 1
ATOM 4815 C CA . SER B 1 210 ? -3.596 34.188 13.945 1 93.81 210 SER B CA 1
ATOM 4816 C C . SER B 1 210 ? -3.33 32.812 13.352 1 93.81 210 SER B C 1
ATOM 4818 O O . SER B 1 210 ? -3.449 32.625 12.141 1 93.81 210 SER B O 1
ATOM 4820 N N . GLN B 1 211 ? -2.918 31.938 14.211 1 91.94 211 GLN B N 1
ATOM 4821 C CA . GLN B 1 211 ? -2.703 30.547 13.828 1 91.94 211 GLN B CA 1
ATOM 4822 C C . GLN B 1 211 ? -3.744 29.641 14.469 1 91.94 211 GLN B C 1
ATOM 4824 O O . GLN B 1 211 ? -4.129 29.828 15.617 1 91.94 211 GLN B O 1
ATOM 4829 N N . THR B 1 212 ? -4.094 28.656 13.68 1 87.12 212 THR B N 1
ATOM 4830 C CA . THR B 1 212 ? -5.094 27.719 14.172 1 87.12 212 THR B CA 1
ATOM 4831 C C . THR B 1 212 ? -4.445 26.656 15.055 1 87.12 212 THR B C 1
ATOM 4833 O O . THR B 1 212 ? -3.473 26.016 14.648 1 87.12 212 THR B O 1
ATOM 4836 N N . LYS B 1 213 ? -4.934 26.562 16.219 1 87.06 213 LYS B N 1
ATOM 4837 C CA . LYS B 1 213 ? -4.57 25.484 17.125 1 87.06 213 LYS B CA 1
ATOM 4838 C C . LYS B 1 213 ? -5.75 24.547 17.375 1 87.06 213 LYS B C 1
ATOM 4840 O O . LYS B 1 213 ? -6.668 24.469 16.547 1 87.06 213 LYS B O 1
ATOM 4845 N N . LYS B 1 214 ? -5.719 23.625 18.359 1 81.5 214 LYS B N 1
ATOM 4846 C CA . LYS B 1 214 ? -6.75 22.609 18.562 1 81.5 214 LYS B CA 1
ATOM 4847 C C . LYS B 1 214 ? -8.102 23.25 18.844 1 81.5 214 LYS B C 1
ATOM 4849 O O . LYS B 1 214 ? -9.109 22.891 18.219 1 81.5 214 LYS B O 1
ATOM 4854 N N . LYS B 1 215 ? -8.195 24.219 19.734 1 87.06 215 LYS B N 1
ATOM 4855 C CA . LYS B 1 215 ? -9.5 24.75 20.109 1 87.06 215 LYS B CA 1
ATOM 4856 C C . LYS B 1 215 ? -9.523 26.266 20.062 1 87.06 215 LYS B C 1
ATOM 4858 O O . LYS B 1 215 ? -10.469 26.891 20.547 1 87.06 215 LYS B O 1
ATOM 4863 N N . ILE B 1 216 ? -8.516 26.844 19.5 1 93.31 216 ILE B N 1
ATOM 4864 C CA . ILE B 1 216 ? -8.445 28.297 19.484 1 93.31 216 ILE B CA 1
ATOM 4865 C C . ILE B 1 216 ? -7.594 28.766 18.312 1 93.31 216 ILE B C 1
ATOM 4867 O O . ILE B 1 216 ? -6.883 27.953 17.688 1 93.31 216 ILE B O 1
ATOM 4871 N N . THR B 1 217 ? -7.742 29.969 17.938 1 93.62 217 THR B N 1
ATOM 4872 C CA . THR B 1 217 ? -6.75 30.672 17.141 1 93.62 217 THR B CA 1
ATOM 4873 C C . THR B 1 217 ? -5.988 31.688 17.984 1 93.62 217 THR B C 1
ATOM 4875 O O . THR B 1 217 ? -6.559 32.312 18.875 1 93.62 217 THR B O 1
ATOM 4878 N N . SER B 1 218 ? -4.719 31.781 17.75 1 96.19 218 SER B N 1
ATOM 4879 C CA . SER B 1 218 ? -3.945 32.688 18.609 1 96.19 218 SER B CA 1
ATOM 4880 C C . SER B 1 218 ? -2.797 33.312 17.828 1 96.19 218 SER B C 1
ATOM 4882 O O . SER B 1 218 ? -2.375 32.812 16.797 1 96.19 218 SER B O 1
ATOM 4884 N N . ALA B 1 219 ? -2.365 34.438 18.25 1 96.75 219 ALA B N 1
ATOM 4885 C CA . ALA B 1 219 ? -1.186 35.188 17.781 1 96.75 219 ALA B CA 1
ATOM 4886 C C . ALA B 1 219 ? -0.45 35.844 18.938 1 96.75 219 ALA B C 1
ATOM 4888 O O . ALA B 1 219 ? -1.078 36.375 19.844 1 96.75 219 ALA B O 1
ATOM 4889 N N . GLU B 1 220 ? 0.823 35.656 18.953 1 96.81 220 GLU B N 1
ATOM 4890 C CA . GLU B 1 220 ? 1.623 36.219 20.031 1 96.81 220 GLU B CA 1
ATOM 4891 C C . GLU B 1 220 ? 2.758 37.094 19.484 1 96.81 220 GLU B C 1
ATOM 4893 O O . GLU B 1 220 ? 3.369 36.75 18.469 1 96.81 220 GLU B O 1
ATOM 4898 N N . LEU B 1 221 ? 2.99 38.188 20.109 1 97 221 LEU B N 1
ATOM 4899 C CA . LEU B 1 221 ? 4.191 39 19.922 1 97 221 LEU B CA 1
ATOM 4900 C C . LEU B 1 221 ? 5.148 38.844 21.094 1 97 221 LEU B C 1
ATOM 4902 O O . LEU B 1 221 ? 4.789 39.125 22.234 1 97 221 LEU B O 1
ATOM 4906 N N . PHE B 1 222 ? 6.293 38.312 20.734 1 97.19 222 PHE B N 1
ATOM 4907 C CA . PHE B 1 222 ? 7.281 38.062 21.781 1 97.19 222 PHE B CA 1
ATOM 4908 C C . PHE B 1 222 ? 8.367 39.156 21.766 1 97.19 222 PHE B C 1
ATOM 4910 O O . PHE B 1 222 ? 8.969 39.406 20.719 1 97.19 222 PHE B O 1
ATOM 4917 N N . PHE B 1 223 ? 8.586 39.781 22.828 1 97.5 223 PHE B N 1
ATOM 4918 C CA . PHE B 1 223 ? 9.734 40.625 23.094 1 97.5 223 PHE B CA 1
ATOM 4919 C C . PHE B 1 223 ? 10.516 40.125 24.297 1 97.5 223 PHE B C 1
ATOM 4921 O O . PHE B 1 223 ? 10.289 40.594 25.422 1 97.5 223 PHE B O 1
ATOM 4928 N N . VAL B 1 224 ? 11.391 39.219 24.016 1 96.75 224 VAL B N 1
ATOM 4929 C CA . VAL B 1 224 ? 12.094 38.5 25.078 1 96.75 224 VAL B CA 1
ATOM 4930 C C . VAL B 1 224 ? 13.594 38.531 24.812 1 96.75 224 VAL B C 1
ATOM 4932 O O . VAL B 1 224 ? 14.023 38.656 23.656 1 96.75 224 VAL B O 1
ATOM 4935 N N . PRO B 1 225 ? 14.438 38.406 25.844 1 95 225 PRO B N 1
ATOM 4936 C CA . PRO B 1 225 ? 15.891 38.531 25.688 1 95 225 PRO B CA 1
ATOM 4937 C C . PRO B 1 225 ? 16.547 37.219 25.281 1 95 225 PRO B C 1
ATOM 4939 O O . PRO B 1 225 ? 17.781 37.094 25.344 1 95 225 PRO B O 1
ATOM 4942 N N . PHE B 1 226 ? 15.852 36.219 24.938 1 94.31 226 PHE B N 1
ATOM 4943 C CA . PHE B 1 226 ? 16.406 34.938 24.531 1 94.31 226 PHE B CA 1
ATOM 4944 C C . PHE B 1 226 ? 15.891 34.531 23.156 1 94.31 226 PHE B C 1
ATOM 4946 O O . PHE B 1 226 ? 14.906 35.062 22.672 1 94.31 226 PHE B O 1
ATOM 4953 N N . GLN B 1 227 ? 16.594 33.656 22.562 1 94.88 227 GLN B N 1
ATOM 4954 C CA . GLN B 1 227 ? 16.234 33.156 21.234 1 94.88 227 GLN B CA 1
ATOM 4955 C C . GLN B 1 227 ? 15 32.25 21.297 1 94.88 227 GLN B C 1
ATOM 4957 O O . GLN B 1 227 ? 14.852 31.469 22.234 1 94.88 227 GLN B O 1
ATOM 4962 N N . ARG B 1 228 ? 14.156 32.406 20.328 1 95.38 228 ARG B N 1
ATOM 4963 C CA . ARG B 1 228 ? 12.969 31.562 20.203 1 95.38 228 ARG B CA 1
ATOM 4964 C C . ARG B 1 228 ? 12.82 31.016 18.781 1 95.38 228 ARG B C 1
ATOM 4966 O O . ARG B 1 228 ? 13.477 31.5 17.859 1 95.38 228 ARG B O 1
ATOM 4973 N N . VAL B 1 229 ? 12.016 29.953 18.719 1 95.75 229 VAL B N 1
ATOM 4974 C CA . VAL B 1 229 ? 11.664 29.406 17.422 1 95.75 229 VAL B CA 1
ATOM 4975 C C . VAL B 1 229 ? 10.203 29.719 17.109 1 95.75 229 VAL B C 1
ATOM 4977 O O . VAL B 1 229 ? 9.32 29.516 17.953 1 95.75 229 VAL B O 1
ATOM 4980 N N . HIS B 1 230 ? 10.023 30.375 16.016 1 94.56 230 HIS B N 1
ATOM 4981 C CA . HIS B 1 230 ? 8.664 30.562 15.5 1 94.56 230 HIS B CA 1
ATOM 4982 C C . HIS B 1 230 ? 8.336 29.516 14.438 1 94.56 230 HIS B C 1
ATOM 4984 O O . HIS B 1 230 ? 9.125 29.281 13.516 1 94.56 230 HIS B O 1
ATOM 4990 N N . ILE B 1 231 ? 7.234 28.875 14.578 1 93.75 231 ILE B N 1
ATOM 4991 C CA . ILE B 1 231 ? 6.766 27.906 13.594 1 93.75 231 ILE B CA 1
ATOM 4992 C C . ILE B 1 231 ? 5.422 28.359 13.023 1 93.75 231 ILE B C 1
ATOM 4994 O O . ILE B 1 231 ? 4.414 28.375 13.734 1 93.75 231 ILE B O 1
ATOM 4998 N N . GLY B 1 232 ? 5.406 28.672 11.766 1 90.12 232 GLY B N 1
ATOM 4999 C CA . GLY B 1 232 ? 4.184 29.109 11.109 1 90.12 232 GLY B CA 1
ATOM 5000 C C . GLY B 1 232 ? 3.115 28.031 11.062 1 90.12 232 GLY B C 1
ATOM 5001 O O . GLY B 1 232 ? 3.4 26.859 11.297 1 90.12 232 GLY B O 1
ATOM 5002 N N . GLU B 1 233 ? 1.973 28.438 10.758 1 87.38 233 GLU B N 1
ATOM 5003 C CA . GLU B 1 233 ? 0.84 27.531 10.703 1 87.38 233 GLU B CA 1
ATOM 5004 C C . GLU B 1 233 ? 1.068 26.422 9.672 1 87.38 233 GLU B C 1
ATOM 5006 O O . GLU B 1 233 ? 1.489 26.703 8.547 1 87.38 233 GLU B O 1
ATOM 5011 N N . PHE B 1 234 ? 0.819 25.188 10.148 1 87 234 PHE B N 1
ATOM 5012 C CA . PHE B 1 234 ? 0.913 24.062 9.242 1 87 234 PHE B CA 1
ATOM 5013 C C . PHE B 1 234 ? -0.437 23.766 8.594 1 87 234 PHE B C 1
ATOM 5015 O O . PHE B 1 234 ? -1.409 23.453 9.289 1 87 234 PHE B O 1
ATOM 5022 N N . VAL B 1 235 ? -0.472 23.875 7.32 1 78.12 235 VAL B N 1
ATOM 5023 C CA . VAL B 1 235 ? -1.681 23.594 6.555 1 78.12 235 VAL B CA 1
ATOM 5024 C C . VAL B 1 235 ? -1.45 22.375 5.66 1 78.12 235 VAL B C 1
ATOM 5026 O O . VAL B 1 235 ? -0.879 22.484 4.574 1 78.12 235 VAL B O 1
ATOM 5029 N N . PRO B 1 236 ? -1.947 21.25 6.074 1 79.38 236 PRO B N 1
ATOM 5030 C CA . PRO B 1 236 ? -1.679 20.016 5.336 1 79.38 236 PRO B CA 1
ATOM 5031 C C . PRO B 1 236 ? -2.109 20.094 3.873 1 79.38 236 PRO B C 1
ATOM 5033 O O . PRO B 1 236 ? -1.399 19.609 2.99 1 79.38 236 PRO B O 1
ATOM 5036 N N . MET B 1 237 ? -3.203 20.688 3.654 1 71.19 237 MET B N 1
ATOM 5037 C CA . MET B 1 237 ? -3.766 20.719 2.309 1 71.19 237 MET B CA 1
ATOM 5038 C C . MET B 1 237 ? -2.836 21.469 1.352 1 71.19 237 MET B C 1
ATOM 5040 O O . MET B 1 237 ? -2.738 21.109 0.175 1 71.19 237 MET B O 1
ATOM 5044 N N . GLN B 1 238 ? -2.301 22.406 1.859 1 70.88 238 GLN B N 1
ATOM 5045 C CA . GLN B 1 238 ? -1.365 23.172 1.036 1 70.88 238 GLN B CA 1
ATOM 5046 C C . GLN B 1 238 ? -0.208 22.297 0.568 1 70.88 238 GLN B C 1
ATOM 5048 O O . GLN B 1 238 ? 0.181 22.344 -0.601 1 70.88 238 GLN B O 1
ATOM 5053 N N . HIS B 1 239 ? 0.209 21.453 1.402 1 76.56 239 HIS B N 1
ATOM 5054 C CA . HIS B 1 239 ? 1.352 20.609 1.081 1 76.56 239 HIS B CA 1
ATOM 5055 C C . HIS B 1 239 ? 0.944 19.453 0.168 1 76.56 239 HIS B C 1
ATOM 5057 O O . HIS B 1 239 ? 1.699 19.078 -0.729 1 76.56 239 HIS B O 1
ATOM 5063 N N . ILE B 1 240 ? -0.207 18.969 0.399 1 72 240 ILE B N 1
ATOM 5064 C CA . ILE B 1 240 ? -0.714 17.875 -0.432 1 72 240 ILE B CA 1
ATOM 5065 C C . ILE B 1 240 ? -0.934 18.375 -1.857 1 72 240 ILE B C 1
ATOM 5067 O O . ILE B 1 240 ? -0.652 17.656 -2.824 1 72 240 ILE B O 1
ATOM 5071 N N . MET B 1 241 ? -1.328 19.547 -1.918 1 64.75 241 MET B N 1
ATOM 5072 C CA . MET B 1 241 ? -1.604 20.125 -3.227 1 64.75 241 MET B CA 1
ATOM 5073 C C . MET B 1 241 ? -0.309 20.453 -3.961 1 64.75 241 MET B C 1
ATOM 5075 O O . MET B 1 241 ? -0.217 20.266 -5.176 1 64.75 241 MET B O 1
ATOM 5079 N N . GLU B 1 242 ? 0.574 20.906 -3.236 1 67.75 242 GLU B N 1
ATOM 5080 C CA . GLU B 1 242 ? 1.839 21.328 -3.826 1 67.75 242 GLU B CA 1
ATOM 5081 C C . GLU B 1 242 ? 2.75 20.125 -4.098 1 67.75 242 GLU B C 1
ATOM 5083 O O . GLU B 1 242 ? 3.467 20.109 -5.098 1 67.75 242 GLU B O 1
ATOM 5088 N N . ASP B 1 243 ? 2.744 19.219 -3.199 1 73.25 243 ASP B N 1
ATOM 5089 C CA . ASP B 1 243 ? 3.617 18.047 -3.24 1 73.25 243 ASP B CA 1
ATOM 5090 C C . ASP B 1 243 ? 2.871 16.781 -2.801 1 73.25 243 ASP B C 1
ATOM 5092 O O . ASP B 1 243 ? 2.961 16.375 -1.642 1 73.25 243 ASP B O 1
ATOM 5096 N N . LYS B 1 244 ? 2.248 16.219 -3.799 1 70.69 244 LYS B N 1
ATOM 5097 C CA . LYS B 1 244 ? 1.403 15.07 -3.5 1 70.69 244 LYS B CA 1
ATOM 5098 C C . LYS B 1 244 ? 2.246 13.844 -3.164 1 70.69 244 LYS B C 1
ATOM 5100 O O . LYS B 1 244 ? 1.786 12.945 -2.461 1 70.69 244 LYS B O 1
ATOM 5105 N N . GLU B 1 245 ? 3.48 13.883 -3.459 1 84.38 245 GLU B N 1
ATOM 5106 C CA . GLU B 1 245 ? 4.293 12.672 -3.365 1 84.38 245 GLU B CA 1
ATOM 5107 C C . GLU B 1 245 ? 5 12.586 -2.016 1 84.38 245 GLU B C 1
ATOM 5109 O O . GLU B 1 245 ? 5.238 11.492 -1.504 1 84.38 245 GLU B O 1
ATOM 5114 N N . THR B 1 246 ? 5.184 13.727 -1.467 1 90.94 246 THR B N 1
ATOM 5115 C CA . THR B 1 246 ? 5.945 13.742 -0.224 1 90.94 246 THR B CA 1
ATOM 5116 C C . THR B 1 246 ? 5.016 13.625 0.981 1 90.94 246 THR B C 1
ATOM 5118 O O . THR B 1 246 ? 4.047 14.375 1.102 1 90.94 246 THR B O 1
ATOM 5121 N N . PRO B 1 247 ? 5.348 12.711 1.855 1 91.81 247 PRO B N 1
ATOM 5122 C CA . PRO B 1 247 ? 4.527 12.57 3.062 1 91.81 247 PRO B CA 1
ATOM 5123 C C . PRO B 1 247 ? 4.539 13.82 3.93 1 91.81 247 PRO B C 1
ATOM 5125 O O . PRO B 1 247 ? 5.543 14.539 3.98 1 91.81 247 PRO B O 1
ATOM 5128 N N . LEU B 1 248 ? 3.545 14.055 4.617 1 91.25 248 LEU B N 1
ATOM 5129 C CA . LEU B 1 248 ? 3.264 15.289 5.34 1 91.25 248 LEU B CA 1
ATOM 5130 C C . LEU B 1 248 ? 4.289 15.516 6.445 1 91.25 248 LEU B C 1
ATOM 5132 O O . LEU B 1 248 ? 4.723 16.641 6.676 1 91.25 248 LEU B O 1
ATOM 5136 N N . PRO B 1 249 ? 4.715 14.469 7.172 1 95 249 PRO B N 1
ATOM 5137 C CA . PRO B 1 249 ? 5.629 14.703 8.289 1 95 249 PRO B CA 1
ATOM 5138 C C . PRO B 1 249 ? 6.91 15.422 7.863 1 95 249 PRO B C 1
ATOM 5140 O O . PRO B 1 249 ? 7.559 16.078 8.688 1 95 249 PRO B O 1
ATOM 5143 N N . PHE B 1 250 ? 7.254 15.352 6.652 1 95.88 250 PHE B N 1
ATOM 5144 C CA . PHE B 1 250 ? 8.469 16 6.168 1 95.88 250 PHE B CA 1
ATOM 5145 C C . PHE B 1 250 ? 8.266 17.5 6.066 1 95.88 250 PHE B C 1
ATOM 5147 O O . PHE B 1 250 ? 9.234 18.266 5.949 1 95.88 250 PHE B O 1
ATOM 5154 N N . HIS B 1 251 ? 6.988 17.953 6.133 1 93.62 251 HIS B N 1
ATOM 5155 C CA . HIS B 1 251 ? 6.684 19.359 5.941 1 93.62 251 HIS B CA 1
ATOM 5156 C C . HIS B 1 251 ? 6.324 20.031 7.262 1 93.62 251 HIS B C 1
ATOM 5158 O O . HIS B 1 251 ? 6.074 21.234 7.297 1 93.62 251 HIS B O 1
ATOM 5164 N N . TYR B 1 252 ? 6.309 19.281 8.336 1 94.56 252 TYR B N 1
ATOM 5165 C CA . TYR B 1 252 ? 5.871 19.812 9.625 1 94.56 252 TYR B CA 1
ATOM 5166 C C . TYR B 1 252 ? 6.707 21.016 10.039 1 94.56 252 TYR B C 1
ATOM 5168 O O . TYR B 1 252 ? 6.188 21.953 10.641 1 94.56 252 TYR B O 1
ATOM 5176 N N . LEU B 1 253 ? 7.965 21.016 9.75 1 96.25 253 LEU B N 1
ATOM 5177 C CA . LEU B 1 253 ? 8.891 22 10.297 1 96.25 253 LEU B CA 1
ATOM 5178 C C . LEU B 1 253 ? 9.398 22.938 9.203 1 96.25 253 LEU B C 1
ATOM 5180 O O . LEU B 1 253 ? 10.391 23.641 9.398 1 96.25 253 LEU B O 1
ATOM 5184 N N . ASP B 1 254 ? 8.711 23 8.031 1 92.81 254 ASP B N 1
ATOM 5185 C CA . ASP B 1 254 ? 9.133 23.781 6.875 1 92.81 254 ASP B CA 1
ATOM 5186 C C . ASP B 1 254 ? 9.172 25.266 7.207 1 92.81 254 ASP B C 1
ATOM 5188 O O . ASP B 1 254 ? 10.062 25.984 6.758 1 92.81 254 ASP B O 1
ATOM 5192 N N . ARG B 1 255 ? 8.227 25.719 8.016 1 92.25 255 ARG B N 1
ATOM 5193 C CA . ARG B 1 255 ? 8.07 27.141 8.289 1 92.25 255 ARG B CA 1
ATOM 5194 C C . ARG B 1 255 ? 8.758 27.531 9.594 1 92.25 255 ARG B C 1
ATOM 5196 O O . ARG B 1 255 ? 8.477 28.594 10.156 1 92.25 255 ARG B O 1
ATOM 5203 N N . LEU B 1 256 ? 9.57 26.641 10.125 1 96 256 LEU B N 1
ATOM 5204 C CA . LEU B 1 256 ? 10.328 26.922 11.336 1 96 256 LEU B CA 1
ATOM 5205 C C . LEU B 1 256 ? 11.352 28.031 11.102 1 96 256 LEU B C 1
ATOM 5207 O O . LEU B 1 256 ? 12.117 27.969 10.133 1 96 256 LEU B O 1
ATOM 5211 N N . GLU B 1 257 ? 11.289 29.109 11.883 1 94 257 GLU B N 1
ATOM 5212 C CA . GLU B 1 257 ? 12.234 30.234 11.828 1 94 257 GLU B CA 1
ATOM 5213 C C . GLU B 1 257 ? 12.789 30.547 13.211 1 94 257 GLU B C 1
ATOM 5215 O O . GLU B 1 257 ? 12.047 30.578 14.195 1 94 257 GLU B O 1
ATOM 5220 N N . THR B 1 258 ? 14.055 30.75 13.211 1 94.75 258 THR B N 1
ATOM 5221 C CA . THR B 1 258 ? 14.688 31.156 14.461 1 94.75 258 THR B CA 1
ATOM 5222 C C . THR B 1 258 ? 14.648 32.656 14.625 1 94.75 258 THR B C 1
ATOM 5224 O O . THR B 1 258 ? 14.914 33.406 13.68 1 94.75 258 THR B O 1
ATOM 5227 N N . GLN B 1 259 ? 14.195 33.062 15.766 1 92.81 259 GLN B N 1
ATOM 5228 C CA . GLN B 1 259 ? 14.117 34.469 16.094 1 92.81 259 GLN B CA 1
ATOM 5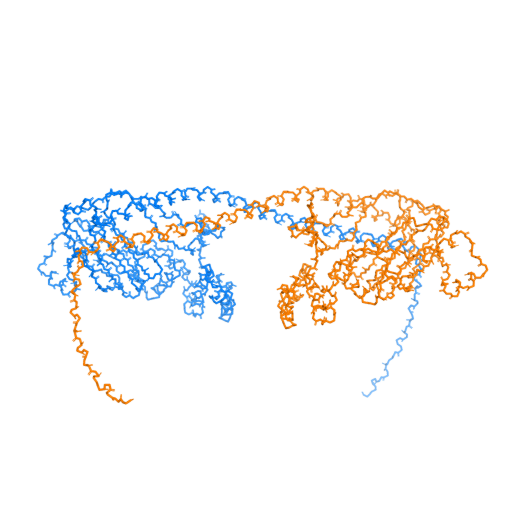229 C C . GLN B 1 259 ? 15.055 34.844 17.234 1 92.81 259 GLN B C 1
ATOM 5231 O O . GLN B 1 259 ? 14.992 34.219 18.312 1 92.81 259 GLN B O 1
ATOM 5236 N N . GLY B 1 260 ? 15.844 35.812 17 1 90.44 260 GLY B N 1
ATOM 5237 C CA . GLY B 1 260 ? 16.734 36.25 18.047 1 90.44 260 GLY B CA 1
ATOM 5238 C C . GLY B 1 260 ? 16.031 37.031 19.156 1 90.44 260 GLY B C 1
ATOM 5239 O O . GLY B 1 260 ? 14.898 37.469 18.969 1 90.44 260 GLY B O 1
ATOM 5240 N N . GLY B 1 261 ? 16.688 37.125 20.281 1 91.06 261 GLY B N 1
ATOM 5241 C CA . GLY B 1 261 ? 16.141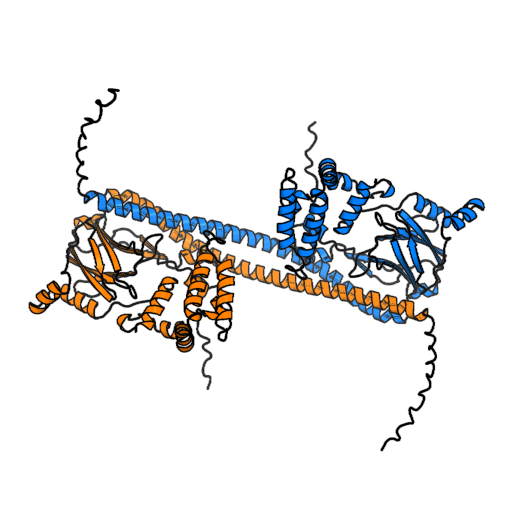 37.938 21.375 1 91.06 261 GLY B CA 1
ATOM 5242 C C . GLY B 1 261 ? 16.062 39.406 21.047 1 91.06 261 GLY B C 1
ATOM 5243 O O . GLY B 1 261 ? 16.938 39.938 20.375 1 91.06 261 GLY B O 1
ATOM 5244 N N . HIS B 1 262 ? 14.93 40.031 21.422 1 91.88 262 HIS B N 1
ATOM 5245 C CA . HIS B 1 262 ? 14.766 41.469 21.266 1 91.88 262 HIS B CA 1
ATOM 5246 C C . HIS B 1 262 ? 13.836 42.031 22.344 1 91.88 262 HIS B C 1
ATOM 5248 O O . HIS B 1 262 ? 13.031 41.281 22.922 1 91.88 262 HIS B O 1
ATOM 5254 N N . SER B 1 263 ? 14.039 43.25 22.672 1 92.75 263 SER B N 1
ATOM 5255 C CA . SER B 1 263 ? 13.25 43.875 23.719 1 92.75 263 SER B CA 1
ATOM 5256 C C . SER B 1 263 ? 12.398 45 23.172 1 92.75 263 SER B C 1
ATOM 5258 O O . SER B 1 263 ? 12.688 45.531 22.094 1 92.75 263 SER B O 1
ATOM 5260 N N . LEU B 1 264 ? 11.352 45.25 23.812 1 94.31 264 LEU B N 1
ATOM 5261 C CA . LEU B 1 264 ? 10.492 46.406 23.516 1 94.31 264 LEU B CA 1
ATOM 5262 C C . LEU B 1 264 ? 10.945 47.625 24.297 1 94.31 264 LEU B C 1
ATOM 5264 O O . LEU B 1 264 ? 11.25 47.531 25.484 1 94.31 264 LEU B O 1
ATOM 5268 N N . GLU B 1 265 ? 11.008 48.75 23.641 1 93.81 265 GLU B N 1
ATOM 5269 C CA . GLU B 1 265 ? 11.484 49.969 24.266 1 93.81 265 GLU B CA 1
ATOM 5270 C C . GLU B 1 265 ? 10.539 50.438 25.375 1 93.81 265 GLU B C 1
ATOM 5272 O O . GLU B 1 265 ? 9.328 50.25 25.281 1 93.81 265 GLU B O 1
ATOM 5277 N N . ALA B 1 266 ? 11.203 51.031 26.391 1 95.12 266 ALA B N 1
ATOM 5278 C CA . ALA B 1 266 ? 10.414 51.594 27.5 1 95.12 266 ALA B CA 1
ATOM 5279 C C . ALA B 1 266 ? 9.711 52.875 27.094 1 95.12 266 ALA B C 1
ATOM 5281 O O . ALA B 1 266 ? 10.164 53.969 27.453 1 95.12 266 ALA B O 1
ATOM 5282 N N . ARG B 1 267 ? 8.656 52.812 26.484 1 93.56 267 ARG B N 1
ATOM 5283 C CA . ARG B 1 267 ? 7.809 53.906 26.047 1 93.56 267 ARG B CA 1
ATOM 5284 C C . ARG B 1 267 ? 6.379 53.438 25.797 1 93.56 267 ARG B C 1
ATOM 5286 O O . ARG B 1 267 ? 6.051 52.281 26.062 1 93.56 267 ARG B O 1
ATOM 5293 N N . GLU B 1 268 ? 5.641 54.344 25.312 1 92.69 268 GLU B N 1
ATOM 5294 C CA . GLU B 1 268 ? 4.277 54 24.922 1 92.69 268 GLU B CA 1
ATOM 5295 C C . GLU B 1 268 ? 4.242 53.375 23.547 1 92.69 268 GLU B C 1
ATOM 5297 O O . GLU B 1 268 ? 4.945 53.812 22.625 1 92.69 268 GLU B O 1
ATOM 5302 N N . HIS B 1 269 ? 3.537 52.312 23.406 1 95 269 HIS B N 1
ATOM 5303 C CA . HIS B 1 269 ? 3.385 51.594 22.141 1 95 269 HIS B CA 1
ATOM 5304 C C . HIS B 1 269 ? 1.914 51.469 21.766 1 95 269 HIS B C 1
ATOM 5306 O O . HIS B 1 269 ? 1.071 51.219 22.625 1 95 269 HIS B O 1
ATOM 5312 N N . VAL B 1 270 ? 1.699 51.594 20.484 1 94.06 270 VAL B N 1
ATOM 5313 C CA . VAL B 1 270 ? 0.347 51.406 19.969 1 94.06 270 VAL B CA 1
ATOM 5314 C C . VAL B 1 270 ? 0.261 50.125 19.188 1 94.06 270 VAL B C 1
ATOM 5316 O O . VAL B 1 270 ? 1.173 49.781 18.422 1 94.06 270 VAL B O 1
ATOM 5319 N N . LEU B 1 271 ? -0.77 49.344 19.469 1 96.31 271 LEU B N 1
ATOM 5320 C CA . LEU B 1 271 ? -1.032 48.125 18.703 1 96.31 271 LEU B CA 1
ATOM 5321 C C . LEU B 1 271 ? -2.52 47.969 18.406 1 96.31 271 LEU B C 1
ATOM 5323 O O . LEU B 1 271 ? -3.342 48.719 18.953 1 96.31 271 LEU B O 1
ATOM 5327 N N . CYS B 1 272 ? -2.871 47.031 17.516 1 96.12 272 CYS B N 1
ATOM 5328 C CA . CYS B 1 272 ? -4.289 46.844 17.25 1 96.12 272 CYS B CA 1
ATOM 5329 C C . CYS B 1 272 ? -4.566 45.375 16.922 1 96.12 272 CYS B C 1
ATOM 5331 O O . CYS B 1 272 ? -3.645 44.594 16.625 1 96.12 272 CYS B O 1
ATOM 5333 N N . VAL B 1 273 ? -5.75 44.969 17.172 1 96.94 273 VAL B N 1
ATOM 5334 C CA . VAL B 1 273 ? -6.293 43.719 16.672 1 96.94 273 VAL B CA 1
ATOM 5335 C C . VAL B 1 273 ? -7.141 43.969 15.43 1 96.94 273 VAL B C 1
ATOM 5337 O O . VAL B 1 273 ? -8.156 44.656 15.5 1 96.94 273 VAL B O 1
ATOM 5340 N N . TYR B 1 274 ? -6.652 43.438 14.32 1 95.06 274 TYR B N 1
ATOM 5341 C CA . TYR B 1 274 ? -7.324 43.625 13.039 1 95.06 274 TYR B CA 1
ATOM 5342 C C . TYR B 1 274 ? -8.211 42.438 12.703 1 95.06 274 TYR B C 1
ATOM 5344 O O . TYR B 1 274 ? -7.75 41.281 12.695 1 95.06 274 TYR B O 1
ATOM 5352 N N . GLY B 1 275 ? -9.484 42.688 12.43 1 93.19 275 GLY B N 1
ATOM 5353 C CA . GLY B 1 275 ? -10.391 41.625 12.039 1 93.19 275 GLY B CA 1
ATOM 5354 C C . GLY B 1 275 ? -10.164 41.125 10.625 1 93.19 275 GLY B C 1
ATOM 5355 O O . GLY B 1 275 ? -10.469 41.844 9.664 1 93.19 275 GLY B O 1
ATOM 5356 N N . ASP B 1 276 ? -9.789 39.875 10.516 1 88.75 276 ASP B N 1
ATOM 5357 C CA . ASP B 1 276 ? -9.398 39.344 9.211 1 88.75 276 ASP B CA 1
ATOM 5358 C C . ASP B 1 276 ? -10.352 38.25 8.758 1 88.75 276 ASP B C 1
ATOM 5360 O O . ASP B 1 276 ? -10.055 37.5 7.812 1 88.75 276 ASP B O 1
ATOM 5364 N N . ASN B 1 277 ? -11.438 38.062 9.508 1 81.62 277 ASN B N 1
ATOM 5365 C CA . ASN B 1 277 ? -12.492 37.188 9.008 1 81.62 277 ASN B CA 1
ATOM 5366 C C . ASN B 1 277 ? -13.102 37.719 7.715 1 81.62 277 ASN B C 1
ATOM 5368 O O . ASN B 1 277 ? -13.102 38.906 7.477 1 81.62 277 ASN B O 1
ATOM 5372 N N . PHE B 1 278 ? -13.602 36.812 7.027 1 77.5 278 PHE B N 1
ATOM 5373 C CA . PHE B 1 278 ? -14.195 37.25 5.766 1 77.5 278 PHE B CA 1
ATOM 5374 C C . PHE B 1 278 ? -15.609 37.781 5.992 1 77.5 278 PHE B C 1
ATOM 5376 O O . PHE B 1 278 ? -16.062 38.688 5.266 1 77.5 278 PHE B O 1
ATOM 5383 N N . ILE B 1 279 ? -16.234 37.219 6.965 1 78.12 279 ILE B N 1
ATOM 5384 C CA . ILE B 1 279 ? -17.641 37.562 7.074 1 78.12 279 ILE B CA 1
ATOM 5385 C C . ILE B 1 279 ? -17.953 38 8.508 1 78.12 279 ILE B C 1
ATOM 5387 O O . ILE B 1 279 ? -18.391 39.125 8.742 1 78.12 279 ILE B O 1
ATOM 5391 N N . GLN B 1 280 ? -17.656 37.156 9.438 1 82.06 280 GLN B N 1
ATOM 5392 C CA . GLN B 1 280 ? -18.094 37.375 10.812 1 82.06 280 GLN B CA 1
ATOM 5393 C C . GLN B 1 280 ? -17.125 38.312 11.555 1 82.06 280 GLN B C 1
ATOM 5395 O O . GLN B 1 280 ? -15.984 38.469 11.141 1 82.06 280 GLN B O 1
ATOM 5400 N N . SER B 1 281 ? -17.656 38.969 12.57 1 90.56 281 SER B N 1
ATOM 5401 C CA . SER B 1 281 ? -16.797 39.719 13.484 1 90.56 281 SER B CA 1
ATOM 5402 C C . SER B 1 281 ? -15.836 38.781 14.219 1 90.56 281 SER B C 1
ATOM 5404 O O . SER B 1 281 ? -16.062 37.562 14.273 1 90.56 281 SER B O 1
ATOM 5406 N N . VAL B 1 282 ? -14.812 39.344 14.617 1 93.06 282 VAL B N 1
ATOM 5407 C CA . VAL B 1 282 ? -13.789 38.594 15.32 1 93.06 282 VAL B CA 1
ATOM 5408 C C . VAL B 1 282 ? -13.922 38.812 16.828 1 93.06 282 VAL B C 1
ATOM 5410 O O . VAL B 1 282 ? -13.883 39.938 17.312 1 93.06 282 VAL B O 1
ATOM 5413 N N . LYS B 1 283 ? -14.195 37.719 17.547 1 95.5 283 LYS B N 1
ATOM 5414 C CA . LYS B 1 283 ? -14.141 37.781 19.016 1 95.5 283 LYS B CA 1
ATOM 5415 C C . LYS B 1 283 ? -12.758 37.375 19.516 1 95.5 283 LYS B C 1
ATOM 5417 O O . LYS B 1 283 ? -12.234 36.312 19.125 1 95.5 283 LYS B O 1
ATOM 5422 N N . TYR B 1 284 ? -12.203 38.219 20.312 1 96.69 284 TYR B N 1
ATOM 5423 C CA . TYR B 1 284 ? -10.828 37.938 20.719 1 96.69 284 TYR B CA 1
ATOM 5424 C C . TYR B 1 284 ? -10.617 38.312 22.188 1 96.69 284 TYR B C 1
ATOM 5426 O O . TYR B 1 284 ? -11.438 39.031 22.781 1 96.69 284 TYR B O 1
ATOM 5434 N N . LYS B 1 285 ? -9.664 37.719 22.797 1 97.31 285 LYS B N 1
ATOM 5435 C CA . LYS B 1 285 ? -9.141 38.062 24.109 1 97.31 285 LYS B CA 1
ATOM 5436 C C . LYS B 1 285 ? -7.676 38.469 24.031 1 97.31 285 LYS B C 1
ATOM 5438 O O . LYS B 1 285 ? -6.824 37.688 23.609 1 97.31 285 LYS B O 1
ATOM 5443 N N . LEU B 1 286 ? -7.402 39.75 24.391 1 97.44 286 LEU B N 1
ATOM 5444 C CA . LEU B 1 286 ? -6.059 40.344 24.312 1 97.44 286 LEU B CA 1
ATOM 5445 C C . LEU B 1 286 ? -5.453 40.5 25.703 1 97.44 286 LEU B C 1
ATOM 5447 O O . LEU B 1 286 ? -6.121 41 26.609 1 97.44 286 LEU B O 1
ATOM 5451 N N . THR B 1 287 ? -4.207 40.031 25.844 1 97.19 287 THR B N 1
ATOM 5452 C CA . THR B 1 287 ? -3.541 40.125 27.141 1 97.19 287 THR B CA 1
ATOM 5453 C C . THR B 1 287 ? -2.107 40.625 26.969 1 97.19 287 THR B C 1
ATOM 5455 O O . THR B 1 287 ? -1.407 40.219 26.047 1 97.19 287 THR B O 1
ATOM 5458 N N . PHE B 1 288 ? -1.733 41.594 27.812 1 97.94 288 PHE B N 1
ATOM 5459 C CA . PHE B 1 288 ? -0.347 42 27.938 1 97.94 288 PHE B CA 1
ATOM 5460 C C . PHE B 1 288 ? 0.335 41.312 29.109 1 97.94 288 PHE B C 1
ATOM 5462 O O . PHE B 1 288 ? -0.059 41.469 30.266 1 97.94 288 PHE B O 1
ATOM 5469 N N . LEU B 1 289 ? 1.464 40.5 28.781 1 97.44 289 LEU B N 1
ATOM 5470 C CA . LEU B 1 289 ? 2.031 39.594 29.797 1 97.44 289 LEU B CA 1
ATOM 5471 C C . LEU B 1 289 ? 3.514 39.906 30 1 97.44 289 LEU B C 1
ATOM 5473 O O . LEU B 1 289 ? 4.363 39.375 29.281 1 97.44 289 LEU B O 1
ATOM 5477 N N . PRO B 1 290 ? 3.84 40.75 30.984 1 97 290 PRO B N 1
ATOM 5478 C CA . PRO B 1 290 ? 5.25 40.812 31.391 1 97 290 PRO B CA 1
ATOM 5479 C C . PRO B 1 290 ? 5.734 39.531 32.062 1 97 290 PRO B C 1
ATOM 5481 O O . PRO B 1 290 ? 5.125 39.062 33.031 1 97 290 PRO B O 1
ATOM 5484 N N . LEU B 1 291 ? 6.773 39 31.516 1 96.81 291 LEU B N 1
ATOM 5485 C CA . LEU B 1 291 ? 7.344 37.781 32.094 1 96.81 291 LEU B CA 1
ATOM 5486 C C . LEU B 1 291 ? 8.031 38.094 33.438 1 96.81 291 LEU B C 1
ATOM 5488 O O . LEU B 1 291 ? 8.406 39.25 33.688 1 96.81 291 LEU B O 1
ATOM 5492 N N . ASN B 1 292 ? 8.117 37.125 34.281 1 95.06 292 ASN B N 1
ATOM 5493 C CA . ASN B 1 292 ? 8.688 37.281 35.625 1 95.06 292 ASN B CA 1
ATOM 5494 C C . ASN B 1 292 ? 9.484 36.031 36.031 1 95.06 292 ASN B C 1
ATOM 5496 O O . ASN B 1 292 ? 9.758 35.156 35.188 1 95.06 292 ASN B O 1
ATOM 5500 N N . GLU B 1 293 ? 9.883 36.062 37.344 1 93.69 293 GLU B N 1
ATOM 5501 C CA . GLU B 1 293 ? 10.758 35 37.844 1 93.69 293 GLU B CA 1
ATOM 5502 C C . GLU B 1 293 ? 10.07 33.625 37.781 1 93.69 293 GLU B C 1
ATOM 5504 O O . GLU B 1 293 ? 10.727 32.594 37.594 1 93.69 293 GLU B O 1
ATOM 5509 N N . PHE B 1 294 ? 8.781 33.594 37.781 1 93.31 294 PHE B N 1
ATOM 5510 C CA . PHE B 1 294 ? 8.031 32.344 37.844 1 93.31 294 PHE B CA 1
ATOM 5511 C C . PHE B 1 294 ? 7.957 31.703 36.438 1 93.31 294 PHE B C 1
ATOM 5513 O O . PHE B 1 294 ? 7.578 30.547 36.312 1 93.31 294 PHE B O 1
ATOM 5520 N N . CYS B 1 295 ? 8.312 32.469 35.438 1 96.12 295 CYS B N 1
ATOM 5521 C CA . CYS B 1 295 ? 8.266 31.984 34.062 1 96.12 295 CYS B CA 1
ATOM 5522 C C . CYS B 1 295 ? 9.586 31.312 33.656 1 96.12 295 CYS B C 1
ATOM 5524 O O . CYS B 1 295 ? 9.68 30.656 32.625 1 96.12 295 CYS B O 1
ATOM 5526 N N . MET B 1 296 ? 10.625 31.406 34.5 1 95.25 296 MET B N 1
ATOM 5527 C CA . MET B 1 296 ? 11.977 31.047 34.094 1 95.25 296 MET B CA 1
ATOM 5528 C C . MET B 1 296 ? 12.117 29.547 33.906 1 95.25 296 MET B C 1
ATOM 5530 O O . MET B 1 296 ? 12.867 29.078 33.031 1 95.25 296 MET B O 1
ATOM 5534 N N . ASP B 1 297 ? 11.398 28.734 34.719 1 96.25 297 ASP B N 1
ATOM 5535 C CA . ASP B 1 297 ? 11.422 27.297 34.531 1 96.25 297 ASP B CA 1
ATOM 5536 C C . ASP B 1 297 ? 10.914 26.906 33.125 1 96.25 297 ASP B C 1
ATOM 5538 O O . ASP B 1 297 ? 11.43 25.969 32.531 1 96.25 297 ASP B O 1
ATOM 5542 N N . HIS B 1 298 ? 9.906 27.562 32.781 1 97.69 298 HIS B N 1
ATOM 5543 C CA . HIS B 1 298 ? 9.336 27.297 31.469 1 97.69 298 HIS B CA 1
ATOM 5544 C C . HIS B 1 298 ? 10.289 27.734 30.359 1 97.69 298 HIS B C 1
ATOM 5546 O O . HIS B 1 298 ? 10.398 27.047 29.328 1 97.69 298 HIS B O 1
ATOM 5552 N N . VAL B 1 299 ? 11 28.812 30.594 1 96.94 299 VAL B N 1
ATOM 5553 C CA . VAL B 1 299 ? 11.969 29.312 29.625 1 96.94 299 VAL B CA 1
ATOM 5554 C C . VAL B 1 299 ? 13.102 28.297 29.469 1 96.94 299 VAL B C 1
ATOM 5556 O O . VAL B 1 299 ? 13.539 28 28.344 1 96.94 299 VAL B O 1
ATOM 5559 N N . ILE B 1 300 ? 13.547 27.703 30.516 1 97 300 ILE B N 1
ATOM 5560 C CA . ILE B 1 300 ? 14.609 26.703 30.5 1 97 300 ILE B CA 1
ATOM 5561 C C . ILE B 1 300 ? 14.141 25.484 29.703 1 97 300 ILE B C 1
ATOM 5563 O O . ILE B 1 300 ? 14.891 24.938 28.891 1 97 300 ILE B O 1
ATOM 5567 N N . LYS B 1 301 ? 12.938 25.094 29.984 1 97.38 301 LYS B N 1
ATOM 5568 C CA . LYS B 1 301 ? 12.367 23.953 29.281 1 97.38 301 LYS B CA 1
ATOM 5569 C C . LYS B 1 301 ? 12.289 24.234 27.781 1 97.38 301 LYS B C 1
ATOM 5571 O O . LYS B 1 301 ? 12.609 23.359 26.969 1 97.38 301 LYS B O 1
ATOM 5576 N N . LEU B 1 302 ? 11.875 25.406 27.406 1 97.56 302 LEU B N 1
ATOM 5577 C CA . LEU B 1 302 ? 11.781 25.797 26 1 97.56 302 LEU B CA 1
ATOM 5578 C C . LEU B 1 302 ? 13.156 25.797 25.344 1 97.56 302 LEU B C 1
ATOM 5580 O O . LEU B 1 302 ? 13.297 25.422 24.188 1 97.56 302 LEU B O 1
ATOM 5584 N N . LYS B 1 303 ? 14.188 26.156 26.109 1 96.12 303 LYS B N 1
ATOM 5585 C CA . LYS B 1 303 ? 15.562 26.203 25.609 1 96.12 303 LYS B CA 1
ATOM 5586 C C . LYS B 1 303 ? 16.109 24.797 25.375 1 96.12 303 LYS B C 1
ATOM 5588 O O . LYS B 1 303 ? 17.109 24.625 24.688 1 96.12 303 LYS B O 1
ATOM 5593 N N . GLU B 1 304 ? 15.422 23.859 25.844 1 96.31 304 GLU B N 1
ATOM 5594 C CA . GLU B 1 304 ? 15.789 22.469 25.578 1 96.31 304 GLU B CA 1
ATOM 5595 C C . GLU B 1 304 ? 15 21.922 24.406 1 96.31 304 GLU B C 1
ATOM 5597 O O . GLU B 1 304 ? 15.57 21.266 23.531 1 96.31 304 GLU B O 1
ATOM 5602 N N . ILE B 1 305 ? 13.75 22.234 24.344 1 97.56 305 ILE B N 1
ATOM 5603 C CA . ILE B 1 305 ? 12.844 21.656 23.359 1 97.56 305 ILE B CA 1
ATOM 5604 C C . ILE B 1 305 ? 13.141 22.234 21.984 1 97.56 305 ILE B C 1
ATOM 5606 O O . ILE B 1 305 ? 13.219 21.5 21 1 97.56 305 ILE B O 1
ATOM 5610 N N . GLU B 1 306 ? 13.32 23.531 21.891 1 97.38 306 GLU B N 1
ATOM 5611 C CA . GLU B 1 306 ? 13.336 24.219 20.609 1 97.38 306 GLU B CA 1
ATOM 5612 C C . GLU B 1 306 ? 14.602 23.891 19.828 1 97.38 306 GLU B C 1
ATOM 5614 O O . GLU B 1 306 ? 14.555 23.641 18.625 1 97.38 306 GLU B O 1
ATOM 5619 N N . PRO B 1 307 ? 15.812 23.797 20.484 1 96.56 307 PRO B N 1
ATOM 5620 C CA . PRO B 1 307 ? 16.984 23.344 19.734 1 96.56 307 PRO B CA 1
ATOM 5621 C C . PRO B 1 307 ? 16.828 21.922 19.188 1 96.56 307 PRO B C 1
ATOM 5623 O O . PRO B 1 307 ? 17.328 21.625 18.094 1 96.56 307 PRO B O 1
ATOM 5626 N N . ASP B 1 308 ? 16.172 21.141 19.922 1 97.19 308 ASP B N 1
ATOM 5627 C CA . ASP B 1 308 ? 15.906 19.781 19.453 1 97.19 308 ASP B CA 1
ATOM 5628 C C . ASP B 1 308 ? 15.047 19.797 18.188 1 97.19 308 ASP B C 1
ATOM 5630 O O . ASP B 1 308 ? 15.305 19.031 17.25 1 97.19 308 ASP B O 1
ATOM 5634 N N . ILE B 1 309 ? 14.086 20.609 18.141 1 97.69 309 ILE B N 1
ATOM 5635 C CA . ILE B 1 309 ? 13.203 20.719 16.984 1 97.69 309 ILE B CA 1
ATOM 5636 C C . ILE B 1 309 ? 13.992 21.234 15.789 1 97.69 309 ILE B C 1
ATOM 5638 O O . ILE B 1 309 ? 13.797 20.766 14.664 1 97.69 309 ILE B O 1
ATOM 5642 N N . ILE B 1 310 ? 14.883 22.141 16.078 1 97 310 ILE B N 1
ATOM 5643 C CA . ILE B 1 310 ? 15.727 22.672 15.016 1 97 310 ILE B CA 1
ATOM 5644 C C . ILE B 1 310 ? 16.594 21.562 14.438 1 97 310 ILE B C 1
ATOM 5646 O O . ILE B 1 310 ? 16.703 21.406 13.219 1 97 310 ILE B O 1
ATOM 5650 N N . ASN B 1 311 ? 17.172 20.812 15.289 1 97.31 311 ASN B N 1
ATOM 5651 C CA . ASN B 1 311 ? 18 19.688 14.852 1 97.31 311 ASN B CA 1
ATOM 5652 C C . ASN B 1 311 ? 17.172 18.688 14.039 1 97.31 311 ASN B C 1
ATOM 5654 O O . ASN B 1 311 ? 17.656 18.156 13.039 1 97.31 311 ASN B O 1
ATOM 5658 N N . LYS B 1 312 ? 16 18.469 14.539 1 97.44 312 LYS B N 1
ATOM 5659 C CA . LYS B 1 312 ? 15.117 17.516 13.859 1 97.44 312 LYS B CA 1
ATOM 5660 C C . LYS B 1 312 ? 14.781 18 12.453 1 97.44 312 LYS B C 1
ATOM 5662 O O . LYS B 1 312 ? 14.641 17.203 11.531 1 97.44 312 LYS B O 1
ATOM 5667 N N . LYS B 1 313 ? 14.578 19.281 12.297 1 97.12 313 LYS B N 1
ATOM 5668 C CA . LYS B 1 313 ? 14.32 19.844 10.977 1 97.12 313 LYS B CA 1
ATOM 5669 C C . LYS B 1 313 ? 15.43 19.469 9.992 1 97.12 313 LYS B C 1
ATOM 5671 O O . LYS B 1 313 ? 15.148 19.016 8.875 1 97.12 313 LYS B O 1
ATOM 5676 N N . ASN B 1 314 ? 16.672 19.531 10.438 1 96.06 314 ASN B N 1
ATOM 5677 C CA . ASN B 1 314 ? 17.812 19.188 9.594 1 96.06 314 ASN B CA 1
ATOM 5678 C C . ASN B 1 314 ? 17.859 17.688 9.312 1 96.06 314 ASN B C 1
ATOM 5680 O O . ASN B 1 314 ? 18.109 17.281 8.18 1 96.06 314 ASN B O 1
ATOM 5684 N N . GLU B 1 315 ? 17.625 16.922 10.281 1 97.5 315 GLU B N 1
ATOM 5685 C CA . GLU B 1 315 ? 17.594 15.477 10.133 1 97.5 315 GLU B CA 1
ATOM 5686 C C . GLU B 1 315 ? 16.516 15.039 9.148 1 97.5 315 GLU B C 1
ATOM 5688 O O . GLU B 1 315 ? 16.75 14.164 8.312 1 97.5 315 GLU B O 1
ATOM 5693 N N . MET B 1 316 ? 15.383 15.656 9.266 1 97.69 316 MET B N 1
ATOM 5694 C CA . MET B 1 316 ? 14.25 15.289 8.414 1 97.69 316 MET B CA 1
ATOM 5695 C C . MET B 1 316 ? 14.516 15.68 6.961 1 97.69 316 MET B C 1
ATOM 5697 O O . MET B 1 316 ? 14.055 15 6.039 1 97.69 316 MET B O 1
ATOM 5701 N N . ALA B 1 317 ? 15.258 16.766 6.801 1 95.88 317 ALA B N 1
ATOM 5702 C CA . ALA B 1 317 ? 15.617 17.156 5.441 1 95.88 317 ALA B CA 1
ATOM 5703 C C . ALA B 1 317 ? 16.469 16.094 4.766 1 95.88 317 ALA B C 1
ATOM 5705 O O . ALA B 1 317 ? 16.234 15.734 3.613 1 95.88 317 ALA B O 1
ATOM 5706 N N . SER B 1 318 ? 17.438 15.57 5.488 1 96.75 318 SER B N 1
ATOM 5707 C CA . SER B 1 318 ? 18.281 14.5 4.969 1 96.75 318 SER B CA 1
ATOM 5708 C C . SER B 1 318 ? 17.484 13.219 4.766 1 96.75 318 SER B C 1
ATOM 5710 O O . SER B 1 318 ? 17.625 12.547 3.74 1 96.75 318 SER B O 1
ATOM 5712 N N . PHE B 1 319 ? 16.719 12.898 5.703 1 98.19 319 PHE B N 1
ATOM 5713 C CA . PHE B 1 319 ? 15.906 11.695 5.637 1 98.19 319 PHE B CA 1
ATOM 5714 C C . PHE B 1 319 ? 14.938 11.758 4.465 1 98.19 319 PHE B C 1
ATOM 5716 O O . PHE B 1 319 ? 14.664 10.75 3.814 1 98.19 319 PHE B O 1
ATOM 5723 N N . GLN B 1 320 ? 14.344 12.953 4.199 1 96.62 320 GLN B N 1
ATOM 5724 C CA . GLN B 1 320 ? 13.43 13.109 3.076 1 96.62 320 GLN B CA 1
ATOM 5725 C C . GLN B 1 320 ? 14.094 12.695 1.765 1 96.62 320 GLN B C 1
ATOM 5727 O O . GLN B 1 320 ? 13.484 12 0.95 1 96.62 320 GLN B O 1
ATOM 5732 N N . ARG B 1 321 ? 15.328 13.125 1.581 1 96.75 321 ARG B N 1
ATOM 5733 C CA . ARG B 1 321 ? 16.047 12.781 0.362 1 96.75 321 ARG B CA 1
ATOM 5734 C C . ARG B 1 321 ? 16.203 11.266 0.236 1 96.75 321 ARG B C 1
ATOM 5736 O O . ARG B 1 321 ? 15.945 10.695 -0.823 1 96.75 321 ARG B O 1
ATOM 5743 N N . GLU B 1 322 ? 16.594 10.672 1.274 1 97.38 322 GLU B N 1
ATOM 5744 C CA . GLU B 1 322 ? 16.75 9.219 1.295 1 97.38 322 GLU B CA 1
ATOM 5745 C C . GLU B 1 322 ? 15.43 8.508 1.047 1 97.38 322 GLU B C 1
ATOM 5747 O O . GLU B 1 322 ? 15.359 7.574 0.248 1 97.38 322 GLU B O 1
ATOM 5752 N N . TYR B 1 323 ? 14.438 8.945 1.746 1 97.94 323 TYR B N 1
ATOM 5753 C CA . TYR B 1 323 ? 13.117 8.344 1.662 1 97.94 323 TYR B CA 1
ATOM 5754 C C . TYR B 1 323 ? 12.562 8.438 0.245 1 97.94 323 TYR B C 1
ATOM 5756 O O . TYR B 1 323 ? 12.055 7.449 -0.298 1 97.94 323 TYR B O 1
ATOM 5764 N N . MET B 1 324 ? 12.633 9.609 -0.33 1 96.5 324 MET B N 1
ATOM 5765 C CA . MET B 1 324 ? 12.086 9.828 -1.666 1 96.5 324 MET B CA 1
ATOM 5766 C C . MET B 1 324 ? 12.844 9.008 -2.705 1 96.5 324 MET B C 1
ATOM 5768 O O . MET B 1 324 ? 12.258 8.508 -3.662 1 96.5 324 MET B O 1
ATOM 5772 N N . ASP B 1 325 ? 14.156 8.891 -2.543 1 97.25 325 ASP B N 1
ATOM 5773 C CA . ASP B 1 325 ? 14.945 8.047 -3.434 1 97.25 325 ASP B CA 1
ATOM 5774 C C . ASP B 1 325 ? 14.523 6.586 -3.322 1 97.25 325 ASP B C 1
ATOM 5776 O O . ASP B 1 325 ? 14.344 5.902 -4.336 1 97.25 325 ASP B O 1
ATOM 5780 N N . LEU B 1 326 ? 14.398 6.164 -2.127 1 97.19 326 LEU B N 1
ATOM 5781 C CA . LEU B 1 326 ? 13.961 4.793 -1.885 1 97.19 326 LEU B CA 1
ATOM 5782 C C . LEU B 1 326 ? 12.578 4.551 -2.473 1 97.19 326 LEU B C 1
ATOM 5784 O O . LEU B 1 326 ? 12.32 3.492 -3.053 1 97.19 326 LEU B O 1
ATOM 5788 N N . LYS B 1 327 ? 11.719 5.484 -2.273 1 95.38 327 LYS B N 1
ATOM 5789 C CA . LYS B 1 327 ? 10.375 5.387 -2.836 1 95.38 327 LYS B CA 1
ATOM 5790 C C . LYS B 1 327 ? 10.422 5.223 -4.352 1 95.38 327 LYS B C 1
ATOM 5792 O O . LYS B 1 327 ? 9.75 4.352 -4.91 1 95.38 327 LYS B O 1
ATOM 5797 N N . LYS B 1 328 ? 11.188 6.035 -4.93 1 96.12 328 LYS B N 1
ATOM 5798 C CA . LYS B 1 328 ? 11.328 5.969 -6.379 1 96.12 328 LYS B CA 1
ATOM 5799 C C . LYS B 1 328 ? 11.844 4.602 -6.82 1 96.12 328 LYS B C 1
ATOM 5801 O O . LYS B 1 328 ? 11.305 3.998 -7.75 1 96.12 328 LYS B O 1
ATOM 5806 N N . ARG B 1 329 ? 12.852 4.137 -6.18 1 97.69 329 ARG B N 1
ATOM 5807 C CA . ARG B 1 329 ? 13.43 2.834 -6.508 1 97.69 329 ARG B CA 1
ATOM 5808 C C . ARG B 1 329 ? 12.422 1.714 -6.258 1 97.69 329 ARG B C 1
ATOM 5810 O O . ARG B 1 329 ? 12.352 0.756 -7.031 1 97.69 329 ARG B O 1
ATOM 5817 N N . TRP B 1 330 ? 11.695 1.86 -5.207 1 96.94 330 TRP B N 1
ATOM 5818 C CA . TRP B 1 330 ? 10.688 0.863 -4.855 1 96.94 330 TRP B CA 1
ATOM 5819 C C . TRP B 1 330 ? 9.586 0.802 -5.914 1 96.94 330 TRP B C 1
ATOM 5821 O O . TRP B 1 330 ? 9.211 -0.282 -6.367 1 96.94 330 TRP B O 1
ATOM 5831 N N . GLU B 1 331 ? 9.094 1.928 -6.309 1 94.5 331 GLU B N 1
ATOM 5832 C CA . GLU B 1 331 ? 8.07 1.988 -7.348 1 94.5 331 GLU B CA 1
ATOM 5833 C C . GLU B 1 331 ? 8.586 1.418 -8.664 1 94.5 331 GLU B C 1
ATOM 5835 O O . GLU B 1 331 ? 7.855 0.722 -9.375 1 94.5 331 GLU B O 1
ATOM 5840 N N . ALA B 1 332 ? 9.789 1.704 -8.922 1 97.06 332 ALA B N 1
ATOM 5841 C CA . ALA B 1 332 ? 10.406 1.165 -10.125 1 97.06 332 ALA B CA 1
ATOM 5842 C C . ALA B 1 332 ? 10.508 -0.356 -10.062 1 97.06 332 ALA B C 1
ATOM 5844 O O . ALA B 1 332 ? 10.258 -1.045 -11.055 1 97.06 332 ALA B O 1
ATOM 5845 N N . ALA B 1 333 ? 10.875 -0.869 -8.953 1 97.38 333 ALA B N 1
ATOM 5846 C CA . ALA B 1 333 ? 10.984 -2.312 -8.766 1 97.38 333 ALA B CA 1
ATOM 5847 C C . ALA B 1 333 ? 9.625 -2.99 -8.914 1 97.38 333 ALA B C 1
ATOM 5849 O O . ALA B 1 333 ? 9.516 -4.059 -9.516 1 97.38 333 ALA B O 1
ATOM 5850 N N . LYS B 1 334 ? 8.68 -2.396 -8.375 1 96.12 334 LYS B N 1
ATOM 5851 C CA . LYS B 1 334 ? 7.324 -2.928 -8.508 1 96.12 334 LYS B CA 1
ATOM 5852 C C . LYS B 1 334 ? 6.887 -2.965 -9.969 1 96.12 334 LYS B C 1
ATOM 5854 O O . LYS B 1 334 ? 6.289 -3.945 -10.422 1 96.12 334 LYS B O 1
ATOM 5859 N N . GLN B 1 335 ? 7.137 -1.866 -10.609 1 96.06 335 GLN B N 1
ATOM 5860 C CA . GLN B 1 335 ? 6.805 -1.812 -12.031 1 96.06 335 GLN B CA 1
ATOM 5861 C C . GLN B 1 335 ? 7.551 -2.887 -12.812 1 96.06 335 GLN B C 1
ATOM 5863 O O . GLN B 1 335 ? 6.973 -3.549 -13.68 1 96.06 335 GLN B O 1
ATOM 5868 N N . ARG B 1 336 ? 8.812 -3.061 -12.547 1 98.06 336 ARG B N 1
ATOM 5869 C CA . ARG B 1 336 ? 9.602 -4.098 -13.203 1 98.06 336 ARG B CA 1
ATOM 5870 C C . ARG B 1 336 ? 9.023 -5.48 -12.93 1 98.06 336 ARG B C 1
ATOM 5872 O O . ARG B 1 336 ? 8.969 -6.324 -13.828 1 98.06 336 ARG B O 1
ATOM 5879 N N . LEU B 1 337 ? 8.664 -5.742 -11.68 1 97.06 337 LEU B N 1
ATOM 5880 C CA . LEU B 1 337 ? 8.086 -7.031 -11.336 1 97.06 337 LEU B CA 1
ATOM 5881 C C . LEU B 1 337 ? 6.828 -7.305 -12.156 1 97.06 337 LEU B C 1
ATOM 5883 O O . LEU B 1 337 ? 6.621 -8.422 -12.633 1 97.06 337 LEU B O 1
ATOM 5887 N N . LYS B 1 338 ? 6.016 -6.293 -12.297 1 96.19 338 LYS B N 1
ATOM 5888 C CA . LYS B 1 338 ? 4.809 -6.434 -13.102 1 96.19 338 LYS B CA 1
ATOM 5889 C C . LYS B 1 338 ? 5.152 -6.777 -14.555 1 96.19 338 LYS B C 1
ATOM 5891 O O . LYS B 1 338 ? 4.516 -7.641 -15.156 1 96.19 338 LYS B O 1
ATOM 5896 N N . GLU B 1 339 ? 6.098 -6.117 -15.023 1 97.56 339 GLU B N 1
ATOM 5897 C CA . GLU B 1 339 ? 6.535 -6.367 -16.391 1 97.56 339 GLU B CA 1
ATOM 5898 C C . GLU B 1 339 ? 7.074 -7.789 -16.547 1 97.56 339 GLU B C 1
ATOM 5900 O O . GLU B 1 339 ? 6.77 -8.469 -17.531 1 97.56 339 GLU B O 1
ATOM 5905 N N . GLU B 1 340 ? 7.926 -8.18 -15.594 1 97.88 340 GLU B N 1
ATOM 5906 C CA . GLU B 1 340 ? 8.461 -9.539 -15.625 1 97.88 340 GLU B CA 1
ATOM 5907 C C . GLU B 1 340 ? 7.348 -10.57 -15.492 1 97.88 340 GLU B C 1
ATOM 5909 O O . GLU B 1 340 ? 7.379 -11.609 -16.156 1 97.88 340 GLU B O 1
ATOM 5914 N N . ASP B 1 341 ? 6.391 -10.305 -14.617 1 95.94 341 ASP B N 1
ATOM 5915 C CA . ASP B 1 341 ? 5.23 -11.172 -14.461 1 95.94 341 ASP B CA 1
ATOM 5916 C C . ASP B 1 341 ? 4.504 -11.367 -15.789 1 95.94 341 ASP B C 1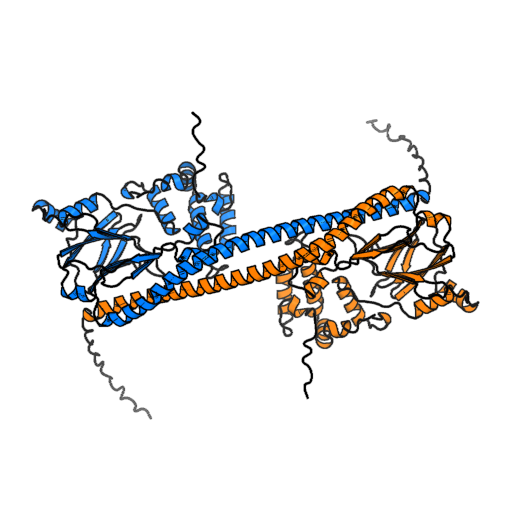
ATOM 5918 O O . ASP B 1 341 ? 4.25 -12.5 -16.203 1 95.94 341 ASP B O 1
ATOM 5922 N N . ASP B 1 342 ? 4.242 -10.305 -16.453 1 96.88 342 ASP B N 1
ATOM 5923 C CA . ASP B 1 342 ? 3.553 -10.344 -17.734 1 96.88 342 ASP B CA 1
ATOM 5924 C C . ASP B 1 342 ? 4.375 -11.109 -18.766 1 96.88 342 ASP B C 1
ATOM 5926 O O . ASP B 1 342 ? 3.834 -11.914 -19.531 1 96.88 342 ASP B O 1
ATOM 5930 N N . TYR B 1 343 ? 5.637 -10.867 -18.781 1 98.06 343 TYR B N 1
ATOM 5931 C CA . TYR B 1 343 ? 6.531 -11.492 -19.734 1 98.06 343 TYR B CA 1
ATOM 5932 C C . TYR B 1 343 ? 6.566 -13.008 -19.547 1 98.06 343 TYR B C 1
ATOM 5934 O O . TYR B 1 343 ? 6.395 -13.766 -20.5 1 98.06 343 TYR B O 1
ATOM 5942 N N . ILE B 1 344 ? 6.797 -13.414 -18.328 1 97.5 344 ILE B N 1
ATOM 5943 C CA . ILE B 1 344 ? 6.914 -14.836 -18.031 1 97.5 344 ILE B CA 1
ATOM 5944 C C . ILE B 1 344 ? 5.594 -15.547 -18.344 1 97.5 344 ILE B C 1
ATOM 5946 O O . ILE B 1 344 ? 5.586 -16.609 -18.953 1 97.5 344 ILE B O 1
ATOM 5950 N N . THR B 1 345 ? 4.516 -14.93 -17.938 1 95.81 345 THR B N 1
ATOM 5951 C CA . THR B 1 345 ? 3.199 -15.508 -18.172 1 95.81 345 THR B CA 1
ATOM 5952 C C . THR B 1 345 ? 2.943 -15.664 -19.672 1 95.81 345 THR B C 1
ATOM 5954 O O . THR B 1 345 ? 2.445 -16.703 -20.109 1 95.81 345 THR B O 1
ATOM 5957 N N . LYS B 1 346 ? 3.295 -14.711 -20.375 1 97.31 346 LYS B N 1
ATOM 5958 C CA . LYS B 1 346 ? 3.125 -14.773 -21.828 1 97.31 346 LYS B CA 1
ATOM 5959 C C . LYS B 1 346 ? 4 -15.859 -22.438 1 97.31 346 LYS B C 1
ATOM 5961 O O . LYS B 1 346 ? 3.551 -16.609 -23.312 1 97.31 346 LYS B O 1
ATOM 5966 N N . LYS B 1 347 ? 5.246 -15.945 -22.047 1 97.31 347 LYS B N 1
ATOM 5967 C CA . LYS B 1 347 ? 6.168 -16.938 -22.578 1 97.31 347 LYS B CA 1
ATOM 5968 C C . LYS B 1 347 ? 5.699 -18.359 -22.25 1 97.31 347 LYS B C 1
ATOM 5970 O O . LYS B 1 347 ? 5.793 -19.266 -23.078 1 97.31 347 LYS B O 1
ATOM 5975 N N . LEU B 1 348 ? 5.23 -18.5 -21.031 1 96.38 348 LEU B N 1
ATOM 5976 C CA . LEU B 1 348 ? 4.715 -19.797 -20.625 1 96.38 348 LEU B CA 1
ATOM 5977 C C . LEU B 1 348 ? 3.494 -20.172 -21.453 1 96.38 348 LEU B C 1
ATOM 5979 O O . LEU B 1 348 ? 3.338 -21.328 -21.844 1 96.38 348 LEU B O 1
ATOM 5983 N N . LYS B 1 349 ? 2.629 -19.219 -21.688 1 96.06 349 LYS B N 1
ATOM 5984 C CA . LYS B 1 349 ? 1.463 -19.469 -22.531 1 96.06 349 LYS B CA 1
ATOM 5985 C C . LYS B 1 349 ? 1.879 -19.828 -23.953 1 96.06 349 LYS B C 1
ATOM 5987 O O . LYS B 1 349 ? 1.345 -20.781 -24.531 1 96.06 349 LYS B O 1
ATOM 5992 N N . ASP B 1 350 ? 2.809 -19.109 -24.453 1 97.31 350 ASP B N 1
ATOM 5993 C CA . ASP B 1 350 ? 3.322 -19.391 -25.797 1 97.31 350 ASP B CA 1
ATOM 5994 C C . ASP B 1 350 ? 3.891 -20.812 -25.875 1 97.31 350 ASP B C 1
ATOM 5996 O O . ASP B 1 350 ? 3.67 -21.516 -26.859 1 97.31 350 ASP B O 1
ATOM 6000 N N . ARG B 1 351 ? 4.629 -21.156 -24.906 1 97.31 351 ARG B N 1
ATOM 6001 C CA . ARG B 1 351 ? 5.211 -22.5 -24.828 1 97.31 351 ARG B CA 1
ATOM 6002 C C . ARG B 1 351 ? 4.125 -23.562 -24.844 1 97.31 351 ARG B C 1
ATOM 6004 O O . ARG B 1 351 ? 4.195 -24.516 -25.625 1 97.31 351 ARG B O 1
ATOM 6011 N N . ASP B 1 352 ? 3.154 -23.391 -23.984 1 95.62 352 ASP B N 1
ATOM 6012 C CA . ASP B 1 352 ? 2.068 -24.359 -23.891 1 95.62 352 ASP B CA 1
ATOM 6013 C C . ASP B 1 352 ? 1.309 -24.469 -25.219 1 95.62 352 ASP B C 1
ATOM 6015 O O . ASP B 1 352 ? 0.976 -25.578 -25.656 1 95.62 352 ASP B O 1
ATOM 6019 N N . ASP B 1 353 ? 1.041 -23.328 -25.781 1 96.88 353 ASP B N 1
ATOM 6020 C CA . ASP B 1 353 ? 0.345 -23.312 -27.062 1 96.88 353 ASP B CA 1
ATOM 6021 C C . ASP B 1 353 ? 1.153 -24.031 -28.125 1 96.88 353 ASP B C 1
ATOM 6023 O O . ASP B 1 353 ? 0.593 -24.781 -28.938 1 96.88 353 ASP B O 1
ATOM 6027 N N . THR B 1 354 ? 2.426 -23.828 -28.141 1 97.81 354 THR B N 1
ATOM 6028 C CA . THR B 1 354 ? 3.297 -24.469 -29.125 1 97.81 354 THR B CA 1
ATOM 6029 C C . THR B 1 354 ? 3.287 -25.984 -28.953 1 97.81 354 THR B C 1
ATOM 6031 O O . THR B 1 354 ? 3.236 -26.734 -29.922 1 97.81 354 THR B O 1
ATOM 6034 N N . TYR B 1 355 ? 3.354 -26.484 -27.719 1 96.88 355 TYR B N 1
ATOM 6035 C CA . TYR B 1 355 ? 3.264 -27.922 -27.453 1 96.88 355 TYR B CA 1
ATOM 6036 C C . TYR B 1 355 ? 1.941 -28.484 -27.953 1 96.88 355 TYR B C 1
ATOM 6038 O O . TYR B 1 355 ? 1.911 -29.531 -28.594 1 96.88 355 TYR B O 1
ATOM 6046 N N . GLU B 1 356 ? 0.839 -27.781 -27.641 1 95.69 356 GLU B N 1
ATOM 6047 C CA . GLU B 1 356 ? -0.473 -28.234 -28.078 1 95.69 356 GLU B CA 1
ATOM 6048 C C . GLU B 1 356 ? -0.528 -28.344 -29.609 1 95.69 356 GLU B C 1
ATOM 6050 O O . GLU B 1 356 ? -1.053 -29.328 -30.141 1 95.69 356 GLU B O 1
ATOM 6055 N N . GLU B 1 357 ? -0.002 -27.391 -30.266 1 97.06 357 GLU B N 1
ATOM 6056 C CA . GLU B 1 357 ? 0.052 -27.406 -31.734 1 97.06 357 GLU B CA 1
ATOM 6057 C C . GLU B 1 357 ? 0.909 -28.578 -32.219 1 97.06 357 GLU B C 1
ATOM 6059 O O . GLU B 1 357 ? 0.585 -29.203 -33.25 1 97.06 357 GLU B O 1
ATOM 6064 N N . MET B 1 358 ? 2.002 -28.828 -31.562 1 97.06 358 MET B N 1
ATOM 6065 C CA . MET B 1 358 ? 2.879 -29.938 -31.922 1 97.06 358 MET B CA 1
ATOM 6066 C C . MET B 1 358 ? 2.154 -31.281 -31.781 1 97.06 358 MET B C 1
ATOM 6068 O O . MET B 1 358 ? 2.277 -32.156 -32.656 1 97.06 358 MET B O 1
ATOM 6072 N N . PHE B 1 359 ? 1.381 -31.438 -30.688 1 96.12 359 PHE B N 1
ATOM 6073 C CA . PHE B 1 359 ? 0.621 -32.656 -30.484 1 96.12 359 PHE B CA 1
ATOM 6074 C C . PHE B 1 359 ? -0.396 -32.844 -31.594 1 96.12 359 PHE B C 1
ATOM 6076 O O . PHE B 1 359 ? -0.578 -33.969 -32.094 1 96.12 359 PHE B O 1
ATOM 6083 N N . GLU B 1 360 ? -1.049 -31.781 -31.984 1 94.62 360 GLU B N 1
ATOM 6084 C CA . GLU B 1 360 ? -2.006 -31.859 -33.094 1 94.62 360 GLU B CA 1
ATOM 6085 C C . GLU B 1 360 ? -1.32 -32.25 -34.375 1 94.62 360 GLU B C 1
ATOM 6087 O O . GLU B 1 360 ? -1.842 -33.062 -35.156 1 94.62 360 GLU B O 1
ATOM 6092 N N . ALA B 1 361 ? -0.171 -31.672 -34.594 1 95.94 361 ALA B N 1
ATOM 6093 C CA . ALA B 1 361 ? 0.594 -31.984 -35.812 1 95.94 361 ALA B CA 1
ATOM 6094 C C . ALA B 1 361 ? 1.057 -33.438 -35.812 1 95.94 361 ALA B C 1
ATOM 6096 O O . ALA B 1 361 ? 1.106 -34.094 -36.844 1 95.94 361 ALA B O 1
ATOM 6097 N N . ALA B 1 362 ? 1.407 -34 -34.656 1 96 362 ALA B N 1
ATOM 6098 C CA . ALA B 1 362 ? 1.878 -35.375 -34.5 1 96 362 ALA B CA 1
ATOM 6099 C C . ALA B 1 362 ? 0.751 -36.344 -34.781 1 96 362 ALA B C 1
ATOM 6101 O O . ALA B 1 362 ? 0.995 -37.469 -35.281 1 96 362 ALA B O 1
ATOM 6102 N N . ALA B 1 363 ? -0.461 -35.969 -34.5 1 93.44 363 ALA B N 1
ATOM 6103 C CA . ALA B 1 363 ? -1.615 -36.844 -34.656 1 93.44 363 ALA B CA 1
ATOM 6104 C C . ALA B 1 363 ? -2.17 -36.781 -36.062 1 93.44 363 ALA B C 1
ATOM 6106 O O . ALA B 1 363 ? -2.912 -37.656 -36.5 1 93.44 363 ALA B O 1
ATOM 6107 N N . ALA B 1 364 ? -1.828 -35.812 -36.812 1 90.75 364 ALA B N 1
ATOM 6108 C CA . ALA B 1 364 ? -2.441 -35.469 -38.094 1 90.75 364 ALA B CA 1
ATOM 6109 C C . ALA B 1 364 ? -2.299 -36.625 -39.094 1 90.75 364 ALA B C 1
ATOM 6111 O O . ALA B 1 364 ? -3.262 -37 -39.781 1 90.75 364 ALA B O 1
ATOM 6112 N N . PRO B 1 365 ? -1.111 -37.281 -39.156 1 90.19 365 PRO B N 1
ATOM 6113 C CA . PRO B 1 365 ? -0.942 -38.375 -40.125 1 90.19 365 PRO B CA 1
ATOM 6114 C C . PRO B 1 365 ? -1.835 -39.562 -39.844 1 90.19 365 PRO B C 1
ATOM 6116 O O . PRO B 1 365 ? -2.051 -40.406 -40.719 1 90.19 365 PRO B O 1
ATOM 6119 N N . TYR B 1 366 ? -2.334 -39.719 -38.688 1 90.06 366 TYR B N 1
ATOM 6120 C CA . TYR B 1 366 ? -3.08 -40.938 -38.312 1 90.06 366 TYR B CA 1
ATOM 6121 C C . TYR B 1 366 ? -4.578 -40.656 -38.281 1 90.06 366 TYR B C 1
ATOM 6123 O O . TYR B 1 366 ? -5.375 -41.531 -38 1 90.06 366 TYR B O 1
ATOM 6131 N N . LYS B 1 367 ? -4.961 -39.5 -38.469 1 83.12 367 LYS B N 1
ATOM 6132 C CA . LYS B 1 367 ? -6.383 -39.188 -38.562 1 83.12 367 LYS B CA 1
ATOM 6133 C C . LYS B 1 367 ? -6.996 -39.688 -39.844 1 83.12 367 LYS B C 1
ATOM 6135 O O . LYS B 1 367 ? -6.379 -39.594 -40.906 1 83.12 367 LYS B O 1
ATOM 6140 N N . PRO B 1 368 ? -8.055 -40.562 -39.656 1 75.88 368 PRO B N 1
ATOM 6141 C CA . PRO B 1 368 ? -8.695 -41.031 -40.875 1 75.88 368 PRO B CA 1
ATOM 6142 C C . PRO B 1 368 ? -9.117 -39.906 -41.812 1 75.88 368 PRO B C 1
ATOM 6144 O O . PRO B 1 368 ? -9.422 -38.812 -41.344 1 75.88 368 PRO B O 1
ATOM 6147 N N . PRO B 1 369 ? -8.727 -40.125 -43.031 1 65 369 PRO B N 1
ATOM 6148 C CA . PRO B 1 369 ? -9.148 -39.125 -44 1 65 369 PRO B CA 1
ATOM 6149 C C . PRO B 1 369 ? -10.617 -38.719 -43.844 1 65 369 PRO B C 1
ATOM 6151 O O . PRO B 1 369 ? -11.445 -39.562 -43.469 1 65 369 PRO B O 1
ATOM 6154 N N . MET B 1 370 ? -10.805 -37.625 -43.281 1 54.22 370 MET B N 1
ATOM 6155 C CA . MET B 1 370 ? -12.195 -37.156 -43.219 1 54.22 370 MET B CA 1
ATOM 6156 C C . MET B 1 370 ? -12.984 -37.656 -44.406 1 54.22 370 MET B C 1
ATOM 6158 O O . MET B 1 370 ? -12.578 -37.469 -45.562 1 54.22 370 MET B O 1
ATOM 6162 N N . THR B 1 371 ? -13.547 -38.781 -44.281 1 46.5 371 THR B N 1
ATOM 6163 C CA . THR B 1 371 ? -14.508 -39.062 -45.344 1 46.5 371 THR B CA 1
ATOM 6164 C C . THR B 1 371 ? -15.273 -37.781 -45.719 1 46.5 371 THR B C 1
ATOM 6166 O O . THR B 1 371 ? -15.781 -37.062 -44.844 1 46.5 371 THR B O 1
ATOM 6169 N N . GLN B 1 372 ? -14.875 -37.281 -46.812 1 42.47 372 GLN B N 1
ATOM 6170 C CA . GLN B 1 372 ? -15.773 -36.281 -47.438 1 42.47 372 GLN B CA 1
ATOM 6171 C C . GLN B 1 372 ? -17.234 -36.719 -47.312 1 42.47 372 GLN B C 1
ATOM 6173 O O . GLN B 1 372 ? -17.625 -37.781 -47.812 1 42.47 372 GLN B O 1
ATOM 6178 N N . ASN B 1 373 ? -17.703 -36.688 -46.188 1 38.34 373 ASN B N 1
ATOM 6179 C CA . ASN B 1 373 ? -19.156 -36.75 -46.25 1 38.34 373 ASN B CA 1
ATOM 6180 C C . ASN B 1 373 ? -19.688 -36.094 -47.531 1 38.34 373 ASN B C 1
ATOM 6182 O O . ASN B 1 373 ? -19.328 -34.969 -47.844 1 38.34 373 ASN B O 1
ATOM 6186 N N . ASN B 1 374 ? -20.094 -36.906 -48.469 1 33.06 374 ASN B N 1
ATOM 6187 C CA . ASN B 1 374 ? -20.969 -36.594 -49.594 1 33.06 374 ASN B CA 1
ATOM 6188 C C . ASN B 1 374 ? -22.047 -35.594 -49.188 1 33.06 374 ASN B C 1
ATOM 6190 O O . ASN B 1 374 ? -22.781 -35.812 -48.25 1 33.06 374 ASN B O 1
ATOM 6194 N N . LYS B 1 375 ? -21.719 -34.406 -49.5 1 38.75 375 LYS B N 1
ATOM 6195 C CA . LYS B 1 375 ? -22.828 -33.438 -49.594 1 38.75 375 LYS B CA 1
ATOM 6196 C C . LYS B 1 375 ? -24.078 -34.094 -50.156 1 38.75 375 LYS B C 1
ATOM 6198 O O . LYS B 1 375 ? -24.078 -34.562 -51.312 1 38.75 375 LYS B O 1
ATOM 6203 N N . SER B 1 376 ? -24.781 -34.906 -49.375 1 31.84 376 SER B N 1
ATOM 6204 C CA . SER B 1 376 ? -26.125 -35.125 -49.875 1 31.84 376 SER B CA 1
ATOM 6205 C C . SER B 1 376 ? -26.656 -33.875 -50.562 1 31.84 376 SER B C 1
ATOM 6207 O O . SER B 1 376 ? -26.578 -32.75 -50.031 1 31.84 376 SER B O 1
ATOM 6209 N N . SER B 1 377 ? -26.484 -33.906 -51.906 1 33.62 377 SER B N 1
ATOM 6210 C CA . SER B 1 377 ? -27.203 -33.062 -52.844 1 33.62 377 SER B CA 1
ATOM 6211 C C . SER B 1 377 ? -28.656 -32.906 -52.438 1 33.62 377 SER B C 1
ATOM 6213 O O . SER B 1 377 ? -29.453 -33.875 -52.562 1 33.62 377 SER B O 1
ATOM 6215 N N . SER B 1 378 ? -28.922 -32.469 -51.25 1 32.94 378 SER B N 1
ATOM 6216 C CA . SER B 1 378 ? -30.297 -32.062 -51.094 1 32.94 378 SER B CA 1
ATOM 6217 C C . SER B 1 378 ? -30.766 -31.234 -52.312 1 32.94 378 SER B C 1
ATOM 6219 O O . SER B 1 378 ? -30.047 -30.344 -52.75 1 32.94 378 SER B O 1
ATOM 6221 N N . GLY B 1 379 ? -31.578 -31.906 -53.188 1 30.98 379 GLY B N 1
ATOM 6222 C CA . GLY B 1 379 ? -32.438 -31.438 -54.281 1 30.98 379 GLY B CA 1
ATOM 6223 C C . GLY B 1 379 ? -33.031 -30.062 -54 1 30.98 379 GLY B C 1
ATOM 6224 O O . GLY B 1 379 ? -33.594 -29.828 -52.938 1 30.98 379 GLY B O 1
ATOM 6225 N N . PHE B 1 380 ? -32.344 -29.047 -54.469 1 32.31 380 PHE B N 1
ATOM 6226 C CA . PHE B 1 380 ? -32.969 -27.734 -54.656 1 32.31 380 PHE B CA 1
ATOM 6227 C C . PHE B 1 380 ? -34.312 -27.859 -55.375 1 32.31 380 PHE B C 1
ATOM 6229 O O . PHE B 1 380 ? -34.344 -28.156 -56.562 1 32.31 380 PHE B O 1
ATOM 6236 N N . PHE B 1 381 ? -35.281 -28.703 -54.844 1 33.25 381 PHE B N 1
ATOM 6237 C CA . PHE B 1 381 ? -36.594 -28.469 -55.438 1 33.25 381 PHE B CA 1
ATOM 6238 C C . PHE B 1 381 ? -36.844 -26.969 -55.562 1 33.25 381 PHE B C 1
ATOM 6240 O O . PHE B 1 381 ? -36.688 -26.219 -54.594 1 33.25 381 PHE B O 1
ATOM 6247 N N . SER B 1 382 ? -36.75 -26.5 -56.906 1 28.91 382 SER B N 1
ATOM 6248 C CA . SER B 1 382 ? -37.156 -25.344 -57.688 1 28.91 382 SER B CA 1
ATOM 6249 C C . SER B 1 382 ? -38.562 -24.891 -57.344 1 28.91 382 SER B C 1
ATOM 6251 O O . SER B 1 382 ? -39.531 -25.656 -57.531 1 28.91 382 SER B O 1
ATOM 6253 N N . SER B 1 383 ? -38.719 -24.266 -56.062 1 30.28 383 SER B N 1
ATOM 6254 C CA . SER B 1 383 ? -39.875 -23.406 -55.969 1 30.28 383 SER B CA 1
ATOM 6255 C C . SER B 1 383 ? -40.031 -22.547 -57.25 1 30.28 383 SER B C 1
ATOM 6257 O O . SER B 1 383 ? -39.25 -21.594 -57.438 1 30.28 383 SER B O 1
ATOM 6259 N N . ILE B 1 384 ? -40.125 -23.219 -58.5 1 29.58 384 ILE B N 1
ATOM 6260 C CA . ILE B 1 384 ? -40.594 -22.547 -59.719 1 29.58 384 ILE B CA 1
ATOM 6261 C C . ILE B 1 384 ? -41.844 -21.75 -59.438 1 29.58 384 ILE B C 1
ATOM 6263 O O . ILE B 1 384 ? -42.406 -21.109 -60.312 1 29.58 384 ILE B O 1
ATOM 6267 N N . PHE B 1 385 ? -42.688 -22.078 -58.438 1 33.06 385 PHE B N 1
ATOM 6268 C CA . PHE B 1 385 ? -43.938 -21.391 -58.688 1 33.06 385 PHE B CA 1
ATOM 6269 C C . PHE B 1 385 ? -43.781 -19.891 -58.469 1 33.06 385 PHE B C 1
ATOM 6271 O O . PHE B 1 385 ? -43.844 -19.406 -57.344 1 33.06 385 PHE B O 1
ATOM 6278 N N . GLY B 1 386 ? -42.625 -19.25 -59.219 1 23.31 386 GLY B N 1
ATOM 6279 C CA . GLY B 1 386 ? -42.688 -17.797 -59.125 1 23.31 386 GLY B CA 1
ATOM 6280 C C . GLY B 1 386 ? -44.031 -17.234 -59.562 1 23.31 386 GLY B C 1
ATOM 6281 O O . GLY B 1 386 ? -44.25 -16.016 -59.5 1 23.31 386 GLY B O 1
ATOM 6282 N N . SER B 1 387 ? -44.844 -17.922 -60.375 1 21.73 387 SER B N 1
ATOM 6283 C CA . SER B 1 387 ? -45.375 -17.031 -61.375 1 21.73 387 SER B CA 1
ATOM 6284 C C . SER B 1 387 ? -46.281 -15.953 -60.75 1 21.73 387 SER B C 1
ATOM 6286 O O . SER B 1 387 ? -47 -15.258 -61.438 1 21.73 387 SER B O 1
ATOM 6288 N N . LYS B 1 388 ? -46.531 -15.828 -59.5 1 20.45 388 LYS B N 1
ATOM 6289 C CA . LYS B 1 388 ? -47.406 -14.68 -59.594 1 20.45 388 LYS B CA 1
ATOM 6290 C C . LYS B 1 388 ? -46.75 -13.523 -60.312 1 20.45 388 LYS B C 1
ATOM 6292 O O . LYS B 1 388 ? -45.531 -13.375 -60.281 1 20.45 388 LYS B O 1
ATOM 6297 N N . SER B 1 389 ? -47.625 -12.516 -60.812 1 21.84 389 SER B N 1
ATOM 6298 C CA . SER B 1 389 ? -47.969 -11.234 -61.406 1 21.84 389 SER B CA 1
ATOM 6299 C C . SER B 1 389 ? -47.156 -10.094 -60.781 1 21.84 389 SER B C 1
ATOM 6301 O O . SER B 1 389 ? -46.938 -10.094 -59.562 1 21.84 389 SER B O 1
#